Protein AF-A0A377VYA5-F1 (afdb_monomer_lite)

InterPro domains:
  IPR000917 Sulfatase, N-terminal [PF00884] (249-311)
  IPR012549 Phosphoethanolamine transferase, N-terminal [PF08019] (59-170)
  IPR017850 Alkaline-phosphatase-like, core domain superfamily [G3DSA:3.40.720.10] (243-329)
  IPR040423 Phosphoethanolamine transferase [PTHR30443] (4-315)

Radius of gyration: 26.6 Å; chains: 1; bounding box: 69×50×73 Å

Secondary structure (DSSP, 8-state):
-HHHHH-BHHHHHHHHHHIIIIITTHHHHHHHHHHHHTS--HHHHHHHHHHHHHHHHHHHHHHHHHGGG-HHHHHHHHHHHHHHHHHHHHHHHHS-----HHHHHHHHTT-HHHHHHT--HHHHHHHHHHHHHHHHHHHHS--BS-HHHHHHSTTTHHHHHHHHHHHHHHHHHHHHHHHHHHHHHHHHSSS----HHHHHHHHSTTHHHHHHHHHHHHHHHHHHHHTTT---HHHH----PPTT-TTEEEEEEE-SS--GGG-GGGT-SS-S-TTGGG-TT--------S-SSHHHHHHHHTBPTT-EEEETTTEEEE-SBTHHHHHHHS---B--SSS---TTTTTS-B--GGG-----------EEEEEEE----

pLDDT: mean 71.56, std 19.61, range [24.0, 95.25]

Sequence (377 aa):
MKYIRTMTQQKLSFWLALYIGWFMNVAVFFRRFDGYAQEFTFWKGLSGVVELVATVFVTFFLLRLLSLFGRRIWRILATLIVLFSAAASYYMTFLNVVIGYGIIASVMTTDIDLSKEVIGWHLILWLVAVSAPPLLFIWSNRCRHTLLRQLRTPGQRVKNVLIVVLAGLIVWGPIRLLELRQHDVERHSEVDMPSYGGVIANSYLPSNWLSALGLYAWAQVDESSDNKSLINPAKKFTYVAPEGLDDTYVVFIIGETTRWDHMGILGYSRNTTPELEKEKNLVAFRGYSCDTATKLSLRCMFVREGGAEDNPSGRSKSRMSLPCCISWASAAICTPCRARCGSTATRWPTISPTASRLAPSRATAVRALTICCWWMR

Organism: Klebsiella pneumoniae (NCBI:txid573)

Foldseek 3Di:
DVCLQADALLVLQLVLLCLQLDVLQVQLLVVLVVVCVVPPDPVSVVVSVLLSLLSSLVSSLVLQVQLQVDQVSSLVVSLVQQLVSQLVSVCCRPVVDFQALLNLVVVVVCQPQVVVVVDDPVSVVSSCVSSVVSNCSSVSYPNPDRLNVLCVDPPSNVVSVVVSVVSVCSNCVVLVVVQVVVVVVCVVDVDDDDGSVVCSQRRGPPSNNVVSVVVNVVVVVVCVVCVVVQDQVVVVDDDDDDPPCPLAAEAEAEADADALCCDVVNPHPDHPPVVLVVDPDDDDDHDAFPDQRPLVSLQVVFADVVQQDDDVVPDRPRRAGNVSNVVVVDQDEDEDDRGDNPPNPPVHHYDYPVPDPPDDDDDDPRNYHYDYDHDDD

Structure (mmCIF, N/CA/C/O backbone):
data_AF-A0A377VYA5-F1
#
_entry.id   AF-A0A377VYA5-F1
#
loop_
_atom_site.group_PDB
_atom_site.id
_atom_site.type_symbol
_atom_site.label_atom_id
_atom_site.label_alt_id
_atom_site.label_comp_id
_atom_site.label_asym_id
_atom_site.label_entity_id
_atom_site.label_seq_id
_atom_site.pdbx_PDB_ins_code
_atom_site.Cartn_x
_atom_site.Cartn_y
_atom_site.Cartn_z
_atom_site.occupancy
_atom_site.B_iso_or_equiv
_atom_site.auth_seq_id
_atom_site.auth_comp_id
_atom_site.auth_asym_id
_atom_site.auth_atom_id
_atom_site.pdbx_PDB_model_num
ATOM 1 N N . MET A 1 1 ? -3.437 13.429 33.556 1.00 56.97 1 MET A N 1
ATOM 2 C CA . MET A 1 1 ? -2.782 12.090 33.510 1.00 56.97 1 MET A CA 1
ATOM 3 C C . MET A 1 1 ? -3.592 10.924 34.106 1.00 56.97 1 MET A C 1
ATOM 5 O O . MET A 1 1 ? -3.499 9.828 33.562 1.00 56.97 1 MET A O 1
ATOM 9 N N . LYS A 1 2 ? -4.390 11.087 35.183 1.00 61.72 2 LYS A N 1
ATOM 10 C CA . LYS A 1 2 ? -5.163 9.964 35.781 1.00 61.72 2 LYS A CA 1
ATOM 11 C C . LYS A 1 2 ? -6.185 9.322 34.819 1.00 61.72 2 LYS A C 1
ATOM 13 O O . LYS A 1 2 ? -6.275 8.100 34.804 1.00 61.72 2 LYS A O 1
ATOM 18 N N . TYR A 1 3 ? -6.862 10.112 33.977 1.00 62.81 3 TYR A N 1
ATOM 19 C CA . TYR A 1 3 ? -7.861 9.626 33.006 1.00 62.81 3 TYR A CA 1
ATOM 20 C C . TYR A 1 3 ? -7.265 8.713 31.914 1.00 62.81 3 TYR A C 1
ATOM 22 O O . TYR A 1 3 ? -7.802 7.647 31.624 1.00 62.81 3 TYR A O 1
ATOM 30 N N . ILE A 1 4 ? -6.091 9.067 31.375 1.00 64.31 4 ILE A N 1
ATOM 31 C CA . ILE A 1 4 ? -5.380 8.260 30.362 1.00 64.31 4 ILE A CA 1
ATOM 32 C C . ILE A 1 4 ? -4.973 6.890 30.936 1.00 64.31 4 ILE A C 1
ATOM 34 O O . ILE A 1 4 ? -5.039 5.872 30.250 1.00 64.31 4 ILE A O 1
ATOM 38 N N . ARG A 1 5 ? -4.620 6.836 32.230 1.00 63.31 5 ARG A N 1
ATOM 39 C CA . ARG A 1 5 ? -4.201 5.599 32.914 1.00 63.31 5 ARG A CA 1
ATOM 40 C C . ARG A 1 5 ? -5.348 4.619 33.196 1.00 63.31 5 ARG A C 1
ATOM 42 O O . ARG A 1 5 ? -5.068 3.443 33.444 1.00 63.31 5 ARG A O 1
ATOM 49 N N . THR A 1 6 ? -6.599 5.086 33.225 1.00 68.88 6 THR A N 1
ATOM 50 C CA . THR A 1 6 ? -7.791 4.284 33.571 1.00 68.88 6 THR A CA 1
ATOM 51 C C . THR A 1 6 ? -8.701 3.989 32.380 1.00 68.88 6 THR A C 1
ATOM 53 O O . THR A 1 6 ? -9.683 3.262 32.536 1.00 68.88 6 THR A O 1
ATOM 56 N N . MET A 1 7 ? -8.378 4.506 31.193 1.00 75.88 7 MET A N 1
ATOM 57 C CA . MET A 1 7 ? -9.208 4.372 30.002 1.00 75.88 7 MET A CA 1
ATOM 58 C C . MET A 1 7 ? -9.369 2.903 29.575 1.00 75.88 7 MET A C 1
ATOM 60 O O . MET A 1 7 ? -8.403 2.135 29.539 1.00 75.88 7 MET A O 1
ATOM 64 N N . THR A 1 8 ? -10.599 2.500 29.240 1.00 80.19 8 THR A N 1
ATOM 65 C CA . THR A 1 8 ? -10.890 1.132 28.789 1.00 80.19 8 THR A CA 1
ATOM 66 C C . THR A 1 8 ? -10.180 0.832 27.473 1.00 80.19 8 THR A C 1
ATOM 68 O O . THR A 1 8 ? -9.977 1.717 26.638 1.00 80.19 8 THR A O 1
ATOM 71 N N . GLN A 1 9 ? -9.833 -0.437 27.253 1.00 80.31 9 GLN A N 1
ATOM 72 C CA . GLN A 1 9 ? -9.141 -0.838 26.028 1.00 80.31 9 GLN A CA 1
ATOM 73 C C . GLN A 1 9 ? -9.951 -0.544 24.754 1.00 80.31 9 GLN A C 1
ATOM 75 O O . GLN A 1 9 ? -9.362 -0.293 23.709 1.00 80.31 9 GLN A O 1
ATOM 80 N N . GLN A 1 10 ? -11.286 -0.521 24.831 1.00 82.62 10 GLN A N 1
ATOM 81 C CA . GLN A 1 10 ? -12.154 -0.115 23.716 1.00 82.62 10 GLN A CA 1
ATOM 82 C C . GLN A 1 10 ? -11.923 1.338 23.313 1.00 82.62 10 GLN A C 1
ATOM 84 O O . GLN A 1 10 ? -11.633 1.605 22.153 1.00 82.62 10 GLN A O 1
ATOM 89 N N . LYS A 1 11 ? -11.982 2.261 24.279 1.00 85.88 11 LYS A N 1
ATOM 90 C CA . LYS A 1 11 ? -11.738 3.685 24.028 1.00 85.88 11 LYS A CA 1
ATOM 91 C C . LYS A 1 11 ? -10.317 3.916 23.517 1.00 85.88 11 LYS A C 1
ATOM 93 O O . LYS A 1 11 ? -10.127 4.684 22.587 1.00 85.88 11 LYS A O 1
ATOM 98 N N . LEU A 1 12 ? -9.332 3.207 24.076 1.00 87.56 12 LEU A N 1
ATOM 99 C CA . LEU A 1 12 ? -7.949 3.267 23.594 1.00 87.56 12 LEU A CA 1
ATOM 100 C C . LEU A 1 12 ? -7.818 2.779 22.147 1.00 87.56 12 LEU A C 1
ATOM 102 O O . LEU A 1 12 ? -7.188 3.453 21.345 1.00 87.56 12 LEU A O 1
ATOM 106 N N . SER A 1 13 ? -8.440 1.648 21.805 1.00 89.25 13 SER A N 1
ATOM 107 C CA . SER A 1 13 ? -8.404 1.116 20.436 1.00 89.25 13 SER A CA 1
ATOM 108 C C . SER A 1 13 ? -9.077 2.071 19.450 1.00 89.25 13 SER A C 1
ATOM 110 O O . SER A 1 13 ? -8.598 2.210 18.337 1.00 89.25 13 SER A O 1
ATOM 112 N N . PHE A 1 14 ? -10.145 2.759 19.863 1.00 90.94 14 PHE A N 1
ATOM 113 C CA . PHE A 1 14 ? -10.827 3.753 19.033 1.00 90.94 14 PHE A CA 1
ATOM 114 C C . PHE A 1 14 ? -9.980 5.013 18.803 1.00 90.94 14 PHE A C 1
ATOM 116 O O . PHE A 1 14 ? -9.848 5.460 17.672 1.00 90.94 14 PHE A O 1
ATOM 123 N N . TRP A 1 15 ? -9.331 5.549 19.842 1.00 91.56 15 TRP A N 1
ATOM 124 C CA . TRP A 1 15 ? -8.413 6.684 19.677 1.00 91.56 15 TRP A CA 1
ATOM 125 C C . TRP A 1 15 ? -7.205 6.342 18.803 1.00 91.56 15 TRP A C 1
ATOM 127 O O . TRP A 1 15 ? -6.809 7.144 17.963 1.00 91.56 15 TRP A O 1
ATOM 137 N N . LEU A 1 16 ? -6.645 5.139 18.960 1.00 91.88 16 LEU A N 1
ATOM 138 C CA . LEU A 1 16 ? -5.575 4.652 18.087 1.00 91.88 16 LEU A CA 1
ATOM 139 C C . LEU A 1 16 ? -6.065 4.461 16.648 1.00 91.88 16 LEU A C 1
ATOM 141 O O . LEU A 1 16 ? -5.340 4.792 15.718 1.00 91.88 16 LEU A O 1
ATOM 145 N N . ALA A 1 17 ? -7.290 3.971 16.464 1.00 93.06 17 ALA A N 1
ATOM 146 C CA . ALA A 1 17 ? -7.913 3.823 15.156 1.00 93.06 17 ALA A CA 1
ATOM 147 C C . ALA A 1 17 ? -8.132 5.169 14.455 1.00 93.06 17 ALA A C 1
ATOM 149 O O . ALA A 1 17 ? -7.841 5.284 13.273 1.00 93.06 17 ALA A O 1
ATOM 150 N N . LEU A 1 18 ? -8.560 6.208 15.177 1.00 93.88 18 LEU A N 1
ATOM 151 C CA . LEU A 1 18 ? -8.642 7.566 14.631 1.00 93.88 18 LEU A CA 1
ATOM 152 C C . LEU A 1 18 ? -7.261 8.106 14.248 1.00 93.88 18 LEU A C 1
ATOM 154 O O . LEU A 1 18 ? -7.091 8.675 13.174 1.00 93.88 18 LEU A O 1
ATOM 158 N N . TYR A 1 19 ? -6.258 7.898 15.102 1.00 93.94 19 TYR A N 1
ATOM 159 C CA . TYR A 1 19 ? -4.903 8.371 14.832 1.00 93.94 19 TYR A CA 1
ATOM 160 C C . TYR A 1 19 ? -4.289 7.689 13.599 1.00 93.94 19 TYR A C 1
ATOM 162 O O . TYR A 1 19 ? -3.830 8.357 12.678 1.00 93.94 19 TYR A O 1
ATOM 170 N N . ILE A 1 20 ? -4.324 6.357 13.539 1.00 93.38 20 ILE A N 1
ATOM 171 C CA . ILE A 1 20 ? -3.774 5.603 12.405 1.00 93.38 20 ILE A CA 1
ATOM 172 C C . ILE A 1 20 ? -4.642 5.803 11.158 1.00 93.38 20 ILE A C 1
ATOM 174 O O . ILE A 1 20 ? -4.126 6.069 10.079 1.00 93.38 20 ILE A O 1
ATOM 178 N N . GLY A 1 21 ? -5.961 5.696 11.306 1.00 90.88 21 GLY A N 1
ATOM 179 C CA . GLY A 1 21 ? -6.918 5.733 10.207 1.00 90.88 21 GLY A CA 1
ATOM 180 C C . GLY A 1 21 ? -7.012 7.092 9.524 1.00 90.88 21 GLY A C 1
ATOM 181 O O . GLY A 1 21 ? -7.104 7.116 8.301 1.00 90.88 21 GLY A O 1
ATOM 182 N N . TRP A 1 22 ? -6.951 8.201 10.270 1.00 91.88 22 TRP A N 1
ATOM 183 C CA . TRP A 1 22 ? -7.072 9.555 9.713 1.00 91.88 22 TRP A CA 1
ATOM 184 C C . TRP A 1 22 ? -5.744 10.297 9.657 1.00 91.88 22 TRP A C 1
ATOM 186 O O . TRP A 1 22 ? -5.299 10.651 8.569 1.00 91.88 22 TRP A O 1
ATOM 196 N N . PHE A 1 23 ? -5.088 10.513 10.801 1.00 93.50 23 PHE A N 1
ATOM 197 C CA . PHE A 1 23 ? -3.894 11.363 10.857 1.00 93.50 23 PHE A CA 1
ATOM 198 C C . PHE A 1 23 ? -2.742 10.790 10.021 1.00 93.50 23 PHE A C 1
ATOM 200 O O . PHE A 1 23 ? -2.149 11.501 9.216 1.00 93.50 23 PHE A O 1
ATOM 207 N N . MET A 1 24 ? -2.459 9.490 10.141 1.00 92.69 24 MET A N 1
ATOM 208 C CA . MET A 1 24 ? -1.345 8.872 9.405 1.00 92.69 24 MET A CA 1
ATOM 209 C C . MET A 1 24 ? -1.642 8.650 7.914 1.00 92.69 24 MET A C 1
ATOM 211 O O . MET A 1 24 ? -0.707 8.514 7.131 1.00 92.69 24 MET A O 1
ATOM 215 N N . ASN A 1 25 ? -2.917 8.640 7.515 1.00 92.81 25 ASN A N 1
ATOM 216 C CA . ASN A 1 25 ? -3.350 8.512 6.118 1.00 92.81 25 ASN A CA 1
ATOM 217 C C . ASN A 1 25 ? -3.682 9.862 5.460 1.00 92.81 25 ASN A C 1
ATOM 219 O O . ASN A 1 25 ? -4.160 9.881 4.327 1.00 92.81 25 ASN A O 1
ATOM 223 N N . VAL A 1 26 ? -3.447 10.995 6.133 1.00 90.62 26 VAL A N 1
ATOM 224 C CA . VAL A 1 26 ? -3.918 12.305 5.657 1.00 90.62 26 VAL A CA 1
ATOM 225 C C . VAL A 1 26 ? -3.385 12.654 4.263 1.00 90.62 26 VAL A C 1
ATOM 227 O O . VAL A 1 26 ? -4.137 13.131 3.420 1.00 90.62 26 VAL A O 1
ATOM 230 N N . ALA A 1 27 ? -2.122 12.326 3.975 1.00 87.06 27 ALA A N 1
ATOM 231 C CA . ALA A 1 27 ? -1.511 12.562 2.667 1.00 87.06 27 ALA A CA 1
ATOM 232 C C . ALA A 1 27 ? -2.179 11.746 1.547 1.00 87.06 27 ALA A C 1
ATOM 234 O O . ALA A 1 27 ? -2.363 12.240 0.435 1.00 87.06 27 ALA A O 1
ATOM 235 N N . VAL A 1 28 ? -2.586 10.508 1.850 1.00 86.69 28 VAL A N 1
ATOM 236 C CA . VAL A 1 28 ? -3.313 9.642 0.910 1.00 86.69 28 VAL A CA 1
ATOM 237 C C . VAL A 1 28 ? -4.696 10.222 0.635 1.00 86.69 28 VAL A C 1
ATOM 239 O O . VAL A 1 28 ? -5.119 10.267 -0.518 1.00 86.69 28 VAL A O 1
ATOM 242 N N . PHE A 1 29 ? -5.375 10.720 1.673 1.00 87.06 29 PHE A N 1
ATOM 243 C CA . PHE A 1 29 ? -6.664 11.384 1.517 1.00 87.06 29 PHE A CA 1
ATOM 244 C C . PHE A 1 29 ? -6.562 12.621 0.633 1.00 87.06 29 PHE A C 1
ATOM 246 O O . PHE A 1 29 ? -7.314 12.696 -0.329 1.00 87.06 29 PHE A O 1
ATOM 253 N N . PHE A 1 30 ? -5.622 13.536 0.884 1.00 85.56 30 PHE A N 1
ATOM 254 C CA . PHE A 1 30 ? -5.468 14.736 0.052 1.00 85.56 30 PHE A CA 1
ATOM 255 C C . PHE A 1 30 ? -5.300 14.391 -1.428 1.00 85.56 30 PHE A C 1
ATOM 257 O O . PHE A 1 30 ? -6.080 14.846 -2.255 1.00 85.56 30 PHE A O 1
ATOM 264 N N . ARG A 1 31 ? -4.392 13.467 -1.754 1.00 81.00 31 ARG A N 1
ATOM 265 C CA . ARG A 1 31 ? -4.186 13.020 -3.139 1.00 81.00 31 ARG A CA 1
ATOM 266 C C . ARG A 1 31 ? -5.423 12.394 -3.776 1.00 81.00 31 ARG A C 1
ATOM 268 O O . ARG A 1 31 ? -5.658 12.552 -4.971 1.00 81.00 31 ARG A O 1
ATOM 275 N N . ARG A 1 32 ? -6.184 11.620 -3.000 1.00 77.50 32 ARG A N 1
ATOM 276 C CA . ARG A 1 32 ? -7.392 10.936 -3.474 1.00 77.50 32 ARG A CA 1
ATOM 277 C C . ARG A 1 32 ? -8.536 11.931 -3.684 1.00 77.50 32 ARG A C 1
ATOM 279 O O . ARG A 1 32 ? -9.222 11.859 -4.698 1.00 77.50 32 ARG A O 1
ATOM 286 N N . PHE A 1 33 ? -8.714 12.864 -2.750 1.00 76.19 33 PHE A N 1
ATOM 287 C CA . PHE A 1 33 ? -9.752 13.890 -2.795 1.00 76.19 33 PHE A CA 1
ATOM 288 C C . PHE A 1 33 ? -9.475 14.960 -3.849 1.00 76.19 33 PHE A C 1
ATOM 290 O O . PHE A 1 33 ? -10.428 15.380 -4.498 1.00 76.19 33 PHE A O 1
ATOM 297 N N . ASP A 1 34 ? -8.214 15.314 -4.110 1.00 71.31 34 ASP A N 1
ATOM 298 C CA . ASP A 1 34 ? -7.847 16.177 -5.242 1.00 71.31 34 ASP A CA 1
ATOM 299 C C . ASP A 1 34 ? -8.308 15.564 -6.577 1.00 71.31 34 ASP A C 1
ATOM 301 O O . ASP A 1 34 ? -8.841 16.264 -7.437 1.00 71.31 34 ASP A O 1
ATOM 305 N N . GLY A 1 35 ? -8.208 14.236 -6.722 1.00 65.00 35 GLY A N 1
ATOM 306 C CA . GLY A 1 35 ? -8.738 13.512 -7.883 1.00 65.00 35 GLY A CA 1
ATOM 307 C C . GLY A 1 35 ? -10.272 13.499 -7.978 1.00 65.00 35 GLY A C 1
ATOM 308 O O . GLY A 1 35 ? -10.818 13.456 -9.078 1.00 65.00 35 GLY A O 1
ATOM 309 N N . TYR A 1 36 ? -10.988 13.564 -6.850 1.00 65.75 36 TYR A N 1
ATOM 310 C CA . TYR A 1 36 ? -12.454 13.659 -6.831 1.00 65.75 36 TYR A CA 1
ATOM 311 C C . TYR A 1 36 ? -12.964 15.096 -7.025 1.00 65.75 36 TYR A C 1
ATOM 313 O O . TYR A 1 36 ? -14.062 15.285 -7.550 1.00 65.75 36 TYR A O 1
ATOM 321 N N . ALA A 1 37 ? -12.180 16.102 -6.630 1.00 60.44 37 ALA A N 1
ATOM 322 C CA . ALA A 1 37 ? -12.557 17.511 -6.690 1.00 60.44 37 ALA A CA 1
ATOM 323 C C . ALA A 1 37 ? -12.684 18.046 -8.125 1.00 60.44 37 ALA A C 1
ATOM 325 O O . ALA A 1 37 ? -13.494 18.939 -8.362 1.00 60.44 37 ALA A O 1
ATOM 326 N N . GLN A 1 38 ? -11.944 17.483 -9.088 1.00 62.00 38 GLN A N 1
ATOM 327 C CA . GLN A 1 38 ? -12.021 17.916 -10.490 1.00 62.00 38 GLN A CA 1
ATOM 328 C C . GLN A 1 38 ? -13.306 17.468 -11.209 1.00 62.00 38 GLN A C 1
ATOM 330 O O . GLN A 1 38 ? -13.688 18.073 -12.204 1.00 62.00 38 GLN A O 1
ATOM 335 N N . GLU A 1 39 ? -14.024 16.471 -10.680 1.00 63.16 39 GLU A N 1
ATOM 336 C CA . GLU A 1 39 ? -15.299 15.990 -11.227 1.00 63.16 39 GLU A CA 1
ATOM 337 C C . GLU A 1 39 ? -16.249 15.580 -10.094 1.00 63.16 39 GLU A C 1
ATOM 339 O O . GLU A 1 39 ? -16.413 14.394 -9.776 1.00 63.16 39 GLU A O 1
ATOM 344 N N . PHE A 1 40 ? -16.877 16.567 -9.457 1.00 63.41 40 PHE A N 1
ATOM 345 C CA . PHE A 1 40 ? -17.718 16.343 -8.285 1.00 63.41 40 PHE A CA 1
ATOM 346 C C . PHE A 1 40 ? -19.009 15.590 -8.653 1.00 63.41 40 PHE A C 1
ATOM 348 O O . PHE A 1 40 ? -20.004 16.168 -9.080 1.00 63.41 40 PHE A O 1
ATOM 355 N N . THR A 1 41 ? -19.004 14.268 -8.481 1.00 76.81 41 THR A N 1
ATOM 356 C CA . THR A 1 41 ? -20.193 13.412 -8.620 1.00 76.81 41 THR A CA 1
ATOM 357 C C . THR A 1 41 ? -20.641 12.950 -7.235 1.00 76.81 41 THR A C 1
ATOM 359 O O . THR A 1 41 ? -19.800 12.554 -6.428 1.00 76.81 41 THR A O 1
ATOM 362 N N . PHE A 1 42 ? -21.951 12.921 -6.958 1.00 78.44 42 PHE A N 1
ATOM 363 C CA . PHE A 1 42 ? -22.504 12.462 -5.668 1.00 78.44 42 PHE A CA 1
ATOM 364 C C . PHE A 1 42 ? -21.916 11.112 -5.211 1.00 78.44 42 PHE A C 1
ATOM 366 O O . PHE A 1 42 ? -21.549 10.940 -4.050 1.00 78.44 42 PHE A O 1
ATOM 373 N N . TRP A 1 43 ? -21.737 10.179 -6.149 1.00 72.19 43 TRP A N 1
ATOM 374 C CA . TRP A 1 43 ? -21.162 8.858 -5.890 1.00 72.19 43 TRP A CA 1
ATOM 375 C C . TRP A 1 43 ? -19.682 8.884 -5.492 1.00 72.19 43 TRP A C 1
ATOM 377 O O . TRP A 1 43 ? -19.292 8.120 -4.613 1.00 72.19 43 TRP A O 1
ATOM 387 N N . LYS A 1 44 ? -18.883 9.787 -6.077 1.00 75.69 44 LYS A N 1
ATOM 388 C CA . LYS A 1 44 ? -17.474 10.004 -5.701 1.00 75.69 44 LYS A CA 1
ATOM 389 C C . LYS A 1 44 ? -17.363 10.628 -4.299 1.00 75.69 44 LYS A C 1
ATOM 391 O O . LYS A 1 44 ? -16.472 10.294 -3.525 1.00 75.69 44 LYS A O 1
ATOM 396 N N . GLY A 1 45 ? -18.316 11.489 -3.931 1.00 79.69 45 GLY A N 1
ATOM 397 C CA . GLY A 1 45 ? -18.432 12.005 -2.563 1.00 79.69 45 GLY A CA 1
ATOM 398 C C . GLY A 1 45 ? -18.771 10.903 -1.554 1.00 79.69 45 GLY A C 1
ATOM 399 O O . GLY A 1 45 ? -18.121 10.783 -0.515 1.00 79.69 45 GLY A O 1
ATOM 400 N N . LEU A 1 46 ? -19.747 10.050 -1.883 1.00 81.50 46 LEU A N 1
ATOM 401 C CA . LEU A 1 46 ? -20.134 8.919 -1.038 1.00 81.50 46 LEU A CA 1
ATOM 402 C C . LEU A 1 46 ? -18.989 7.909 -0.872 1.00 81.50 46 LEU A C 1
ATOM 404 O O . LEU A 1 46 ? -18.746 7.452 0.245 1.00 81.50 46 LEU A O 1
ATOM 408 N N . SER A 1 47 ? -18.262 7.589 -1.947 1.00 79.81 47 SER A N 1
ATOM 409 C CA . SER A 1 47 ? -17.117 6.676 -1.891 1.00 79.81 47 SER A CA 1
ATOM 410 C C . SER A 1 47 ? -16.010 7.210 -0.980 1.00 79.81 47 SER A C 1
ATOM 412 O O . SER A 1 47 ? -15.504 6.459 -0.151 1.00 79.81 47 SER A O 1
ATOM 414 N N . GLY A 1 48 ? -15.710 8.511 -1.035 1.00 82.88 48 GLY A N 1
ATOM 415 C CA . GLY A 1 48 ? -14.735 9.147 -0.147 1.00 82.88 48 GLY A CA 1
ATOM 416 C C . GLY A 1 48 ? -15.124 9.113 1.338 1.00 82.88 48 GLY A C 1
ATOM 417 O O . GLY A 1 48 ? -14.282 8.847 2.197 1.00 82.88 48 GLY A O 1
ATOM 418 N N . VAL A 1 49 ? -16.407 9.314 1.666 1.00 85.50 49 VAL A N 1
ATOM 419 C CA . VAL A 1 49 ? -16.901 9.169 3.052 1.00 85.50 49 VAL A CA 1
ATOM 420 C C . VAL A 1 49 ? -16.796 7.717 3.518 1.00 85.50 49 VAL A C 1
ATOM 422 O O . VAL A 1 49 ? -16.354 7.458 4.639 1.00 85.50 49 VAL A O 1
ATOM 425 N N . VAL A 1 50 ? -17.160 6.762 2.658 1.00 85.75 50 VAL A N 1
ATOM 426 C CA . VAL A 1 50 ? -17.026 5.331 2.957 1.00 85.75 50 VAL A CA 1
ATOM 427 C C . VAL A 1 50 ? -15.562 4.957 3.187 1.00 85.75 50 VAL A C 1
ATOM 429 O O . VAL A 1 50 ? -15.280 4.264 4.161 1.00 85.75 50 VAL A O 1
ATOM 432 N N . GLU A 1 51 ? -14.630 5.449 2.366 1.00 86.31 51 GLU A N 1
ATOM 433 C CA . GLU A 1 51 ? -13.186 5.246 2.543 1.00 86.31 51 GLU A CA 1
ATOM 434 C C . GLU A 1 51 ? -12.714 5.788 3.912 1.00 86.31 51 GLU A C 1
ATOM 436 O O . GLU A 1 51 ? -12.098 5.049 4.681 1.00 86.31 51 GLU A O 1
ATOM 441 N N . LEU A 1 52 ? -13.072 7.028 4.276 1.00 88.44 52 LEU A N 1
ATOM 442 C CA . LEU A 1 52 ? -12.711 7.651 5.564 1.00 88.44 52 LEU A CA 1
ATOM 443 C C . LEU A 1 52 ? -13.236 6.887 6.786 1.00 88.44 52 LEU A C 1
ATOM 445 O O . LEU A 1 52 ? -12.554 6.787 7.810 1.00 88.44 52 LEU A O 1
ATOM 449 N N . VAL A 1 53 ? -14.465 6.379 6.705 1.00 89.44 53 VAL A N 1
ATOM 450 C CA . VAL A 1 53 ? -15.066 5.571 7.771 1.00 89.44 53 VAL A CA 1
ATOM 451 C C . VAL A 1 53 ? -14.392 4.200 7.817 1.00 89.44 53 VAL A C 1
ATOM 453 O O . VAL A 1 53 ? -14.009 3.730 8.891 1.00 89.44 53 VAL A O 1
ATOM 456 N N . ALA A 1 54 ? -14.176 3.571 6.661 1.00 87.56 54 ALA A N 1
ATOM 457 C CA . ALA A 1 54 ? -13.570 2.253 6.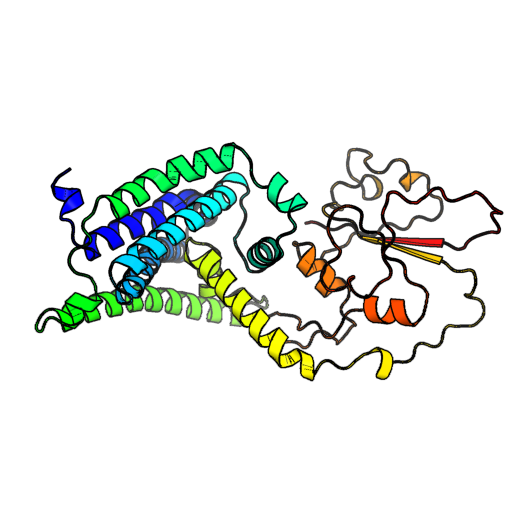568 1.00 87.56 54 ALA A CA 1
ATOM 458 C C . ALA A 1 54 ? -12.170 2.212 7.196 1.00 87.56 54 ALA A C 1
ATOM 460 O O . ALA A 1 54 ? -11.895 1.282 7.954 1.00 87.56 54 ALA A O 1
ATOM 461 N N . THR A 1 55 ? -11.309 3.216 6.983 1.00 89.38 55 THR A N 1
ATOM 462 C CA . THR A 1 55 ? -9.952 3.207 7.570 1.00 89.38 55 THR A CA 1
ATOM 463 C C . THR A 1 55 ? -9.968 3.166 9.102 1.00 89.38 55 THR A C 1
ATOM 465 O O . THR A 1 55 ? -9.176 2.444 9.718 1.00 89.38 55 THR A O 1
ATOM 468 N N . VAL A 1 56 ? -10.907 3.867 9.744 1.00 91.19 56 VAL A N 1
ATOM 469 C CA . VAL A 1 56 ? -11.063 3.873 11.210 1.00 91.19 56 VAL A CA 1
ATOM 470 C C . VAL A 1 56 ? -11.684 2.574 11.710 1.00 91.19 56 VAL A C 1
ATOM 472 O O . VAL A 1 56 ? -11.238 2.005 12.705 1.00 91.19 56 VAL A O 1
ATOM 475 N N . PHE A 1 57 ? -12.715 2.058 11.045 1.00 90.38 57 PHE A N 1
ATOM 476 C CA . PHE A 1 57 ? -13.362 0.837 11.521 1.00 90.38 57 PHE A CA 1
ATOM 477 C C . PHE A 1 57 ? -12.513 -0.415 11.271 1.00 90.38 57 PHE A C 1
ATOM 479 O O . PHE A 1 57 ? -12.490 -1.293 12.133 1.00 90.38 57 PHE A O 1
ATOM 486 N N . VAL A 1 58 ? -11.741 -0.477 10.180 1.00 89.50 58 VAL A N 1
ATOM 487 C CA . VAL A 1 58 ? -10.772 -1.557 9.918 1.00 89.50 58 VAL A CA 1
ATOM 488 C C . VAL A 1 58 ? -9.661 -1.554 10.967 1.00 89.50 58 VAL A C 1
ATOM 490 O O . VAL A 1 58 ? -9.380 -2.593 11.567 1.00 89.50 58 VAL A O 1
ATOM 493 N N . THR A 1 59 ? -9.058 -0.393 11.247 1.00 91.19 59 THR A N 1
ATOM 494 C CA . THR A 1 59 ? -8.039 -0.264 12.306 1.00 91.19 59 THR A CA 1
ATOM 495 C C . THR A 1 59 ? -8.592 -0.647 13.671 1.00 91.19 59 THR A C 1
ATOM 497 O O . THR A 1 59 ? -7.958 -1.405 14.411 1.00 91.19 59 THR A O 1
ATOM 500 N N . PHE A 1 60 ? -9.789 -0.162 14.004 1.00 91.75 60 PHE A N 1
ATOM 501 C CA . PHE A 1 60 ? -10.460 -0.494 15.252 1.00 91.75 60 PHE A CA 1
ATOM 502 C C . PHE A 1 60 ? -10.718 -1.996 15.362 1.00 91.75 60 PHE A C 1
ATOM 504 O O . PHE A 1 60 ? -10.346 -2.602 16.367 1.00 91.75 60 PHE A O 1
ATOM 511 N N . PHE A 1 61 ? -11.308 -2.604 14.330 1.00 90.00 61 PHE A N 1
ATOM 512 C CA . PHE A 1 61 ? -11.589 -4.035 14.264 1.00 90.00 61 PHE A CA 1
ATOM 513 C C . PHE A 1 61 ? -10.312 -4.858 14.453 1.00 90.00 61 PHE A C 1
ATOM 515 O O . PHE A 1 61 ? -10.281 -5.758 15.293 1.00 90.00 61 PHE A O 1
ATOM 522 N N . LEU A 1 62 ? -9.226 -4.488 13.775 1.00 90.19 62 LEU A N 1
ATOM 523 C CA . LEU A 1 62 ? -7.944 -5.175 13.874 1.00 90.19 62 LEU A CA 1
ATOM 524 C C . LEU A 1 62 ? -7.330 -5.083 15.276 1.00 90.19 62 LEU A C 1
ATOM 526 O O . LEU A 1 62 ? -7.008 -6.106 15.883 1.00 90.19 62 LEU A O 1
ATOM 530 N N . LEU A 1 63 ? -7.231 -3.879 15.851 1.00 90.00 63 LEU A N 1
ATOM 531 C CA . LEU A 1 63 ? -6.748 -3.695 17.227 1.00 90.00 63 LEU A CA 1
ATOM 532 C C . LEU A 1 63 ? -7.607 -4.461 18.234 1.00 90.00 63 LEU A C 1
ATOM 534 O O . LEU A 1 63 ? -7.122 -4.897 19.285 1.00 90.00 63 LEU A O 1
ATOM 538 N N . ARG A 1 64 ? -8.892 -4.631 17.920 1.00 87.88 64 ARG A N 1
ATOM 539 C CA . ARG A 1 64 ? -9.837 -5.342 18.759 1.00 87.88 64 ARG A CA 1
ATOM 540 C C . ARG A 1 64 ? -9.649 -6.853 18.663 1.00 87.88 64 ARG A C 1
ATOM 542 O O . ARG A 1 64 ? -9.544 -7.485 19.712 1.00 87.88 64 ARG A O 1
ATOM 549 N N . LEU A 1 65 ? -9.474 -7.411 17.468 1.00 87.00 65 LEU A N 1
ATOM 550 C CA . LEU A 1 65 ? -9.087 -8.812 17.282 1.00 87.00 65 LEU A CA 1
ATOM 551 C C . LEU A 1 65 ? -7.790 -9.144 18.026 1.00 87.00 65 LEU A C 1
ATOM 553 O O . LEU A 1 65 ? -7.735 -10.122 18.768 1.00 87.00 65 LEU A O 1
ATOM 557 N N . LEU A 1 66 ? -6.780 -8.273 17.953 1.00 86.81 66 LEU A N 1
ATOM 558 C CA . LEU A 1 66 ? -5.524 -8.476 18.678 1.00 86.81 66 LEU A CA 1
ATOM 559 C C . LEU A 1 66 ? -5.696 -8.517 20.201 1.00 86.81 66 LEU A C 1
ATOM 561 O O . LEU A 1 66 ? -4.891 -9.115 20.915 1.00 86.81 66 LEU A O 1
ATOM 565 N N . SER A 1 67 ? -6.754 -7.898 20.731 1.00 85.00 67 SER A N 1
ATOM 566 C CA . SER A 1 67 ? -7.046 -7.931 22.164 1.00 85.00 67 SER A CA 1
ATOM 567 C C . SER A 1 67 ? -7.473 -9.320 22.656 1.00 85.00 67 SER A C 1
ATOM 569 O O . SER A 1 67 ? -7.535 -9.518 23.879 1.00 85.00 67 SER A O 1
ATOM 571 N N . LEU A 1 68 ? -7.794 -10.257 21.758 1.00 83.69 68 LEU A N 1
ATOM 572 C CA . LEU A 1 68 ? -8.140 -11.637 22.101 1.00 83.69 68 LEU A CA 1
ATOM 573 C C . LEU A 1 68 ? -6.935 -12.399 22.667 1.00 83.69 68 LEU A C 1
ATOM 575 O O . LEU A 1 68 ? -7.095 -13.154 23.620 1.00 83.69 68 LEU A O 1
ATOM 579 N N . PHE A 1 69 ? -5.724 -12.107 22.183 1.00 82.19 69 PHE A N 1
ATOM 580 C CA . PHE A 1 69 ? -4.477 -12.755 22.616 1.00 82.19 69 PHE A CA 1
ATOM 581 C C . PHE A 1 69 ? -3.985 -12.305 24.006 1.00 82.19 69 PHE A C 1
ATOM 583 O O . PHE A 1 69 ? -2.947 -12.742 24.496 1.00 82.19 69 PHE A O 1
ATOM 590 N N . GLY A 1 70 ? -4.730 -11.431 24.687 1.00 82.19 70 GLY A N 1
ATOM 591 C CA . GLY A 1 70 ? -4.416 -10.972 26.038 1.00 82.19 70 GLY A CA 1
ATOM 592 C C . GLY A 1 70 ? -3.617 -9.667 26.087 1.00 82.19 70 GLY A C 1
ATOM 593 O O . GLY A 1 70 ? -3.290 -9.050 25.078 1.00 82.19 70 GLY A O 1
ATOM 594 N N . ARG A 1 71 ? -3.345 -9.190 27.309 1.00 82.19 71 ARG A N 1
ATOM 595 C CA . ARG A 1 71 ? -2.859 -7.816 27.543 1.00 82.19 71 ARG A CA 1
ATOM 596 C C . ARG A 1 71 ? -1.437 -7.572 27.031 1.00 82.19 71 ARG A C 1
ATOM 598 O O . ARG A 1 71 ? -1.193 -6.530 26.432 1.00 82.19 71 ARG A O 1
ATOM 605 N N . ARG A 1 72 ? -0.493 -8.471 27.341 1.00 84.12 72 ARG A N 1
ATOM 606 C CA . ARG A 1 72 ? 0.926 -8.284 26.979 1.00 84.12 72 ARG A CA 1
ATOM 607 C C . ARG A 1 72 ? 1.107 -8.350 25.465 1.00 84.12 72 ARG A C 1
ATOM 609 O O . ARG A 1 72 ? 1.674 -7.426 24.897 1.00 84.12 72 ARG A O 1
ATOM 616 N N . ILE A 1 73 ? 0.531 -9.376 24.837 1.00 88.00 73 ILE A N 1
ATOM 617 C CA . ILE A 1 73 ? 0.573 -9.564 23.384 1.00 88.00 73 ILE A CA 1
ATOM 618 C C . ILE A 1 73 ? -0.067 -8.369 22.671 1.00 88.00 73 ILE A C 1
ATOM 620 O O . ILE A 1 73 ? 0.553 -7.801 21.781 1.00 88.00 73 ILE A O 1
ATOM 624 N N . TRP A 1 74 ? -1.234 -7.898 23.127 1.00 89.50 74 TRP A N 1
ATOM 625 C CA . TRP A 1 74 ? -1.869 -6.716 22.538 1.00 89.50 74 TRP A CA 1
ATOM 626 C C . TRP A 1 74 ? -0.977 -5.470 22.571 1.00 89.50 74 TRP A C 1
ATOM 628 O O . TRP A 1 74 ? -0.892 -4.767 21.572 1.00 89.50 74 TRP A O 1
ATOM 638 N N . ARG A 1 75 ? -0.285 -5.193 23.687 1.00 89.62 75 ARG A N 1
ATOM 639 C CA . ARG A 1 75 ? 0.612 -4.026 23.778 1.00 89.62 75 ARG A CA 1
ATOM 640 C C . ARG A 1 75 ? 1.781 -4.115 22.799 1.00 89.62 75 ARG A C 1
ATOM 642 O O . ARG A 1 75 ? 2.112 -3.109 22.178 1.00 89.62 75 ARG A O 1
ATOM 649 N N . ILE A 1 76 ? 2.380 -5.299 22.665 1.00 91.94 76 ILE A N 1
ATOM 650 C CA . ILE A 1 76 ? 3.497 -5.536 21.742 1.00 91.94 76 ILE A CA 1
ATOM 651 C C . ILE A 1 76 ? 3.013 -5.388 20.297 1.00 91.94 76 ILE A C 1
ATOM 653 O O . ILE A 1 76 ? 3.568 -4.594 19.547 1.00 91.94 76 ILE A O 1
ATOM 657 N N . LEU A 1 77 ? 1.929 -6.071 19.924 1.00 92.06 77 LEU A N 1
ATOM 658 C CA . LEU A 1 77 ? 1.408 -6.028 18.556 1.00 92.06 77 LEU A CA 1
ATOM 659 C C . LEU A 1 77 ? 0.878 -4.640 18.170 1.00 92.06 77 LEU A C 1
ATOM 661 O O . LEU A 1 77 ? 1.134 -4.185 17.061 1.00 92.06 77 LEU A O 1
ATOM 665 N N . ALA A 1 78 ? 0.202 -3.928 19.077 1.00 92.06 78 ALA A N 1
ATOM 666 C CA . ALA A 1 78 ? -0.233 -2.552 18.827 1.00 92.06 78 ALA A CA 1
ATOM 667 C C . ALA A 1 78 ? 0.960 -1.600 18.643 1.00 92.06 78 ALA A C 1
ATOM 669 O O . ALA A 1 78 ? 0.915 -0.732 17.777 1.00 92.06 78 ALA A O 1
ATOM 670 N N . THR A 1 79 ? 2.038 -1.789 19.413 1.00 94.00 79 THR A N 1
ATOM 671 C CA . THR A 1 79 ? 3.295 -1.041 19.242 1.00 94.00 79 THR A CA 1
ATOM 672 C C . THR A 1 79 ? 3.901 -1.304 17.862 1.00 94.00 79 THR A C 1
ATOM 674 O O . THR A 1 79 ? 4.233 -0.356 17.159 1.00 94.00 79 THR A O 1
ATOM 677 N N . LEU A 1 80 ? 3.974 -2.570 17.434 1.00 94.00 80 LEU A N 1
ATOM 678 C CA . LEU A 1 80 ? 4.477 -2.932 16.105 1.00 94.00 80 LEU A CA 1
ATOM 679 C C . LEU A 1 80 ? 3.629 -2.330 14.980 1.00 94.00 80 LEU A C 1
ATOM 681 O O . LEU A 1 80 ? 4.181 -1.766 14.042 1.00 94.00 80 LEU A O 1
ATOM 685 N N . ILE A 1 81 ? 2.298 -2.381 15.094 1.00 94.44 81 ILE A N 1
ATOM 686 C CA . ILE A 1 81 ? 1.398 -1.778 14.101 1.00 94.44 81 ILE A CA 1
ATOM 687 C C . ILE A 1 81 ? 1.635 -0.279 13.985 1.00 94.44 81 ILE A C 1
ATOM 689 O O . ILE A 1 81 ? 1.704 0.233 12.873 1.00 94.44 81 ILE A O 1
ATOM 693 N N . VAL A 1 82 ? 1.762 0.423 15.111 1.00 95.25 82 VAL A N 1
ATOM 694 C CA . VAL A 1 82 ? 2.030 1.865 15.122 1.00 95.25 82 VAL A CA 1
ATOM 695 C C . VAL A 1 82 ? 3.370 2.174 14.456 1.00 95.25 82 VAL A C 1
ATOM 697 O O . VAL A 1 82 ? 3.425 3.057 13.606 1.00 95.25 82 VAL A O 1
ATOM 700 N N . LEU A 1 83 ? 4.430 1.436 14.797 1.00 94.88 83 LEU A N 1
ATOM 701 C CA . LEU A 1 83 ? 5.768 1.654 14.244 1.00 94.88 83 LEU A CA 1
ATOM 702 C C . LEU A 1 83 ? 5.819 1.392 12.736 1.00 94.88 83 LEU A C 1
ATOM 704 O O . LEU A 1 83 ? 6.263 2.258 11.985 1.00 94.88 83 LEU A O 1
ATOM 708 N N . PHE A 1 84 ? 5.311 0.245 12.275 1.00 93.44 84 PHE A N 1
ATOM 709 C CA . PHE A 1 84 ? 5.276 -0.062 10.843 1.00 93.44 84 PHE A CA 1
ATOM 710 C C . PHE A 1 84 ? 4.370 0.894 10.077 1.00 93.44 84 PHE A C 1
ATOM 712 O O . PHE A 1 84 ? 4.731 1.331 8.989 1.00 93.44 84 PHE A O 1
ATOM 719 N N . SER A 1 85 ? 3.238 1.295 10.663 1.00 94.69 85 SER A N 1
ATOM 720 C CA . SER A 1 85 ? 2.364 2.275 10.019 1.00 94.69 85 SER A CA 1
ATOM 721 C C . SER A 1 85 ? 3.010 3.658 9.941 1.00 94.69 85 SER A C 1
ATOM 723 O O . SER A 1 85 ? 2.758 4.377 8.983 1.00 94.69 85 SER A O 1
ATOM 725 N N . ALA A 1 86 ? 3.850 4.039 10.910 1.00 94.88 86 ALA A N 1
ATOM 726 C CA . ALA A 1 86 ? 4.550 5.326 10.914 1.00 94.88 86 ALA A CA 1
ATOM 727 C C . ALA A 1 86 ? 5.701 5.357 9.904 1.00 94.88 86 ALA A C 1
ATOM 729 O O . ALA A 1 86 ? 5.896 6.362 9.225 1.00 94.88 86 ALA A O 1
ATOM 730 N N . ALA A 1 87 ? 6.419 4.242 9.754 1.00 92.50 87 ALA A N 1
ATOM 731 C CA . ALA A 1 87 ? 7.392 4.086 8.679 1.00 92.50 87 ALA A CA 1
ATOM 732 C C . ALA A 1 87 ? 6.702 4.127 7.305 1.00 92.50 87 ALA A C 1
ATOM 734 O O . ALA A 1 87 ? 7.124 4.853 6.411 1.00 92.50 87 ALA A O 1
ATOM 735 N N . ALA A 1 88 ? 5.595 3.400 7.145 1.00 92.69 88 ALA A N 1
ATOM 736 C CA . ALA A 1 88 ? 4.845 3.376 5.896 1.00 92.69 88 ALA A CA 1
ATOM 737 C C . ALA A 1 88 ? 4.212 4.744 5.560 1.00 92.69 88 ALA A C 1
ATOM 739 O O . ALA A 1 88 ? 4.247 5.152 4.400 1.00 92.69 88 ALA A O 1
ATOM 740 N N . SER A 1 89 ? 3.714 5.497 6.552 1.00 94.06 89 SER A N 1
ATOM 741 C CA . SER A 1 89 ? 3.155 6.839 6.326 1.00 94.06 89 SER A CA 1
ATOM 742 C C . SER A 1 89 ? 4.193 7.845 5.831 1.00 94.06 89 SER A C 1
ATOM 744 O O . SER A 1 89 ? 3.858 8.703 5.015 1.00 94.06 89 SER A O 1
ATOM 746 N N . TYR A 1 90 ? 5.454 7.723 6.261 1.00 93.31 90 TYR A N 1
ATOM 747 C CA . TYR A 1 90 ? 6.557 8.539 5.748 1.00 93.31 90 TYR A CA 1
ATOM 748 C C . TYR A 1 90 ? 6.719 8.354 4.235 1.00 93.31 90 TYR A C 1
ATOM 750 O O . TYR A 1 90 ? 6.663 9.321 3.476 1.00 93.31 90 TYR A O 1
ATOM 758 N N . TYR A 1 91 ? 6.845 7.104 3.782 1.00 90.19 91 TYR A N 1
ATOM 759 C CA . TYR A 1 91 ? 7.034 6.801 2.362 1.00 90.19 91 TYR A CA 1
ATOM 760 C C . TYR A 1 91 ? 5.807 7.157 1.512 1.00 90.19 91 TYR A C 1
ATOM 762 O O . TYR A 1 91 ? 5.961 7.620 0.383 1.00 90.19 91 TYR A O 1
ATOM 770 N N . MET A 1 92 ? 4.596 7.027 2.061 1.00 90.31 92 MET A N 1
ATOM 771 C CA . MET A 1 92 ? 3.371 7.476 1.384 1.00 90.31 92 MET A CA 1
ATOM 772 C C . MET A 1 92 ? 3.313 8.994 1.229 1.00 90.31 92 MET A C 1
ATOM 774 O O . MET A 1 92 ? 2.863 9.480 0.196 1.00 90.31 92 MET A O 1
ATOM 778 N N . THR A 1 93 ? 3.765 9.737 2.242 1.00 90.81 93 THR A N 1
ATOM 779 C CA . THR A 1 93 ? 3.661 11.202 2.277 1.00 90.81 93 THR A CA 1
ATOM 780 C C . THR A 1 93 ? 4.741 11.869 1.431 1.00 90.81 93 THR A C 1
ATOM 782 O O . THR A 1 93 ? 4.437 12.760 0.647 1.00 90.81 93 THR A O 1
ATOM 785 N N . PHE A 1 94 ? 5.998 11.439 1.567 1.00 89.25 94 PHE A N 1
ATOM 786 C CA . PHE A 1 94 ? 7.134 12.112 0.929 1.00 89.25 94 PHE A CA 1
ATOM 787 C C . PHE A 1 94 ? 7.532 11.505 -0.416 1.00 89.25 94 PHE A C 1
ATOM 789 O O . PHE A 1 94 ? 7.927 12.241 -1.314 1.00 89.25 94 PHE A O 1
ATOM 796 N N . LEU A 1 95 ? 7.427 10.181 -0.573 1.00 85.62 95 LEU A N 1
ATOM 797 C CA . LEU A 1 95 ? 7.800 9.496 -1.819 1.00 85.62 95 LEU A CA 1
ATOM 798 C C . LEU A 1 95 ? 6.592 9.141 -2.691 1.00 85.62 95 LEU A C 1
ATOM 800 O O . LEU A 1 95 ? 6.757 8.610 -3.784 1.00 85.62 95 LEU A O 1
ATOM 804 N N . ASN A 1 96 ? 5.375 9.422 -2.220 1.00 86.38 96 ASN A N 1
ATOM 805 C CA . ASN A 1 96 ? 4.129 9.112 -2.917 1.00 86.38 96 ASN A CA 1
ATOM 806 C C . ASN A 1 96 ? 3.916 7.628 -3.250 1.00 86.38 96 ASN A C 1
ATOM 808 O O . ASN A 1 96 ? 3.100 7.289 -4.110 1.00 86.38 96 ASN A O 1
ATOM 812 N N . VAL A 1 97 ? 4.584 6.748 -2.512 1.00 84.12 97 VAL A N 1
ATOM 813 C CA . VAL A 1 97 ? 4.625 5.313 -2.775 1.00 84.12 97 VAL A CA 1
ATOM 814 C C . VAL A 1 97 ? 3.371 4.604 -2.256 1.00 84.12 97 VAL A C 1
ATOM 816 O O . VAL A 1 97 ? 2.930 4.841 -1.132 1.00 84.12 97 VAL A O 1
ATOM 819 N N . VAL A 1 98 ? 2.829 3.679 -3.055 1.00 84.19 98 VAL A N 1
ATOM 820 C CA . VAL A 1 98 ? 1.762 2.753 -2.640 1.00 84.19 98 VAL A CA 1
ATOM 821 C C . VAL A 1 98 ? 2.395 1.458 -2.134 1.00 84.19 98 VAL A C 1
ATOM 823 O O . VAL A 1 98 ? 3.147 0.804 -2.856 1.00 84.19 98 VAL A O 1
ATOM 826 N N . ILE A 1 99 ? 2.099 1.071 -0.890 1.00 85.94 99 ILE A N 1
ATOM 827 C CA . ILE A 1 99 ? 2.680 -0.129 -0.272 1.00 85.94 99 ILE A CA 1
ATOM 828 C C . ILE A 1 99 ? 1.945 -1.377 -0.758 1.00 85.94 99 ILE A C 1
ATOM 830 O O . ILE A 1 99 ? 0.952 -1.800 -0.172 1.00 85.94 99 ILE A O 1
ATOM 834 N N . GLY A 1 100 ? 2.458 -1.958 -1.841 1.00 82.69 100 GLY A N 1
ATOM 835 C CA . GLY A 1 100 ? 1.993 -3.225 -2.399 1.00 82.69 100 GLY A CA 1
ATOM 836 C C . GLY A 1 100 ? 2.938 -4.402 -2.136 1.00 82.69 100 GLY A C 1
ATOM 837 O O . GLY A 1 100 ? 3.946 -4.294 -1.433 1.00 82.69 100 GLY A O 1
ATOM 838 N N . TYR A 1 101 ? 2.623 -5.538 -2.767 1.00 81.44 101 TYR A N 1
ATOM 839 C CA . TYR A 1 101 ? 3.399 -6.781 -2.683 1.00 81.44 101 TYR A CA 1
ATOM 840 C C . TYR A 1 101 ? 4.885 -6.583 -3.013 1.00 81.44 101 TYR A C 1
ATOM 842 O O . TYR A 1 101 ? 5.734 -7.057 -2.263 1.00 81.44 101 TYR A O 1
ATOM 850 N N . GLY A 1 102 ? 5.209 -5.855 -4.091 1.00 76.81 102 GLY A N 1
ATOM 851 C CA . GLY A 1 102 ? 6.594 -5.661 -4.533 1.00 76.81 102 GLY A CA 1
ATOM 852 C C . GLY A 1 102 ? 7.483 -5.004 -3.480 1.00 76.81 102 GLY A C 1
ATOM 853 O O . GLY A 1 102 ? 8.606 -5.446 -3.262 1.00 76.81 102 GLY A O 1
ATOM 854 N N . ILE A 1 103 ? 6.958 -4.020 -2.746 1.00 82.88 103 ILE A N 1
ATOM 855 C CA . ILE A 1 103 ? 7.713 -3.309 -1.706 1.00 82.88 103 ILE A CA 1
ATOM 856 C C . ILE A 1 103 ? 7.988 -4.223 -0.519 1.00 82.88 103 ILE A C 1
ATOM 858 O O . ILE A 1 103 ? 9.128 -4.317 -0.069 1.00 82.88 103 ILE A O 1
ATOM 862 N N . ILE A 1 104 ? 6.972 -4.952 -0.047 1.00 85.50 104 ILE A N 1
ATOM 863 C CA . ILE A 1 104 ? 7.159 -5.934 1.027 1.00 85.50 104 ILE A CA 1
ATOM 864 C C . ILE A 1 104 ? 8.124 -7.040 0.586 1.00 85.50 104 ILE A C 1
ATOM 866 O O . ILE A 1 104 ? 9.014 -7.414 1.346 1.00 85.50 104 ILE A O 1
ATOM 870 N N . ALA A 1 105 ? 8.006 -7.526 -0.650 1.00 80.25 105 ALA A N 1
ATOM 871 C CA . ALA A 1 105 ? 8.880 -8.560 -1.188 1.00 80.25 105 ALA A CA 1
ATOM 872 C C . ALA A 1 105 ? 10.346 -8.112 -1.293 1.00 80.25 105 ALA A C 1
ATOM 874 O O . ALA A 1 105 ? 11.222 -8.964 -1.133 1.00 80.25 105 ALA A O 1
ATOM 875 N N . SER A 1 106 ? 10.600 -6.826 -1.557 1.00 78.44 106 SER A N 1
ATOM 876 C CA . SER A 1 106 ? 11.939 -6.220 -1.575 1.00 78.44 106 SER A CA 1
ATOM 877 C C . SER A 1 106 ? 12.504 -6.029 -0.166 1.00 78.44 106 SER A C 1
ATOM 879 O O . SER A 1 106 ? 13.651 -6.391 0.085 1.00 78.44 106 SER A O 1
ATOM 881 N N . VAL A 1 107 ? 11.693 -5.534 0.779 1.00 81.56 107 VAL A N 1
ATOM 882 C CA . VAL A 1 107 ? 12.102 -5.376 2.188 1.00 81.56 107 VAL A CA 1
ATOM 883 C C . VAL A 1 107 ? 12.437 -6.733 2.813 1.00 81.56 107 VAL A C 1
ATOM 885 O O . VAL A 1 107 ? 13.462 -6.872 3.475 1.00 81.56 107 VAL A O 1
ATOM 888 N N . MET A 1 108 ? 11.618 -7.759 2.561 1.00 81.94 108 MET A N 1
ATOM 889 C CA . MET A 1 108 ? 11.824 -9.102 3.113 1.00 81.94 108 MET A CA 1
ATOM 890 C C . MET A 1 108 ? 13.061 -9.813 2.547 1.00 81.94 108 MET A C 1
ATOM 892 O O . MET A 1 108 ? 13.593 -10.707 3.201 1.00 81.94 108 MET A O 1
ATOM 896 N N . THR A 1 109 ? 13.551 -9.440 1.358 1.00 71.44 109 THR A N 1
ATOM 897 C CA . THR A 1 109 ? 14.797 -10.006 0.806 1.00 71.44 109 THR A CA 1
ATOM 898 C C . THR A 1 109 ? 16.072 -9.401 1.368 1.00 71.44 109 THR A C 1
ATOM 900 O O . THR A 1 109 ? 17.131 -9.972 1.147 1.00 71.44 109 THR A O 1
ATOM 903 N N . THR A 1 110 ? 15.968 -8.336 2.166 1.00 62.84 110 THR A N 1
ATOM 904 C CA . THR A 1 110 ? 17.048 -7.823 3.023 1.00 62.84 110 THR A CA 1
ATOM 905 C C . THR A 1 110 ? 18.393 -7.644 2.301 1.00 62.84 110 THR A C 1
ATOM 907 O O . THR A 1 110 ? 19.435 -8.078 2.791 1.00 62.84 110 THR A O 1
ATOM 910 N N . ASP A 1 111 ? 18.398 -6.973 1.147 1.00 65.50 111 ASP A N 1
ATOM 911 C CA . ASP A 1 111 ? 19.648 -6.476 0.570 1.00 65.50 111 ASP A CA 1
ATOM 912 C C . ASP A 1 111 ? 20.140 -5.310 1.442 1.00 65.50 111 ASP A C 1
ATOM 914 O O . ASP A 1 111 ? 19.596 -4.201 1.419 1.00 65.50 111 ASP A O 1
ATOM 918 N N . ILE A 1 112 ? 21.122 -5.605 2.299 1.00 61.81 112 ILE A N 1
ATOM 919 C CA . ILE A 1 112 ? 21.595 -4.720 3.376 1.00 61.81 112 ILE A CA 1
ATOM 920 C C . ILE A 1 112 ? 22.127 -3.392 2.820 1.00 61.81 112 ILE A C 1
ATOM 922 O O . ILE A 1 112 ? 21.927 -2.352 3.447 1.00 61.81 112 ILE A O 1
ATOM 926 N N . ASP A 1 113 ? 22.762 -3.414 1.649 1.00 61.91 113 ASP A N 1
ATOM 927 C CA . ASP A 1 113 ? 23.351 -2.220 1.035 1.00 61.91 113 ASP A CA 1
ATOM 928 C C . ASP A 1 113 ? 22.273 -1.266 0.497 1.00 61.91 113 ASP A C 1
ATOM 930 O O . ASP A 1 113 ? 22.303 -0.073 0.786 1.00 61.91 113 ASP A O 1
ATOM 934 N N . LEU A 1 114 ? 21.238 -1.803 -0.156 1.00 65.19 114 LEU A N 1
ATOM 935 C CA . LEU A 1 114 ? 20.073 -1.038 -0.622 1.00 65.19 114 LEU A CA 1
ATOM 936 C C . LEU A 1 114 ? 19.232 -0.497 0.541 1.00 65.19 114 LEU A C 1
ATOM 938 O O . LEU A 1 114 ? 18.773 0.643 0.525 1.00 65.19 114 LEU A O 1
ATOM 942 N N . SER A 1 115 ? 19.035 -1.312 1.578 1.00 66.81 115 SER A N 1
ATOM 943 C CA . SER A 1 115 ? 18.153 -0.963 2.697 1.00 66.81 115 SER A CA 1
ATOM 944 C C . SER A 1 115 ? 18.709 0.181 3.551 1.00 66.81 115 SER A C 1
ATOM 946 O O . SER A 1 115 ? 17.938 0.928 4.149 1.00 66.81 115 SER A O 1
ATOM 948 N N . LYS A 1 116 ? 20.038 0.345 3.606 1.00 69.94 116 LYS A N 1
ATOM 949 C CA . LYS A 1 116 ? 20.689 1.438 4.344 1.00 69.94 116 LYS A CA 1
ATOM 950 C C . LYS A 1 116 ? 20.506 2.794 3.670 1.00 69.94 116 LYS A C 1
ATOM 952 O O . LYS A 1 116 ? 20.249 3.766 4.371 1.00 69.94 116 LYS A O 1
ATOM 957 N N . GLU A 1 117 ? 20.589 2.862 2.341 1.00 72.44 117 GLU A N 1
ATOM 958 C CA . GLU A 1 117 ? 20.391 4.114 1.587 1.00 72.44 117 GLU A CA 1
ATOM 959 C C . GLU A 1 117 ? 18.962 4.665 1.747 1.00 72.44 117 GLU A C 1
ATOM 961 O O . GLU A 1 117 ? 18.736 5.873 1.702 1.00 72.44 117 GLU A O 1
ATOM 966 N N . VAL A 1 118 ? 17.997 3.779 2.005 1.00 75.62 118 VAL A N 1
ATOM 967 C CA . VAL A 1 118 ? 16.579 4.113 2.199 1.00 75.62 118 VAL A CA 1
ATOM 968 C C . VAL A 1 118 ? 16.284 4.673 3.607 1.00 75.62 118 VAL A C 1
ATOM 970 O O . VAL A 1 118 ? 15.244 5.309 3.819 1.00 75.62 118 VAL A O 1
ATOM 973 N N . ILE A 1 119 ? 17.188 4.482 4.578 1.00 81.00 119 ILE A N 1
ATOM 974 C CA . ILE A 1 119 ? 17.041 4.963 5.961 1.00 81.00 119 ILE A CA 1
ATOM 975 C C . ILE A 1 119 ? 17.783 6.296 6.118 1.00 81.00 119 ILE A C 1
ATOM 977 O O . ILE A 1 119 ? 18.965 6.351 6.447 1.00 81.00 119 ILE A O 1
ATOM 981 N N . GLY A 1 120 ? 17.061 7.396 5.910 1.00 85.88 120 GLY A N 1
ATOM 982 C CA . GLY A 1 120 ? 17.559 8.748 6.178 1.00 85.88 120 GLY A CA 1
ATOM 983 C C . GLY A 1 120 ? 17.282 9.228 7.608 1.00 85.88 120 GLY A C 1
ATOM 984 O O . GLY A 1 120 ? 16.363 8.755 8.278 1.00 85.88 120 GLY A O 1
ATOM 985 N N . TRP A 1 121 ? 18.007 10.256 8.062 1.00 89.12 121 TRP A N 1
ATOM 986 C CA . TRP A 1 121 ? 17.751 10.908 9.359 1.00 89.12 121 TRP A CA 1
ATOM 987 C C . TRP A 1 121 ? 16.312 11.443 9.484 1.00 89.12 121 TRP A C 1
ATOM 989 O O . TRP A 1 121 ? 15.680 11.329 10.534 1.00 89.12 121 TRP A O 1
ATOM 999 N N . HIS A 1 122 ? 15.753 11.942 8.379 1.00 91.44 122 HIS A N 1
ATOM 1000 C CA . HIS A 1 122 ? 14.368 12.411 8.288 1.00 91.44 122 HIS A CA 1
ATOM 1001 C C . HIS A 1 122 ? 13.342 11.314 8.609 1.00 91.44 122 HIS A C 1
ATOM 1003 O O . HIS A 1 122 ? 12.355 11.592 9.289 1.00 91.44 122 HIS A O 1
ATOM 1009 N N . LEU A 1 123 ? 13.590 10.070 8.180 1.00 91.12 123 LEU A N 1
ATOM 1010 C CA . LEU A 1 123 ? 12.732 8.930 8.508 1.00 91.12 123 LEU A CA 1
ATOM 1011 C C . LEU A 1 123 ? 12.737 8.671 10.015 1.00 91.12 123 LEU A C 1
ATOM 1013 O O . LEU A 1 123 ? 11.681 8.448 10.595 1.00 91.12 123 LEU A O 1
ATOM 1017 N N . ILE A 1 124 ? 13.908 8.719 10.657 1.00 91.88 124 ILE A N 1
ATOM 1018 C CA . ILE A 1 124 ? 14.037 8.484 12.102 1.00 91.88 124 ILE A CA 1
ATOM 1019 C C . ILE A 1 124 ? 13.291 9.570 12.882 1.00 91.88 124 ILE A C 1
ATOM 1021 O O . ILE A 1 124 ? 12.502 9.252 13.771 1.00 91.88 124 ILE A O 1
ATOM 1025 N N . LEU A 1 125 ? 13.490 10.842 12.522 1.00 94.19 125 LEU A N 1
ATOM 1026 C CA . LEU A 1 125 ? 12.782 11.964 13.144 1.00 94.19 125 LEU A CA 1
ATOM 1027 C C . LEU A 1 125 ? 11.264 11.828 12.991 1.00 94.19 125 LEU A C 1
ATOM 1029 O O . LEU A 1 125 ? 10.537 11.969 13.974 1.00 94.19 125 LEU A O 1
ATOM 1033 N N . TRP A 1 126 ? 10.788 11.499 11.788 1.00 94.44 126 TRP A N 1
ATOM 1034 C CA . TRP A 1 126 ? 9.369 11.259 11.532 1.00 94.44 126 TRP A CA 1
ATOM 1035 C C . TRP A 1 126 ? 8.833 10.083 12.346 1.00 94.44 126 TRP A C 1
ATOM 1037 O O . TRP A 1 126 ? 7.804 10.202 13.010 1.00 94.44 126 TRP A O 1
ATOM 1047 N N . LEU A 1 127 ? 9.550 8.957 12.342 1.00 94.44 127 LEU A N 1
ATOM 1048 C CA . LEU A 1 127 ? 9.173 7.753 13.068 1.00 94.44 127 LEU A CA 1
ATOM 1049 C C . LEU A 1 127 ? 9.021 8.053 14.558 1.00 94.44 127 LEU A C 1
ATOM 1051 O O . LEU A 1 127 ? 8.004 7.691 15.145 1.00 94.44 127 LEU A O 1
ATOM 1055 N N . VAL A 1 128 ? 9.981 8.753 15.166 1.00 94.62 128 VAL A N 1
ATOM 1056 C CA . VAL A 1 128 ? 9.920 9.135 16.582 1.00 94.62 128 VAL A CA 1
ATOM 1057 C C . VAL A 1 128 ? 8.773 10.115 16.832 1.00 94.62 128 VAL A C 1
ATOM 1059 O O . VAL A 1 128 ? 7.965 9.873 17.726 1.00 94.62 128 VAL A O 1
ATOM 1062 N N . ALA A 1 129 ? 8.646 11.177 16.034 1.00 94.56 129 ALA A N 1
ATOM 1063 C CA . ALA A 1 129 ? 7.631 12.211 16.241 1.00 94.56 129 ALA A CA 1
ATOM 1064 C C . ALA A 1 129 ? 6.194 11.680 16.093 1.00 94.56 129 ALA A C 1
ATOM 1066 O O . ALA A 1 129 ? 5.330 11.994 16.912 1.00 94.56 129 ALA A O 1
ATOM 1067 N N . VAL A 1 130 ? 5.939 10.847 15.080 1.00 94.19 130 VAL A N 1
ATOM 1068 C CA . VAL A 1 130 ? 4.603 10.307 14.774 1.00 94.19 130 VAL A CA 1
ATOM 1069 C C . VAL A 1 130 ? 4.258 9.104 15.654 1.00 94.19 130 VAL A C 1
ATOM 1071 O O . VAL A 1 130 ? 3.103 8.925 16.034 1.00 94.19 130 VAL A O 1
ATOM 1074 N N . SER A 1 131 ? 5.232 8.274 16.040 1.00 94.81 131 SER A N 1
ATOM 1075 C CA . SER A 1 131 ? 4.951 7.124 16.912 1.00 94.81 131 SER A CA 1
ATOM 1076 C C . SER A 1 131 ? 4.949 7.468 18.405 1.00 94.81 131 SER A C 1
ATOM 1078 O O . SER A 1 131 ? 4.256 6.798 19.172 1.00 94.81 131 SER A O 1
ATOM 1080 N N . ALA A 1 132 ? 5.648 8.516 18.857 1.00 93.50 132 ALA A N 1
ATOM 1081 C CA . ALA A 1 132 ? 5.726 8.840 20.282 1.00 93.50 132 ALA A CA 1
ATOM 1082 C C . ALA A 1 132 ? 4.346 9.050 20.942 1.00 93.50 132 ALA A C 1
ATOM 1084 O O . ALA A 1 132 ? 4.098 8.410 21.970 1.00 93.50 132 ALA A O 1
ATOM 1085 N N . PRO A 1 133 ? 3.402 9.840 20.381 1.00 92.00 133 PRO A N 1
ATOM 1086 C CA . PRO A 1 133 ? 2.078 10.000 20.980 1.00 92.00 133 PRO A CA 1
ATOM 1087 C C . PRO A 1 133 ? 1.316 8.672 21.164 1.00 92.00 133 PRO A C 1
ATOM 1089 O O . PRO A 1 133 ? 0.973 8.351 22.309 1.00 92.00 133 PRO A O 1
ATOM 1092 N N . PRO A 1 134 ? 1.068 7.846 20.122 1.00 91.75 134 PRO A N 1
ATOM 1093 C CA . PRO A 1 134 ? 0.350 6.582 20.292 1.00 91.75 134 PRO A CA 1
ATOM 1094 C C . PRO A 1 134 ? 1.087 5.591 21.205 1.00 91.75 134 PRO A C 1
ATOM 1096 O O . PRO A 1 134 ? 0.434 4.895 21.988 1.00 91.75 134 PRO A O 1
ATOM 1099 N N . LEU A 1 135 ? 2.425 5.558 21.193 1.00 92.00 135 LEU A N 1
ATOM 1100 C CA . LEU A 1 135 ? 3.200 4.708 22.103 1.00 92.00 135 LEU A CA 1
ATOM 1101 C C . LEU A 1 135 ? 3.030 5.131 23.565 1.00 92.00 135 LEU A C 1
ATOM 1103 O O . LEU A 1 135 ? 2.791 4.279 24.425 1.00 92.00 135 LEU A O 1
ATOM 1107 N N . LEU A 1 136 ? 3.050 6.434 23.854 1.00 90.50 136 LEU A N 1
ATOM 1108 C CA . LEU A 1 136 ? 2.766 6.945 25.194 1.00 90.50 136 LEU A CA 1
ATOM 1109 C C . LEU A 1 136 ? 1.353 6.553 25.652 1.00 90.50 136 LEU A C 1
ATOM 1111 O O . LEU A 1 136 ? 1.182 6.120 26.795 1.00 90.50 136 LEU A O 1
ATOM 1115 N N . PHE A 1 137 ? 0.347 6.618 24.773 1.00 87.62 137 PHE A N 1
ATOM 1116 C CA . PHE A 1 137 ? -1.016 6.170 25.090 1.00 87.62 137 PHE A CA 1
ATOM 1117 C C . PHE A 1 137 ? -1.102 4.661 25.379 1.00 87.62 137 PHE A C 1
ATOM 1119 O O . PHE A 1 137 ? -1.793 4.259 26.321 1.00 87.62 137 PHE A O 1
ATOM 1126 N N . ILE A 1 138 ? -0.394 3.823 24.615 1.00 87.62 138 ILE A N 1
ATOM 1127 C CA . ILE A 1 138 ? -0.383 2.360 24.788 1.00 87.62 138 ILE A CA 1
ATOM 1128 C C . ILE A 1 138 ? 0.298 1.962 26.105 1.00 87.62 138 ILE A C 1
ATOM 1130 O O . ILE A 1 138 ? -0.247 1.155 26.868 1.00 87.62 138 ILE A O 1
ATOM 1134 N N . TRP A 1 139 ? 1.473 2.531 26.392 1.00 87.31 139 TRP A N 1
ATOM 1135 C CA . TRP A 1 139 ? 2.312 2.123 27.523 1.00 87.31 139 TRP A CA 1
ATOM 1136 C C . TRP A 1 139 ? 1.912 2.778 28.851 1.00 87.31 139 TRP A C 1
ATOM 1138 O O . TRP A 1 139 ? 1.989 2.131 29.898 1.00 87.31 139 TRP A O 1
ATOM 1148 N N . SER A 1 140 ? 1.393 4.009 28.827 1.00 83.75 140 SER A N 1
ATOM 1149 C CA . SER A 1 140 ? 0.894 4.697 30.029 1.00 83.75 140 SER A CA 1
ATOM 1150 C C . SER A 1 140 ? -0.443 4.124 30.527 1.00 83.75 140 SER A C 1
ATOM 1152 O O . SER A 1 140 ? -0.767 4.205 31.716 1.00 83.75 140 SER A O 1
ATOM 1154 N N . ASN A 1 141 ? -1.237 3.495 29.653 1.00 80.06 141 ASN A N 1
ATOM 1155 C CA . ASN A 1 141 ? -2.532 2.939 30.034 1.00 80.06 141 ASN A CA 1
ATOM 1156 C C . ASN A 1 141 ? -2.401 1.543 30.671 1.00 80.06 141 ASN A C 1
ATOM 1158 O O . ASN A 1 141 ? -1.819 0.622 30.098 1.00 80.06 141 ASN A O 1
ATOM 1162 N N . ARG A 1 142 ? -3.050 1.313 31.825 1.00 69.06 142 ARG A N 1
ATOM 1163 C CA . ARG A 1 142 ? -3.104 -0.002 32.498 1.00 69.06 142 ARG A CA 1
ATOM 1164 C C . ARG A 1 142 ? -3.894 -1.078 31.734 1.00 69.06 142 ARG A C 1
ATOM 1166 O O . ARG A 1 142 ? -3.955 -2.212 32.213 1.00 69.06 142 ARG A O 1
ATOM 1173 N N . CYS A 1 143 ? -4.474 -0.757 30.571 1.00 65.12 143 CYS A N 1
ATOM 1174 C CA . CYS A 1 143 ? -5.155 -1.692 29.664 1.00 65.12 143 CYS A CA 1
ATOM 1175 C C . CYS A 1 143 ? -6.131 -2.609 30.427 1.00 65.12 143 CYS A C 1
ATOM 1177 O O . CYS A 1 143 ? -5.998 -3.841 30.457 1.00 65.12 143 CYS A O 1
ATOM 1179 N N . ARG A 1 144 ? -7.066 -1.998 31.165 1.00 59.75 144 ARG A N 1
ATOM 1180 C CA . ARG A 1 144 ? -8.122 -2.722 31.888 1.00 59.75 144 ARG A CA 1
ATOM 1181 C C . ARG A 1 144 ? -9.226 -3.141 30.903 1.00 59.75 144 ARG A C 1
ATOM 1183 O O . ARG A 1 144 ? -9.549 -2.392 29.985 1.00 59.75 144 ARG A O 1
ATOM 1190 N N . HIS A 1 145 ? -9.796 -4.329 31.131 1.00 61.09 145 HIS A N 1
ATOM 1191 C CA . HIS A 1 145 ? -10.839 -4.968 30.309 1.00 61.09 145 HIS A CA 1
ATOM 1192 C C . HIS A 1 145 ? -10.395 -5.366 28.889 1.00 61.09 145 HIS A C 1
ATOM 1194 O O . HIS A 1 145 ? -10.825 -4.779 27.896 1.00 61.09 145 HIS A O 1
ATOM 1200 N N . THR A 1 146 ? -9.559 -6.406 28.799 1.00 68.31 146 THR A N 1
ATOM 1201 C CA . THR A 1 146 ? -9.286 -7.077 27.520 1.00 68.31 146 THR A CA 1
ATOM 1202 C C . THR A 1 146 ? -10.543 -7.733 26.979 1.00 68.31 146 THR A C 1
ATOM 1204 O O . THR A 1 146 ? -11.399 -8.176 27.746 1.00 68.31 146 THR A O 1
ATOM 1207 N N . LEU A 1 147 ? -10.635 -7.828 25.655 1.00 62.22 147 LEU A N 1
ATOM 1208 C CA . LEU A 1 147 ? -11.728 -8.507 24.962 1.00 62.22 147 LEU A CA 1
ATOM 1209 C C . LEU A 1 147 ? -11.877 -9.956 25.464 1.00 62.22 147 LEU A C 1
ATOM 1211 O O . LEU A 1 147 ? -12.981 -10.381 25.780 1.00 62.22 147 LEU A O 1
ATOM 1215 N N . LEU A 1 148 ? -10.759 -10.653 25.707 1.00 65.06 148 LEU A N 1
ATOM 1216 C CA . LEU A 1 148 ? -10.744 -11.980 26.335 1.00 65.06 148 LEU A CA 1
ATOM 1217 C C . LEU A 1 148 ? -11.412 -12.002 27.723 1.00 65.06 148 LEU A C 1
ATOM 1219 O O . LEU A 1 148 ? -12.202 -12.891 28.028 1.00 65.06 148 LEU A O 1
ATOM 1223 N N . ARG A 1 149 ? -11.118 -11.011 28.576 1.00 65.75 149 ARG A N 1
ATOM 1224 C CA . ARG A 1 149 ? -11.719 -10.914 29.916 1.00 65.75 149 ARG A CA 1
ATOM 1225 C C . ARG A 1 149 ? -13.196 -10.529 29.842 1.00 65.75 149 ARG A C 1
ATOM 1227 O O . ARG A 1 149 ? -13.978 -11.017 30.644 1.00 65.75 149 ARG A O 1
ATOM 1234 N N . GLN A 1 150 ? -13.564 -9.701 28.870 1.00 65.75 150 GLN A N 1
ATOM 1235 C CA . GLN A 1 150 ? -14.944 -9.299 28.608 1.00 65.75 150 GLN A CA 1
ATOM 1236 C C . GLN A 1 150 ? -15.802 -10.424 28.010 1.00 65.75 150 GLN A C 1
ATOM 1238 O O . GLN A 1 150 ? -16.996 -10.478 28.293 1.00 65.75 150 GLN A O 1
ATOM 1243 N N . LEU A 1 151 ? -15.209 -11.343 27.235 1.00 63.91 151 LEU A N 1
ATOM 1244 C CA . LEU A 1 151 ? -15.880 -12.571 26.791 1.00 63.91 151 LEU A CA 1
ATOM 1245 C C . LEU A 1 151 ? -16.125 -13.541 27.948 1.00 63.91 151 LEU A C 1
ATOM 1247 O O . LEU A 1 151 ? -17.127 -14.248 27.934 1.00 63.91 151 LEU A O 1
ATOM 1251 N N . ARG A 1 152 ? -15.218 -13.582 28.933 1.00 66.50 152 ARG A N 1
ATOM 1252 C CA . ARG A 1 152 ? -15.329 -14.458 30.111 1.00 66.50 152 ARG A CA 1
ATOM 1253 C C . ARG A 1 152 ? -16.286 -13.934 31.184 1.00 66.50 152 ARG A C 1
ATOM 1255 O O . ARG A 1 152 ? -16.737 -14.722 32.003 1.00 66.50 152 ARG A O 1
ATOM 1262 N N . THR A 1 153 ? -16.601 -12.639 31.204 1.00 69.88 153 THR A N 1
ATOM 1263 C CA . THR A 1 153 ? -17.588 -12.075 32.138 1.00 69.88 153 THR A CA 1
ATOM 1264 C C . THR A 1 153 ? -19.015 -12.249 31.599 1.00 69.88 153 THR A C 1
ATOM 1266 O O . THR A 1 153 ? -19.339 -11.628 30.575 1.00 69.88 153 THR A O 1
ATOM 1269 N N . PRO A 1 154 ? -19.883 -13.043 32.259 1.00 53.97 154 PRO A N 1
ATOM 1270 C CA . PRO A 1 154 ? -21.286 -13.154 31.869 1.00 53.97 154 PRO A CA 1
ATOM 1271 C C . PRO A 1 154 ? -21.972 -11.778 31.967 1.00 53.97 154 PRO A C 1
ATOM 1273 O O . PRO A 1 154 ? -21.675 -10.988 32.859 1.00 53.97 154 PRO A O 1
ATOM 1276 N N . GLY A 1 155 ? -22.810 -11.443 30.981 1.00 67.31 155 GLY A N 1
ATOM 1277 C CA . GLY A 1 155 ? -23.493 -10.142 30.858 1.00 67.31 155 GLY A CA 1
ATOM 1278 C C . GLY A 1 155 ? -22.810 -9.114 29.938 1.00 67.31 155 GLY A C 1
ATOM 1279 O O . GLY A 1 155 ? -23.494 -8.361 29.253 1.00 67.31 155 GLY A O 1
ATOM 1280 N N . GLN A 1 156 ? -21.475 -9.111 29.816 1.00 68.69 156 GLN A N 1
ATOM 1281 C CA . GLN A 1 156 ? -20.762 -8.202 28.890 1.00 68.69 156 GLN A CA 1
ATOM 1282 C C . GLN A 1 156 ? -20.349 -8.863 27.564 1.00 68.69 156 GLN A C 1
ATOM 1284 O O . GLN A 1 156 ? -19.936 -8.168 26.631 1.00 68.69 156 GLN A O 1
ATOM 1289 N N . ARG A 1 157 ? -20.474 -10.192 27.452 1.00 74.94 157 ARG A N 1
ATOM 1290 C CA . ARG A 1 157 ? -20.061 -10.971 26.274 1.00 74.94 157 ARG A CA 1
ATOM 1291 C C . ARG A 1 157 ? -20.815 -10.561 25.009 1.00 74.94 157 ARG A C 1
ATOM 1293 O O . ARG A 1 157 ? -20.180 -10.193 24.026 1.00 74.94 157 ARG A O 1
ATOM 1300 N N . VAL A 1 158 ? -22.149 -10.567 25.059 1.00 75.69 158 VAL A N 1
ATOM 1301 C CA . VAL A 1 158 ? -23.009 -10.288 23.894 1.00 75.69 158 VAL A CA 1
ATOM 1302 C C . VAL A 1 158 ? -22.769 -8.875 23.371 1.00 75.69 158 VAL A C 1
ATOM 1304 O O . VAL A 1 158 ? -22.496 -8.706 22.191 1.00 75.69 158 VAL A O 1
ATOM 1307 N N . LYS A 1 159 ? -22.738 -7.870 24.257 1.00 77.56 159 LYS A N 1
ATOM 1308 C CA . LYS A 1 159 ? -22.472 -6.473 23.882 1.00 77.56 159 LYS A CA 1
ATOM 1309 C C . LYS A 1 159 ? -21.131 -6.301 23.162 1.00 77.56 159 LYS A C 1
ATOM 1311 O O . LYS A 1 159 ? -21.053 -5.599 22.162 1.00 77.56 159 LYS A O 1
ATOM 1316 N N . ASN A 1 160 ? -20.063 -6.918 23.665 1.00 76.00 160 ASN A N 1
ATOM 1317 C CA . ASN A 1 160 ? -18.731 -6.742 23.086 1.00 76.00 160 ASN A CA 1
ATOM 1318 C C . ASN A 1 160 ? -18.539 -7.523 21.783 1.00 76.00 160 ASN A C 1
ATOM 1320 O O . ASN A 1 160 ? -17.853 -7.024 20.895 1.00 76.00 160 ASN A O 1
ATOM 1324 N N . VAL A 1 161 ? -19.151 -8.704 21.662 1.00 80.25 161 VAL A N 1
ATOM 1325 C CA . VAL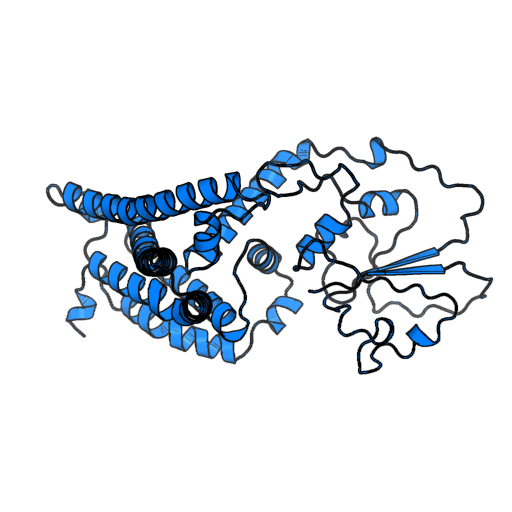 A 1 161 ? -19.205 -9.449 20.397 1.00 80.25 161 VAL A CA 1
ATOM 1326 C C . VAL A 1 161 ? -20.014 -8.664 19.368 1.00 80.25 161 VAL A C 1
ATOM 1328 O O . VAL A 1 161 ? -19.529 -8.457 18.262 1.00 80.25 161 VAL A O 1
ATOM 1331 N N . LEU A 1 162 ? -21.173 -8.127 19.757 1.00 85.00 162 LEU A N 1
ATOM 1332 C CA . LEU A 1 162 ? -22.014 -7.306 18.890 1.00 85.00 162 LEU A CA 1
ATOM 1333 C C . LEU A 1 162 ? -21.261 -6.076 18.368 1.00 85.00 162 LEU A C 1
ATOM 1335 O O . LEU A 1 162 ? -21.307 -5.810 17.179 1.00 85.00 162 LEU A O 1
ATOM 1339 N N . ILE A 1 163 ? -20.501 -5.370 19.214 1.00 82.06 163 ILE A N 1
ATOM 1340 C CA . ILE A 1 163 ? -19.680 -4.223 18.779 1.00 82.06 163 ILE A CA 1
ATOM 1341 C C . ILE A 1 163 ? -18.643 -4.630 17.720 1.00 82.06 163 ILE A C 1
ATOM 1343 O O . ILE A 1 163 ? -18.419 -3.886 16.770 1.00 82.06 163 ILE A O 1
ATOM 1347 N N . VAL A 1 164 ? -17.998 -5.792 17.871 1.00 82.25 164 VAL A N 1
ATOM 1348 C CA . VAL A 1 164 ? -17.000 -6.278 16.901 1.00 82.25 164 VAL A CA 1
ATOM 1349 C C . VAL A 1 164 ? -17.663 -6.692 15.589 1.00 82.25 164 VAL A C 1
ATOM 1351 O O . VAL A 1 164 ? -17.165 -6.337 14.525 1.00 82.25 164 VAL A O 1
ATOM 1354 N N . VAL A 1 165 ? -18.794 -7.396 15.663 1.00 85.25 165 VAL A N 1
ATOM 1355 C CA . VAL A 1 165 ? -19.565 -7.820 14.486 1.00 85.25 165 VAL A CA 1
ATOM 1356 C C . VAL A 1 165 ? -20.112 -6.608 13.736 1.00 85.25 165 VAL A C 1
ATOM 1358 O O . VAL A 1 165 ? -19.932 -6.520 12.528 1.00 85.25 165 VAL A O 1
ATOM 1361 N N . LEU A 1 166 ? -20.700 -5.638 14.440 1.00 87.62 166 LEU A N 1
ATOM 1362 C CA . LEU A 1 166 ? -21.190 -4.398 13.838 1.00 87.62 166 LEU A CA 1
ATOM 1363 C C . LEU A 1 166 ? -20.059 -3.601 13.187 1.00 87.62 166 LEU A C 1
ATOM 1365 O O . LEU A 1 166 ? -20.231 -3.131 12.070 1.00 87.62 166 LEU A O 1
ATOM 1369 N N . ALA A 1 167 ? -18.891 -3.494 13.831 1.00 83.12 167 ALA A N 1
ATOM 1370 C CA . ALA A 1 167 ? -17.730 -2.849 13.219 1.00 83.12 167 ALA A CA 1
ATOM 1371 C C . ALA A 1 167 ? -17.298 -3.557 11.922 1.00 83.12 167 ALA A C 1
ATOM 1373 O O . ALA A 1 167 ? -16.995 -2.887 10.941 1.00 83.12 167 ALA A O 1
ATOM 1374 N N . GLY A 1 168 ? -17.322 -4.895 11.893 1.00 82.31 168 GLY A N 1
ATOM 1375 C CA . GLY A 1 168 ? -17.046 -5.672 10.683 1.00 82.31 168 GLY A CA 1
ATOM 1376 C C . GLY A 1 168 ? -18.094 -5.468 9.584 1.00 82.31 168 GLY A C 1
ATOM 1377 O O . GLY A 1 168 ? -17.730 -5.253 8.433 1.00 82.31 168 GLY A O 1
ATOM 1378 N N . LEU A 1 169 ? -19.385 -5.469 9.928 1.00 85.75 169 LEU A N 1
ATOM 1379 C CA . LEU A 1 169 ? -20.484 -5.265 8.976 1.00 85.75 169 LEU A CA 1
ATOM 1380 C C . LEU A 1 169 ? -20.503 -3.848 8.389 1.00 85.75 169 LEU A C 1
ATOM 1382 O O . LEU A 1 169 ? -20.743 -3.695 7.195 1.00 85.75 169 LEU A O 1
ATOM 1386 N N . ILE A 1 170 ? -20.205 -2.828 9.202 1.00 84.50 170 ILE A N 1
ATOM 1387 C CA . ILE A 1 170 ? -20.091 -1.426 8.762 1.00 84.50 170 ILE A CA 1
ATOM 1388 C C . ILE A 1 170 ? -18.956 -1.249 7.750 1.00 84.50 170 ILE A C 1
ATOM 1390 O O . ILE A 1 170 ? -19.052 -0.397 6.876 1.00 84.50 170 ILE A O 1
ATOM 1394 N N . VAL A 1 171 ? -17.893 -2.049 7.842 1.00 77.56 171 VAL A N 1
ATOM 1395 C CA . VAL A 1 171 ? -16.810 -2.051 6.849 1.00 77.56 171 VAL A CA 1
ATOM 1396 C C . VAL A 1 171 ? -17.213 -2.858 5.620 1.00 77.56 171 VAL A C 1
ATOM 1398 O O . VAL A 1 171 ? -17.111 -2.379 4.495 1.00 77.56 171 VAL A O 1
ATOM 1401 N N . TRP A 1 172 ? -17.675 -4.090 5.828 1.00 82.12 172 TRP A N 1
ATOM 1402 C CA . TRP A 1 172 ? -17.931 -5.039 4.751 1.00 82.12 172 TRP A CA 1
ATOM 1403 C C . TRP A 1 172 ? -19.080 -4.600 3.837 1.00 82.12 172 TRP A C 1
ATOM 1405 O O . TRP A 1 172 ? -18.931 -4.650 2.621 1.00 82.12 172 TRP A O 1
ATOM 1415 N N . GLY A 1 173 ? -20.198 -4.128 4.397 1.00 81.50 173 GLY A N 1
ATOM 1416 C CA . GLY A 1 173 ? -21.404 -3.788 3.635 1.00 81.50 173 GLY A CA 1
ATOM 1417 C C . GLY A 1 173 ? -21.186 -2.686 2.588 1.00 81.50 173 GLY A C 1
ATOM 1418 O O . GLY A 1 173 ? -21.411 -2.936 1.404 1.00 81.50 173 GLY A O 1
ATOM 1419 N N . PRO A 1 174 ? -20.719 -1.484 2.977 1.00 78.69 174 PRO A N 1
ATOM 1420 C CA . PRO A 1 174 ? -20.479 -0.384 2.044 1.00 78.69 174 PRO A CA 1
ATOM 1421 C C . PRO A 1 174 ? -19.391 -0.687 1.010 1.00 78.69 174 PRO A C 1
ATOM 1423 O O . PRO A 1 174 ? -19.564 -0.359 -0.161 1.00 78.69 174 PRO A O 1
ATOM 1426 N N . ILE A 1 175 ? -18.297 -1.350 1.412 1.00 79.06 175 ILE A N 1
ATOM 1427 C CA . ILE A 1 175 ? -17.232 -1.743 0.476 1.00 79.06 175 ILE A CA 1
ATOM 1428 C C . ILE A 1 175 ? -17.778 -2.736 -0.550 1.00 79.06 175 ILE A C 1
ATOM 1430 O O . ILE A 1 175 ? -17.549 -2.560 -1.743 1.00 79.06 175 ILE A O 1
ATOM 1434 N N . ARG A 1 176 ? -18.550 -3.738 -0.108 1.00 79.56 176 ARG A N 1
ATOM 1435 C CA . ARG A 1 176 ? -19.154 -4.733 -0.998 1.00 79.56 176 ARG A CA 1
ATOM 1436 C C . ARG A 1 176 ? -20.167 -4.112 -1.955 1.00 79.56 176 ARG A C 1
ATOM 1438 O O . ARG A 1 176 ? -20.225 -4.505 -3.114 1.00 79.56 176 ARG A O 1
ATOM 1445 N N . LEU A 1 177 ? -20.951 -3.142 -1.488 1.00 78.44 177 LEU A N 1
ATOM 1446 C CA . LEU A 1 177 ? -21.903 -2.422 -2.331 1.00 78.44 177 LEU A CA 1
ATOM 1447 C C . LEU A 1 177 ? -21.192 -1.644 -3.447 1.00 78.44 177 LEU A C 1
ATOM 1449 O O . LEU A 1 177 ? -21.607 -1.718 -4.601 1.00 78.44 177 LEU A O 1
ATOM 1453 N N . LEU A 1 178 ? -20.123 -0.918 -3.110 1.00 76.88 178 LEU A N 1
ATOM 1454 C CA . LEU A 1 178 ? -19.328 -0.171 -4.088 1.00 76.88 178 LEU A CA 1
ATOM 1455 C C . LEU A 1 178 ? -18.590 -1.106 -5.055 1.00 76.88 178 LEU A C 1
ATOM 1457 O O . LEU A 1 178 ? -18.535 -0.820 -6.247 1.00 76.88 178 LEU A O 1
ATOM 1461 N N . GLU A 1 179 ? -18.097 -2.246 -4.567 1.00 76.75 179 GLU A N 1
ATOM 1462 C CA . GLU A 1 179 ? -17.462 -3.279 -5.390 1.00 76.75 179 GLU A CA 1
ATOM 1463 C C . GLU A 1 179 ? -18.432 -3.870 -6.423 1.00 76.75 179 GLU A C 1
ATOM 1465 O O . GLU A 1 179 ? -18.094 -3.945 -7.600 1.00 76.75 179 GLU A O 1
ATOM 1470 N N . LEU A 1 180 ? -19.656 -4.228 -6.017 1.00 75.69 180 LEU A N 1
ATOM 1471 C CA . LEU A 1 180 ? -20.672 -4.744 -6.943 1.00 75.69 180 LEU A CA 1
ATOM 1472 C C . LEU A 1 180 ? -21.015 -3.724 -8.034 1.00 75.69 180 LEU A C 1
ATOM 1474 O O . LEU A 1 180 ? -21.140 -4.087 -9.198 1.00 75.69 180 LEU A O 1
ATOM 1478 N N . ARG A 1 181 ? -21.104 -2.438 -7.678 1.00 72.00 181 ARG A N 1
ATOM 1479 C CA . ARG A 1 181 ? -21.361 -1.372 -8.655 1.00 72.00 181 ARG A CA 1
ATOM 1480 C C . ARG A 1 181 ? -20.205 -1.162 -9.621 1.00 72.00 181 ARG A C 1
ATOM 1482 O O . ARG A 1 181 ? -20.457 -0.932 -10.797 1.00 72.00 181 ARG A O 1
ATOM 1489 N N . GLN A 1 182 ? -18.961 -1.224 -9.151 1.00 68.00 182 GLN A N 1
ATOM 1490 C CA . GLN A 1 182 ? -17.809 -1.155 -10.049 1.00 68.00 182 GLN A CA 1
ATOM 1491 C C . GLN A 1 182 ? -17.781 -2.341 -11.007 1.00 68.00 182 GLN A C 1
ATOM 1493 O O . GLN A 1 182 ? -17.560 -2.133 -12.191 1.00 68.00 182 GLN A O 1
ATOM 1498 N N . HIS A 1 183 ? -18.109 -3.541 -10.527 1.00 70.62 183 HIS A N 1
ATOM 1499 C CA . HIS A 1 183 ? -18.204 -4.727 -11.372 1.00 70.62 183 HIS A CA 1
ATOM 1500 C C . HIS A 1 183 ? -19.322 -4.610 -12.429 1.00 70.62 183 HIS A C 1
ATOM 1502 O O . HIS A 1 183 ? -19.190 -5.137 -13.534 1.00 70.62 183 HIS A O 1
ATOM 1508 N N . ASP A 1 184 ? -20.430 -3.926 -12.127 1.00 66.88 184 ASP A N 1
ATOM 1509 C CA . ASP A 1 184 ? -21.467 -3.635 -13.127 1.00 66.88 184 ASP A CA 1
ATOM 1510 C C . ASP A 1 184 ? -20.966 -2.640 -14.188 1.00 66.88 184 ASP A C 1
ATOM 1512 O O . ASP A 1 184 ? -21.231 -2.822 -15.373 1.00 66.88 184 ASP A O 1
ATOM 1516 N N . VAL A 1 185 ? -20.200 -1.618 -13.791 1.00 65.25 185 VAL A N 1
ATOM 1517 C CA . VAL A 1 185 ? -19.577 -0.666 -14.731 1.00 65.25 185 VAL A CA 1
ATOM 1518 C C . VAL A 1 185 ? -18.519 -1.354 -15.595 1.00 65.25 185 VAL A C 1
ATOM 1520 O O . VAL A 1 185 ? -18.479 -1.129 -16.801 1.00 65.25 185 VAL A O 1
ATOM 1523 N N . GLU A 1 186 ? -17.708 -2.227 -15.005 1.00 61.09 186 GLU A N 1
ATOM 1524 C CA . GLU A 1 186 ? -16.689 -3.036 -15.682 1.00 61.09 186 GLU A CA 1
ATOM 1525 C C . GLU A 1 186 ? -17.312 -4.007 -16.693 1.00 61.09 186 GLU A C 1
ATOM 1527 O O . GLU A 1 186 ? -16.819 -4.143 -17.798 1.00 61.09 186 GLU A O 1
ATOM 1532 N N . ARG A 1 187 ? -18.484 -4.595 -16.422 1.00 61.25 187 ARG A N 1
ATOM 1533 C CA . ARG A 1 187 ? -19.197 -5.382 -17.452 1.00 61.25 187 ARG A CA 1
ATOM 1534 C C . ARG A 1 187 ? -19.629 -4.565 -18.669 1.00 61.25 187 ARG A C 1
ATOM 1536 O O . ARG A 1 187 ? -19.859 -5.139 -19.730 1.00 61.25 187 ARG A O 1
ATOM 1543 N N . HIS A 1 188 ? -19.791 -3.257 -18.509 1.00 61.00 188 HIS A N 1
ATOM 1544 C CA . HIS A 1 188 ? -20.196 -2.347 -19.578 1.00 61.00 188 HIS A CA 1
ATOM 1545 C C . HIS A 1 188 ? -19.025 -1.573 -20.193 1.00 61.00 188 HIS A C 1
ATOM 1547 O O . HIS A 1 188 ? -19.226 -0.869 -21.181 1.00 61.00 188 HIS A O 1
ATOM 1553 N N . SER A 1 189 ? -17.817 -1.701 -19.643 1.00 54.22 189 SER A N 1
ATOM 1554 C CA . SER A 1 189 ? -16.607 -1.062 -20.152 1.00 54.22 189 SER A CA 1
ATOM 1555 C C . SER A 1 189 ? -15.567 -2.136 -20.446 1.00 54.22 189 SER A C 1
ATOM 1557 O O . SER A 1 189 ? -15.238 -2.937 -19.594 1.00 54.22 189 SER A O 1
ATOM 1559 N N . GLU A 1 190 ? -15.037 -2.170 -21.664 1.00 51.22 190 GLU A N 1
ATOM 1560 C CA . GLU A 1 190 ? -14.101 -3.200 -22.159 1.00 51.22 190 GLU A CA 1
ATOM 1561 C C . GLU A 1 190 ? -12.694 -3.131 -21.512 1.00 51.22 190 GLU A C 1
ATOM 1563 O O . GLU A 1 190 ? -11.690 -3.501 -22.114 1.00 51.22 190 GLU A O 1
ATOM 1568 N N . VAL A 1 191 ? -12.603 -2.589 -20.295 1.00 54.12 191 VAL A N 1
ATOM 1569 C CA . VAL A 1 191 ? -11.370 -2.279 -19.575 1.00 54.12 191 VAL A CA 1
ATOM 1570 C C . VAL A 1 191 ? -11.410 -2.972 -18.219 1.00 54.12 191 VAL A C 1
ATOM 1572 O O . VAL A 1 191 ? -12.216 -2.602 -17.367 1.00 54.12 191 VAL A O 1
ATOM 1575 N N . ASP A 1 192 ? -10.495 -3.916 -18.005 1.00 52.78 192 ASP A N 1
ATOM 1576 C CA . ASP A 1 192 ? -10.292 -4.555 -16.703 1.00 52.78 192 ASP A CA 1
ATOM 1577 C C . ASP A 1 192 ? -9.859 -3.510 -15.661 1.00 52.78 192 ASP A C 1
ATOM 1579 O O . ASP A 1 192 ? -8.850 -2.809 -15.818 1.00 52.78 192 ASP A O 1
ATOM 1583 N N . MET A 1 193 ? -10.614 -3.405 -14.570 1.00 56.06 193 MET A N 1
ATOM 1584 C CA . MET A 1 193 ? -10.352 -2.496 -13.461 1.00 56.06 193 MET A CA 1
ATOM 1585 C C . MET A 1 193 ? -9.974 -3.289 -12.205 1.00 56.06 193 MET A C 1
ATOM 1587 O O . MET A 1 193 ? -10.554 -4.326 -11.890 1.00 56.06 193 MET A O 1
ATOM 1591 N N . PRO A 1 194 ? -9.002 -2.817 -11.408 1.00 59.38 194 PRO A N 1
ATOM 1592 C CA . PRO A 1 194 ? -8.677 -3.485 -10.155 1.00 59.38 194 PRO A CA 1
ATOM 1593 C C . PRO A 1 194 ? -9.867 -3.406 -9.182 1.00 59.38 194 PRO A C 1
ATOM 1595 O O . PRO A 1 194 ? -10.418 -2.325 -8.971 1.00 59.38 194 PRO A O 1
ATOM 1598 N N . SER A 1 195 ? -10.218 -4.532 -8.537 1.00 66.81 195 SER A N 1
ATOM 1599 C CA . SER A 1 195 ? -11.311 -4.588 -7.544 1.00 66.81 195 SER A CA 1
ATOM 1600 C C . SER A 1 195 ? -11.198 -3.456 -6.518 1.00 66.81 195 SER A C 1
ATOM 1602 O O . SER A 1 195 ? -10.150 -3.272 -5.884 1.00 66.81 195 SER A O 1
ATOM 1604 N N . TYR A 1 196 ? -12.312 -2.746 -6.307 1.00 69.88 196 TYR A N 1
ATOM 1605 C CA . TYR A 1 196 ? -12.436 -1.642 -5.353 1.00 69.88 196 TYR A CA 1
ATOM 1606 C C . TYR A 1 196 ? -11.842 -1.971 -3.980 1.00 69.88 196 TYR A C 1
ATOM 1608 O O . TYR A 1 196 ? -11.069 -1.200 -3.405 1.00 69.88 196 TYR A O 1
ATOM 1616 N N . GLY A 1 197 ? -12.192 -3.151 -3.457 1.00 67.81 197 GLY A N 1
ATOM 1617 C CA . GLY A 1 197 ? -11.746 -3.612 -2.150 1.00 67.81 197 GLY A CA 1
ATOM 1618 C C . GLY A 1 197 ? -10.237 -3.837 -2.113 1.00 67.81 197 GLY A C 1
ATOM 1619 O O . GLY A 1 197 ? -9.588 -3.477 -1.132 1.00 67.81 197 GLY A O 1
ATOM 1620 N N . GLY A 1 198 ? -9.666 -4.363 -3.201 1.00 68.56 198 GLY A N 1
ATOM 1621 C CA . GLY A 1 198 ? -8.223 -4.542 -3.358 1.00 68.56 198 GLY A CA 1
ATOM 1622 C C . GLY A 1 198 ? -7.462 -3.216 -3.421 1.00 68.56 198 GLY A C 1
ATOM 1623 O O . GLY A 1 198 ? -6.406 -3.083 -2.798 1.00 68.56 198 GLY A O 1
ATOM 1624 N N . VAL A 1 199 ? -8.011 -2.212 -4.110 1.00 72.75 199 VAL A N 1
ATOM 1625 C CA . VAL A 1 199 ? -7.422 -0.865 -4.175 1.00 72.75 199 VAL A CA 1
ATOM 1626 C C . VAL A 1 199 ? -7.409 -0.218 -2.791 1.00 72.75 199 VAL A C 1
ATOM 1628 O O . VAL A 1 199 ? -6.357 0.238 -2.343 1.00 72.75 199 VAL A O 1
ATOM 1631 N N . ILE A 1 200 ? -8.535 -0.229 -2.071 1.00 76.81 200 ILE A N 1
ATOM 1632 C CA . ILE A 1 200 ? -8.622 0.323 -0.708 1.00 76.81 200 ILE A CA 1
ATOM 1633 C C . ILE A 1 200 ? -7.673 -0.414 0.235 1.00 76.81 200 ILE A C 1
ATOM 1635 O O . ILE A 1 200 ? -6.924 0.227 0.978 1.00 76.81 200 ILE A O 1
ATOM 1639 N N . ALA A 1 201 ? -7.670 -1.750 0.187 1.00 76.12 201 ALA A N 1
ATOM 1640 C CA . ALA A 1 201 ? -6.831 -2.563 1.054 1.00 76.12 201 ALA A CA 1
ATOM 1641 C C . ALA A 1 201 ? -5.351 -2.196 0.907 1.00 76.12 201 ALA A C 1
ATOM 1643 O O . ALA A 1 201 ? -4.692 -2.055 1.928 1.00 76.12 201 ALA A O 1
ATOM 1644 N N . ASN A 1 202 ? -4.867 -1.954 -0.317 1.00 81.12 202 ASN A N 1
ATOM 1645 C CA . ASN A 1 202 ? -3.475 -1.584 -0.602 1.00 81.12 202 ASN A CA 1
ATOM 1646 C C . ASN A 1 202 ? -3.169 -0.081 -0.465 1.00 81.12 202 ASN A C 1
ATOM 1648 O O . ASN A 1 202 ? -2.001 0.308 -0.447 1.00 81.12 202 ASN A O 1
ATOM 1652 N N . SER A 1 203 ? -4.186 0.773 -0.338 1.00 84.06 203 SER A N 1
ATOM 1653 C CA . SER A 1 203 ? -3.995 2.229 -0.295 1.00 84.06 203 SER A CA 1
ATOM 1654 C C . SER A 1 203 ? -3.835 2.772 1.124 1.00 84.06 203 SER A C 1
ATOM 1656 O O . SER A 1 203 ? -3.011 3.656 1.346 1.00 84.06 203 SER A O 1
ATOM 1658 N N . TYR A 1 204 ? -4.567 2.232 2.104 1.00 89.88 204 TYR A N 1
ATOM 1659 C CA . TYR A 1 204 ? -4.642 2.824 3.446 1.00 89.88 204 TYR A CA 1
ATOM 1660 C C . TYR A 1 204 ? -3.928 2.013 4.527 1.00 89.88 204 TYR A C 1
ATOM 1662 O O . TYR A 1 204 ? -3.895 0.783 4.509 1.00 89.88 204 TYR A O 1
ATOM 1670 N N . LEU A 1 205 ? -3.383 2.716 5.517 1.00 90.56 205 LEU A N 1
ATOM 1671 C CA . LEU A 1 205 ? -2.756 2.138 6.702 1.00 90.56 205 LEU A CA 1
ATOM 1672 C C . LEU A 1 205 ? -3.807 1.638 7.698 1.00 90.56 205 LEU A C 1
ATOM 1674 O O . LEU A 1 205 ? -4.803 2.331 7.926 1.00 90.56 205 LEU A O 1
ATOM 1678 N N . PRO A 1 206 ? -3.559 0.511 8.391 1.00 89.88 206 PRO A N 1
ATOM 1679 C CA . PRO A 1 206 ? -2.463 -0.446 8.250 1.00 89.88 206 PRO A CA 1
ATOM 1680 C C . PRO A 1 206 ? -2.804 -1.578 7.267 1.00 89.88 206 PRO A C 1
ATOM 1682 O O . PRO A 1 206 ? -2.022 -2.516 7.134 1.00 89.88 206 PRO A O 1
ATOM 1685 N N . SER A 1 207 ? -3.985 -1.549 6.634 1.00 88.81 207 SER A N 1
ATOM 1686 C CA . SER A 1 207 ? -4.449 -2.626 5.752 1.00 88.81 207 SER A CA 1
ATOM 1687 C C . SER A 1 207 ? -3.500 -2.874 4.587 1.00 88.81 207 SER A C 1
ATOM 1689 O O . SER A 1 207 ? -3.358 -4.020 4.176 1.00 88.81 207 SER A O 1
ATOM 1691 N N . ASN A 1 208 ? -2.804 -1.845 4.110 1.00 90.69 208 ASN A N 1
ATOM 1692 C CA . ASN A 1 208 ? -1.896 -1.929 2.972 1.00 90.69 208 ASN A CA 1
ATOM 1693 C C . ASN A 1 208 ? -0.719 -2.865 3.215 1.00 90.69 208 ASN A C 1
ATOM 1695 O O . ASN A 1 208 ? -0.626 -3.924 2.601 1.00 90.69 208 ASN A O 1
ATOM 1699 N N . TRP A 1 209 ? 0.137 -2.543 4.178 1.00 90.94 209 TRP A N 1
ATOM 1700 C CA . TRP A 1 209 ? 1.293 -3.366 4.486 1.00 90.94 209 TRP A CA 1
ATOM 1701 C C . TRP A 1 209 ? 0.879 -4.717 5.079 1.00 90.94 209 TRP A C 1
ATOM 1703 O O . TRP A 1 209 ? 1.565 -5.706 4.840 1.00 90.94 209 TRP A O 1
ATOM 1713 N N . LEU A 1 210 ? -0.252 -4.802 5.793 1.00 91.88 210 LEU A N 1
ATOM 1714 C CA . LEU A 1 210 ? -0.765 -6.072 6.320 1.00 91.88 210 LEU A CA 1
ATOM 1715 C C . LEU A 1 210 ? -1.253 -7.017 5.221 1.00 91.88 210 LEU A C 1
ATOM 1717 O O . LEU A 1 210 ? -0.921 -8.201 5.250 1.00 91.88 210 LEU A O 1
ATOM 1721 N N . SER A 1 211 ? -2.038 -6.519 4.265 1.00 88.56 211 SER A N 1
ATOM 1722 C CA . SER A 1 211 ? -2.534 -7.328 3.148 1.00 88.56 211 SER A CA 1
ATOM 1723 C C . SER A 1 211 ? -1.394 -7.723 2.214 1.00 88.56 211 SER A C 1
ATOM 1725 O O . SER A 1 211 ? -1.286 -8.895 1.862 1.00 88.56 211 SER A O 1
ATOM 1727 N N . ALA A 1 212 ? -0.473 -6.804 1.913 1.00 86.50 212 ALA A N 1
ATOM 1728 C CA . ALA A 1 212 ? 0.734 -7.097 1.147 1.00 86.50 212 ALA A CA 1
ATOM 1729 C C . ALA A 1 212 ? 1.628 -8.144 1.839 1.00 86.50 212 ALA A C 1
ATOM 1731 O O . ALA A 1 212 ? 2.123 -9.059 1.181 1.00 86.50 212 ALA A O 1
ATOM 1732 N N . LEU A 1 213 ? 1.790 -8.069 3.166 1.00 89.44 213 LEU A N 1
ATOM 1733 C CA . LEU A 1 213 ? 2.527 -9.066 3.949 1.00 89.44 213 LEU A CA 1
ATOM 1734 C C . LEU A 1 213 ? 1.816 -10.421 3.984 1.00 89.44 213 LEU A C 1
ATOM 1736 O O . LEU A 1 213 ? 2.472 -11.450 3.838 1.00 89.44 213 LEU A O 1
ATOM 1740 N N . GLY A 1 214 ? 0.489 -10.438 4.123 1.00 87.38 214 GLY A N 1
ATOM 1741 C CA . GLY A 1 214 ? -0.307 -11.664 4.038 1.00 87.38 214 GLY A CA 1
ATOM 1742 C C . GLY A 1 214 ? -0.191 -12.333 2.668 1.00 87.38 214 GLY A C 1
ATOM 1743 O O . GLY A 1 214 ? 0.045 -13.536 2.587 1.00 87.38 214 GLY A O 1
ATOM 1744 N N . LEU A 1 215 ? -0.269 -11.546 1.591 1.00 84.50 215 LEU A N 1
ATOM 1745 C CA . LEU A 1 215 ? -0.055 -12.012 0.221 1.00 84.50 215 LEU A CA 1
ATOM 1746 C C . LEU A 1 215 ? 1.363 -12.550 0.011 1.00 84.50 215 LEU A C 1
ATOM 1748 O O . LEU A 1 215 ? 1.529 -13.581 -0.634 1.00 84.50 215 LEU A O 1
ATOM 1752 N N . TYR A 1 216 ? 2.375 -11.884 0.569 1.00 85.25 216 TYR A N 1
ATOM 1753 C CA . TYR A 1 216 ? 3.759 -12.353 0.534 1.00 85.25 216 TYR A CA 1
ATOM 1754 C C . TYR A 1 216 ? 3.941 -13.687 1.255 1.00 85.25 216 TYR A C 1
ATOM 1756 O O . TYR A 1 216 ? 4.524 -14.611 0.693 1.00 85.25 216 TYR A O 1
ATOM 1764 N N . ALA A 1 217 ? 3.401 -13.812 2.468 1.00 86.94 217 ALA A N 1
ATOM 1765 C CA . ALA A 1 217 ? 3.461 -15.049 3.234 1.00 86.94 217 ALA A CA 1
ATOM 1766 C C . ALA A 1 217 ? 2.751 -16.198 2.504 1.00 86.94 217 ALA A C 1
ATOM 1768 O O . ALA A 1 217 ? 3.308 -17.289 2.402 1.00 86.94 217 ALA A O 1
ATOM 1769 N N . TRP A 1 218 ? 1.564 -15.944 1.942 1.00 83.19 218 TRP A N 1
ATOM 1770 C CA . TRP A 1 218 ? 0.843 -16.939 1.151 1.00 83.19 218 TRP A CA 1
ATOM 1771 C C . TRP A 1 218 ? 1.635 -17.364 -0.085 1.00 83.19 218 TRP A C 1
ATOM 1773 O O . TRP A 1 218 ? 1.780 -18.556 -0.335 1.00 83.19 218 TRP A O 1
ATOM 1783 N N . ALA A 1 219 ? 2.185 -16.405 -0.835 1.00 80.00 219 ALA A N 1
ATOM 1784 C CA . ALA A 1 219 ? 2.987 -16.693 -2.020 1.00 80.00 219 ALA A CA 1
ATOM 1785 C C . ALA A 1 219 ? 4.216 -17.548 -1.684 1.00 80.00 219 ALA A C 1
ATOM 1787 O O . ALA A 1 219 ? 4.527 -18.469 -2.425 1.00 80.00 219 ALA A O 1
ATOM 1788 N N . GLN A 1 220 ? 4.874 -17.291 -0.552 1.00 80.75 220 GLN A N 1
ATOM 1789 C CA . GLN A 1 220 ? 6.011 -18.097 -0.104 1.00 80.75 220 GLN A CA 1
ATOM 1790 C C . GLN A 1 220 ? 5.615 -19.532 0.266 1.00 80.75 220 GLN A C 1
ATOM 1792 O O . GLN A 1 220 ? 6.346 -20.473 -0.036 1.00 80.75 220 GLN A O 1
ATOM 1797 N N . VAL A 1 221 ? 4.452 -19.722 0.896 1.00 79.94 221 VAL A N 1
ATOM 1798 C CA . VAL A 1 221 ? 3.936 -21.063 1.216 1.00 79.94 221 VAL A CA 1
ATOM 1799 C C . VAL A 1 221 ? 3.563 -21.824 -0.059 1.00 79.94 221 VAL A C 1
ATOM 1801 O O . VAL A 1 221 ? 3.942 -22.990 -0.199 1.00 79.94 221 VAL A O 1
ATOM 1804 N N . ASP A 1 222 ? 2.885 -21.163 -0.998 1.00 74.19 222 ASP A N 1
ATOM 1805 C CA . ASP A 1 222 ? 2.517 -21.731 -2.300 1.00 74.19 222 ASP A CA 1
ATOM 1806 C C . ASP A 1 222 ? 3.774 -22.120 -3.100 1.00 74.19 222 ASP A C 1
ATOM 1808 O O . ASP A 1 222 ? 3.919 -23.271 -3.503 1.00 74.19 222 ASP A O 1
ATOM 1812 N N . GLU A 1 223 ? 4.759 -21.217 -3.203 1.00 67.25 223 GLU A N 1
ATOM 1813 C CA . GLU A 1 223 ? 6.041 -21.445 -3.892 1.00 67.25 223 GLU A CA 1
ATOM 1814 C C . GLU A 1 223 ? 6.843 -22.595 -3.248 1.00 67.25 223 GLU A C 1
ATOM 1816 O O . GLU A 1 223 ? 7.434 -23.422 -3.946 1.00 67.25 223 GLU A O 1
ATOM 1821 N N . SER A 1 224 ? 6.815 -22.720 -1.914 1.00 62.69 224 SER A N 1
ATOM 1822 C CA . SER A 1 224 ? 7.463 -23.839 -1.211 1.00 62.69 224 SER A CA 1
ATOM 1823 C C . SER A 1 224 ? 6.803 -25.197 -1.482 1.00 62.69 224 SER A C 1
ATOM 1825 O O . SER A 1 224 ? 7.488 -26.222 -1.482 1.00 62.69 224 SER A O 1
ATOM 1827 N N . SER A 1 225 ? 5.495 -25.204 -1.751 1.00 58.41 225 SER A N 1
ATOM 1828 C CA . SER A 1 225 ? 4.707 -26.416 -1.995 1.00 58.41 225 SER A CA 1
ATOM 1829 C C . SER A 1 225 ? 4.780 -26.854 -3.463 1.00 58.41 225 SER A C 1
ATOM 1831 O O . SER A 1 225 ? 4.948 -28.043 -3.744 1.00 58.41 225 SER A O 1
ATOM 1833 N N . ASP A 1 226 ? 4.751 -25.894 -4.394 1.00 53.72 226 ASP A N 1
ATOM 1834 C CA . ASP A 1 226 ? 4.787 -26.113 -5.849 1.00 53.72 226 ASP A CA 1
ATOM 1835 C C . ASP A 1 226 ? 6.204 -26.356 -6.410 1.00 53.72 226 ASP A C 1
ATOM 1837 O O . ASP A 1 226 ? 6.354 -26.785 -7.554 1.00 53.72 226 ASP A O 1
ATOM 1841 N N . ASN A 1 227 ? 7.271 -26.202 -5.616 1.00 54.56 227 ASN A N 1
ATOM 1842 C CA . ASN A 1 227 ? 8.638 -26.546 -6.048 1.00 54.56 227 ASN A CA 1
ATOM 1843 C C . ASN A 1 227 ? 8.801 -28.017 -6.494 1.00 54.56 227 ASN A C 1
ATOM 1845 O O . ASN A 1 227 ? 9.768 -28.350 -7.179 1.00 54.56 227 ASN A O 1
ATOM 1849 N N . LYS A 1 228 ? 7.859 -28.902 -6.137 1.00 50.56 228 LYS A N 1
ATOM 1850 C CA . LYS A 1 228 ? 7.832 -30.305 -6.585 1.00 50.56 228 LYS A CA 1
ATOM 1851 C C . LYS A 1 228 ? 7.286 -30.501 -8.005 1.00 50.56 228 LYS A C 1
ATOM 1853 O O . LYS A 1 228 ? 7.551 -31.548 -8.589 1.00 50.56 228 LYS A O 1
ATOM 1858 N N . SER A 1 229 ? 6.557 -29.534 -8.566 1.00 54.84 229 SER A N 1
ATOM 1859 C CA . SER A 1 229 ? 5.954 -29.617 -9.909 1.00 54.84 229 SER A CA 1
ATOM 1860 C C . SER A 1 229 ? 6.724 -28.824 -10.975 1.00 54.84 229 SER A C 1
ATOM 1862 O O . SER A 1 229 ? 6.373 -28.860 -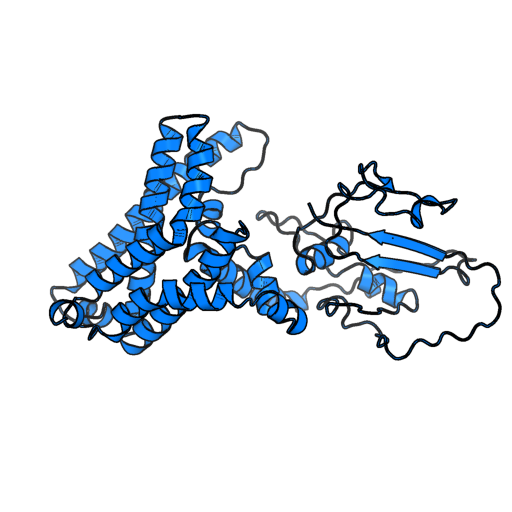12.158 1.00 54.84 229 SER A O 1
ATOM 1864 N N . LEU A 1 230 ? 7.806 -28.134 -10.592 1.00 58.38 230 LEU A N 1
ATOM 1865 C CA . LEU A 1 230 ? 8.644 -27.385 -11.524 1.00 58.38 230 LEU A CA 1
ATOM 1866 C C . LEU A 1 230 ? 9.380 -28.331 -12.481 1.00 58.38 230 LEU A C 1
ATOM 1868 O O . LEU A 1 230 ? 10.367 -28.984 -12.140 1.00 58.38 230 LEU A O 1
ATOM 1872 N N . ILE A 1 231 ? 8.907 -28.366 -13.725 1.00 59.47 231 ILE A N 1
ATOM 1873 C CA . ILE A 1 231 ? 9.574 -29.053 -14.829 1.00 59.47 231 ILE A CA 1
ATOM 1874 C C . ILE A 1 231 ? 10.921 -28.370 -15.072 1.00 59.47 231 ILE A C 1
ATOM 1876 O O . ILE A 1 231 ? 10.972 -27.161 -15.295 1.00 59.47 231 ILE A O 1
ATOM 1880 N N . ASN A 1 232 ? 12.012 -29.138 -15.079 1.00 61.06 232 ASN A N 1
ATOM 1881 C CA . ASN A 1 232 ? 13.307 -28.622 -15.507 1.00 61.06 232 ASN A CA 1
ATOM 1882 C C . ASN A 1 232 ? 13.277 -28.418 -17.037 1.00 61.06 232 ASN A C 1
ATOM 1884 O O . ASN A 1 232 ? 13.253 -29.412 -17.770 1.00 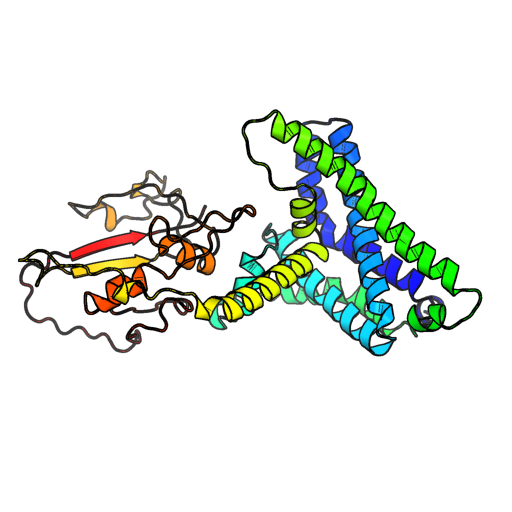61.06 232 ASN A O 1
ATOM 1888 N N . PRO A 1 233 ? 13.276 -27.169 -17.544 1.00 60.31 233 PRO A N 1
ATOM 1889 C CA . PRO A 1 233 ? 13.169 -26.914 -18.974 1.00 60.31 233 PRO A CA 1
ATOM 1890 C C . PRO A 1 233 ? 14.373 -27.461 -19.745 1.00 60.31 233 PRO A C 1
ATOM 1892 O O . PRO A 1 233 ? 14.196 -27.847 -20.889 1.00 60.31 233 PRO A O 1
ATOM 1895 N N . ALA A 1 234 ? 15.549 -27.605 -19.121 1.00 60.28 234 ALA A N 1
ATOM 1896 C CA . ALA A 1 234 ? 16.718 -28.218 -19.756 1.00 60.28 234 ALA A CA 1
ATOM 1897 C C . ALA A 1 234 ? 16.528 -29.720 -20.042 1.00 60.28 234 ALA A C 1
ATOM 1899 O O . ALA A 1 234 ? 17.172 -30.264 -20.929 1.00 60.28 234 ALA A O 1
ATOM 1900 N N . LYS A 1 235 ? 15.631 -30.402 -19.312 1.00 65.88 235 LYS A N 1
ATOM 1901 C CA . LYS A 1 235 ? 15.268 -31.803 -19.593 1.00 65.88 235 LYS A CA 1
ATOM 1902 C C . LYS A 1 235 ? 14.157 -31.934 -20.636 1.00 65.88 235 LYS A C 1
ATOM 1904 O O . LYS A 1 235 ? 14.014 -32.995 -21.229 1.00 65.88 235 LYS A O 1
ATOM 1909 N N . LYS A 1 236 ? 13.341 -30.891 -20.816 1.00 66.25 236 LYS A N 1
ATOM 1910 C CA . LYS A 1 236 ? 12.179 -30.896 -21.720 1.00 66.25 236 LYS A CA 1
ATOM 1911 C C . LYS A 1 236 ? 12.477 -30.252 -23.076 1.00 66.25 236 LYS A C 1
ATOM 1913 O O . LYS A 1 236 ? 11.827 -30.591 -24.058 1.00 66.25 236 LYS A O 1
ATOM 1918 N N . PHE A 1 237 ? 13.429 -29.328 -23.127 1.00 66.31 237 PHE A N 1
ATOM 1919 C CA . PHE A 1 237 ? 13.771 -28.561 -24.314 1.00 66.31 237 PHE A CA 1
ATOM 1920 C C . PHE A 1 237 ? 15.271 -28.668 -24.576 1.00 66.31 237 PHE A C 1
ATOM 1922 O O . PHE A 1 237 ? 16.086 -28.305 -23.732 1.00 66.31 237 PHE A O 1
ATOM 1929 N N . THR A 1 238 ? 15.620 -29.140 -25.766 1.00 64.56 238 THR A N 1
ATOM 1930 C CA . THR A 1 238 ? 16.988 -29.178 -26.283 1.00 64.56 238 THR A CA 1
ATOM 1931 C C . THR A 1 238 ? 17.181 -28.030 -27.262 1.00 64.56 238 THR A C 1
ATOM 1933 O O . THR A 1 238 ? 16.404 -27.886 -28.206 1.00 64.56 238 THR A O 1
ATOM 1936 N N . TYR A 1 239 ? 18.207 -27.213 -27.040 1.00 67.62 239 TYR A N 1
ATOM 1937 C CA . TYR A 1 239 ? 18.656 -26.219 -28.009 1.00 67.62 239 TYR A CA 1
ATOM 1938 C C . TYR A 1 239 ? 19.835 -26.803 -28.784 1.00 67.62 239 TYR A C 1
ATOM 1940 O O . TYR A 1 239 ? 20.820 -27.216 -28.177 1.00 67.62 239 TYR A O 1
ATOM 1948 N N . VAL A 1 240 ? 19.721 -26.853 -30.108 1.00 72.94 240 VAL A N 1
ATOM 1949 C CA . VAL A 1 240 ? 20.827 -27.217 -30.997 1.00 72.94 240 VAL A CA 1
ATOM 1950 C C . VAL A 1 240 ? 21.344 -25.916 -31.588 1.00 72.94 240 VAL A C 1
ATOM 1952 O O . VAL A 1 240 ? 20.609 -25.227 -32.296 1.00 72.94 240 VAL A O 1
ATOM 1955 N N . ALA A 1 241 ? 22.574 -25.547 -31.238 1.00 69.62 241 ALA A N 1
ATOM 1956 C CA . ALA A 1 241 ? 23.200 -24.359 -31.792 1.00 69.62 241 ALA A CA 1
ATOM 1957 C C . ALA A 1 241 ? 23.495 -24.584 -33.289 1.00 69.62 241 ALA A C 1
ATOM 1959 O O . ALA A 1 241 ? 24.008 -25.646 -33.645 1.00 69.62 241 ALA A O 1
ATOM 1960 N N . PRO A 1 242 ? 23.177 -23.618 -34.164 1.00 74.25 242 PRO A N 1
ATOM 1961 C CA . PRO A 1 242 ? 23.651 -23.623 -35.545 1.00 74.25 242 PRO A CA 1
ATOM 1962 C C . PRO A 1 242 ? 25.185 -23.684 -35.618 1.00 74.25 242 PRO A C 1
ATOM 1964 O O . PRO A 1 242 ? 25.866 -23.113 -34.765 1.00 74.25 242 PRO A O 1
ATOM 1967 N N . GLU A 1 243 ? 25.730 -24.330 -36.651 1.00 77.69 243 GLU A N 1
ATOM 1968 C CA . GLU A 1 243 ? 27.178 -24.352 -36.900 1.00 77.69 243 GLU A CA 1
ATOM 1969 C C . GLU A 1 243 ? 27.724 -22.935 -37.178 1.00 77.69 243 GLU A C 1
ATOM 1971 O O . GLU A 1 243 ? 27.063 -22.118 -37.823 1.00 77.69 243 GLU A O 1
ATOM 1976 N N . GLY A 1 244 ? 28.941 -22.638 -36.698 1.00 77.25 244 GLY A N 1
ATOM 1977 C CA . GLY A 1 244 ? 29.637 -21.365 -36.953 1.00 77.25 244 GLY A CA 1
ATOM 1978 C C . GLY A 1 244 ? 29.421 -20.253 -35.915 1.00 77.25 244 GLY A C 1
ATOM 1979 O O . GLY A 1 244 ? 29.679 -19.085 -36.209 1.00 77.25 244 GLY A O 1
ATOM 1980 N N . LEU A 1 245 ? 28.952 -20.588 -34.708 1.00 72.25 245 LEU A N 1
ATOM 1981 C CA . LEU A 1 245 ? 28.727 -19.634 -33.610 1.00 72.25 245 LEU A CA 1
ATOM 1982 C C . LEU A 1 245 ? 29.830 -19.630 -32.536 1.00 72.25 245 LEU A C 1
ATOM 1984 O O . LEU A 1 245 ? 29.704 -18.891 -31.562 1.00 72.25 245 LEU A O 1
ATOM 1988 N N . ASP A 1 246 ? 30.909 -20.395 -32.723 1.00 72.00 246 ASP A N 1
ATOM 1989 C CA . ASP A 1 246 ? 31.947 -20.627 -31.703 1.00 72.00 246 ASP A CA 1
ATOM 1990 C C . ASP A 1 246 ? 32.668 -19.342 -31.240 1.00 72.00 246 ASP A C 1
ATOM 1992 O O . ASP A 1 246 ? 33.090 -19.252 -30.089 1.00 72.00 246 ASP A O 1
ATOM 1996 N N . ASP A 1 247 ? 32.716 -18.310 -32.092 1.00 77.94 247 ASP A N 1
ATOM 1997 C CA . ASP A 1 247 ? 33.320 -16.999 -31.794 1.00 77.94 247 ASP A CA 1
ATOM 1998 C C . ASP A 1 247 ? 32.289 -15.890 -31.476 1.00 77.94 247 ASP A C 1
ATOM 2000 O O . ASP A 1 247 ? 32.600 -14.693 -31.524 1.00 77.94 247 ASP A O 1
ATOM 2004 N N . THR A 1 248 ? 31.035 -16.249 -31.178 1.00 75.94 248 THR A N 1
ATOM 2005 C CA . THR A 1 248 ? 29.969 -15.275 -30.883 1.00 75.94 248 THR A CA 1
ATOM 2006 C C . THR A 1 248 ? 29.793 -15.074 -29.384 1.00 75.94 248 THR A C 1
ATOM 2008 O O . THR A 1 248 ? 29.495 -16.008 -28.644 1.00 75.94 248 THR A O 1
ATOM 2011 N N . TYR A 1 249 ? 29.884 -13.819 -28.943 1.00 80.25 249 TYR A N 1
ATOM 2012 C CA . TYR A 1 249 ? 29.681 -13.447 -27.545 1.00 80.25 249 TYR A CA 1
ATOM 2013 C C . TYR A 1 249 ? 28.441 -12.572 -27.417 1.00 80.25 249 TYR A C 1
ATOM 2015 O O . TYR A 1 249 ? 28.283 -11.576 -28.123 1.00 80.25 249 TYR A O 1
ATOM 2023 N N . VAL A 1 250 ? 27.560 -12.924 -26.485 1.00 80.50 250 VAL A N 1
ATOM 2024 C CA . VAL A 1 250 ? 26.381 -12.117 -26.163 1.00 80.50 250 VAL A CA 1
ATOM 2025 C C . VAL A 1 250 ? 26.568 -11.536 -24.773 1.00 80.50 250 VAL A C 1
ATOM 2027 O O . VAL A 1 250 ? 26.712 -12.270 -23.796 1.00 80.50 250 VAL A O 1
ATOM 2030 N N . VAL A 1 251 ? 26.559 -10.209 -24.685 1.00 82.19 251 VAL A N 1
ATOM 2031 C CA . VAL A 1 251 ? 26.630 -9.485 -23.418 1.00 82.19 251 VAL A CA 1
ATOM 2032 C C . VAL A 1 251 ? 25.245 -8.938 -23.112 1.00 82.19 251 VAL A C 1
ATOM 2034 O O . VAL A 1 251 ? 24.728 -8.070 -23.814 1.00 82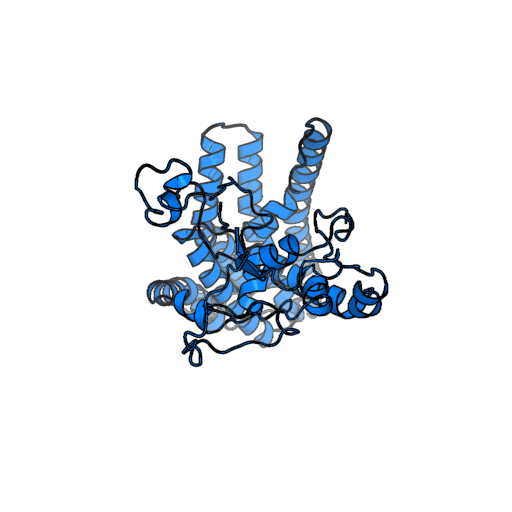.19 251 VAL A O 1
ATOM 2037 N N . PHE A 1 252 ? 24.633 -9.454 -22.051 1.00 81.50 252 PHE A N 1
ATOM 2038 C CA . PHE A 1 252 ? 23.332 -8.987 -21.588 1.00 81.50 252 PHE A CA 1
ATOM 2039 C C . PHE A 1 252 ? 23.515 -8.018 -20.419 1.00 81.50 252 PHE A C 1
ATOM 2041 O O . PHE A 1 252 ? 23.909 -8.420 -19.324 1.00 81.50 252 PHE A O 1
ATOM 2048 N N . ILE A 1 253 ? 23.245 -6.736 -20.661 1.00 81.94 253 ILE A N 1
ATOM 2049 C CA . ILE A 1 253 ? 23.357 -5.669 -19.668 1.00 81.94 253 ILE A CA 1
ATOM 2050 C C . ILE A 1 253 ? 21.960 -5.355 -19.138 1.00 81.94 253 ILE A C 1
ATOM 2052 O O . ILE A 1 253 ? 21.080 -4.886 -19.862 1.00 81.94 253 ILE A O 1
ATOM 2056 N N . ILE A 1 254 ? 21.772 -5.600 -17.846 1.00 81.00 254 ILE A N 1
ATOM 2057 C CA . ILE A 1 254 ? 20.532 -5.308 -17.133 1.00 81.00 254 ILE A CA 1
ATOM 2058 C C . ILE A 1 254 ? 20.721 -3.984 -16.398 1.00 81.00 254 ILE A C 1
ATOM 2060 O O . ILE A 1 254 ? 21.472 -3.901 -15.428 1.00 81.00 254 ILE A O 1
ATOM 2064 N N . GLY A 1 255 ? 20.061 -2.943 -16.891 1.00 78.75 255 GLY A N 1
ATOM 2065 C CA . GLY A 1 255 ? 19.946 -1.658 -16.216 1.00 78.75 255 GLY A CA 1
ATOM 2066 C C . GLY A 1 255 ? 18.985 -1.729 -15.027 1.00 78.75 255 GLY A C 1
ATOM 2067 O O . GLY A 1 255 ? 18.140 -2.615 -14.947 1.00 78.75 255 GLY A O 1
ATOM 2068 N N . GLU A 1 256 ? 19.116 -0.771 -14.109 1.00 78.19 256 GLU A N 1
ATOM 2069 C CA . GLU A 1 256 ? 18.359 -0.757 -12.849 1.00 78.19 256 GLU A CA 1
ATOM 2070 C C . GLU A 1 256 ? 17.144 0.186 -12.906 1.00 78.19 256 GLU A C 1
ATOM 2072 O O . GLU A 1 256 ? 16.009 -0.261 -12.940 1.00 78.19 256 GLU A O 1
ATOM 2077 N N . THR A 1 257 ? 17.379 1.501 -12.912 1.00 81.38 257 THR A N 1
ATOM 2078 C CA . THR A 1 257 ? 16.345 2.547 -12.709 1.00 81.38 257 THR A CA 1
ATOM 2079 C C . THR A 1 257 ? 16.248 3.492 -13.911 1.00 81.38 257 THR A C 1
ATOM 2081 O O . THR A 1 257 ? 15.588 4.527 -13.868 1.00 81.38 257 THR A O 1
ATOM 2084 N N . THR A 1 258 ? 16.978 3.212 -14.988 1.00 83.06 258 THR A N 1
ATOM 2085 C CA . THR A 1 258 ? 17.080 4.165 -16.094 1.00 83.06 258 THR A CA 1
ATOM 2086 C C . THR A 1 258 ? 15.803 4.171 -16.916 1.00 83.06 258 THR A C 1
ATOM 2088 O O . THR A 1 258 ? 15.288 3.125 -17.305 1.00 83.06 258 THR A O 1
ATOM 2091 N N . ARG A 1 259 ? 15.320 5.376 -17.209 1.00 83.38 259 ARG A N 1
ATOM 2092 C CA . ARG A 1 259 ? 14.067 5.614 -17.918 1.00 83.38 259 ARG A CA 1
ATOM 2093 C C . ARG A 1 259 ? 14.334 6.102 -19.333 1.00 83.38 259 ARG A C 1
ATOM 2095 O O . ARG A 1 259 ? 15.246 6.896 -19.555 1.00 83.38 259 ARG A O 1
ATOM 2102 N N . TRP A 1 260 ? 13.539 5.620 -20.285 1.00 86.38 260 TRP A N 1
ATOM 2103 C CA . TRP A 1 260 ? 13.735 5.914 -21.707 1.00 86.38 260 TRP A CA 1
ATOM 2104 C C . TRP A 1 260 ? 13.465 7.388 -22.051 1.00 86.38 260 TRP A C 1
ATOM 2106 O O . TRP A 1 260 ? 14.072 7.922 -22.974 1.00 86.38 260 TRP A O 1
ATOM 2116 N N . ASP A 1 261 ? 12.594 8.059 -21.291 1.00 86.56 261 ASP A N 1
ATOM 2117 C CA . ASP A 1 261 ? 12.219 9.468 -21.476 1.00 86.56 261 ASP A CA 1
ATOM 2118 C C . ASP A 1 261 ? 13.358 10.453 -21.152 1.00 86.56 261 ASP A C 1
ATOM 2120 O O . ASP A 1 261 ? 13.316 11.599 -21.590 1.00 86.56 261 ASP A O 1
ATOM 2124 N N . HIS A 1 262 ? 14.398 9.994 -20.451 1.00 89.50 262 HIS A N 1
ATOM 2125 C CA . HIS A 1 262 ? 15.597 10.765 -20.110 1.00 89.50 262 HIS A CA 1
ATOM 2126 C C . HIS A 1 262 ? 16.849 10.313 -20.882 1.00 89.50 262 HIS A C 1
ATOM 2128 O O . HIS A 1 262 ? 17.977 10.622 -20.483 1.00 89.50 262 HIS A O 1
ATOM 2134 N N . MET A 1 263 ? 16.685 9.576 -21.985 1.00 89.94 263 MET A N 1
ATOM 2135 C CA . MET A 1 263 ? 17.791 9.153 -22.848 1.00 89.94 263 MET A CA 1
ATOM 2136 C C . MET A 1 263 ? 17.947 10.068 -24.065 1.00 89.94 263 MET A C 1
ATOM 2138 O O . MET A 1 263 ? 17.020 10.203 -24.863 1.00 89.94 263 MET A O 1
ATOM 2142 N N . GLY A 1 264 ? 19.143 10.643 -24.242 1.00 89.94 264 GLY A N 1
ATOM 2143 C CA . GLY A 1 264 ? 19.479 11.510 -25.381 1.00 89.94 264 GLY A CA 1
ATOM 2144 C C . GLY A 1 264 ? 19.192 10.843 -26.727 1.00 89.94 264 GLY A C 1
ATOM 2145 O O . GLY A 1 264 ? 18.454 11.390 -27.541 1.00 89.94 264 GLY A O 1
ATOM 2146 N N . ILE A 1 265 ? 19.624 9.588 -26.884 1.00 90.44 265 ILE A N 1
ATOM 2147 C CA . ILE A 1 265 ? 19.412 8.787 -28.099 1.00 90.44 265 ILE A CA 1
ATOM 2148 C C . ILE A 1 265 ? 17.931 8.535 -28.444 1.00 90.44 265 ILE A C 1
ATOM 2150 O O . ILE A 1 265 ? 17.608 8.172 -29.571 1.00 90.44 265 ILE A O 1
ATOM 2154 N N . LEU A 1 266 ? 17.012 8.736 -27.493 1.00 89.94 266 LEU A N 1
ATOM 2155 C CA . LEU A 1 266 ? 15.564 8.597 -27.695 1.00 89.94 266 LEU A CA 1
ATOM 2156 C C . LEU A 1 266 ? 14.830 9.944 -27.822 1.00 89.94 266 LEU A C 1
ATOM 2158 O O . LEU A 1 266 ? 13.594 9.953 -27.909 1.00 89.94 266 LEU A O 1
ATOM 2162 N N . GLY A 1 267 ? 15.580 11.052 -27.879 1.00 87.88 267 GLY A N 1
ATOM 2163 C CA . GLY A 1 267 ? 15.078 12.409 -28.105 1.00 87.88 267 GLY A CA 1
ATOM 2164 C C . GLY A 1 267 ? 14.977 13.287 -26.854 1.00 87.88 267 GLY A C 1
ATOM 2165 O O . GLY A 1 267 ? 14.241 14.272 -26.878 1.00 87.88 267 GLY A O 1
ATOM 2166 N N . TYR A 1 268 ? 15.665 12.953 -25.755 1.00 92.69 268 TYR A N 1
ATOM 2167 C CA . TYR A 1 268 ? 15.697 13.815 -24.568 1.00 92.69 268 TYR A CA 1
ATOM 2168 C C . TYR A 1 268 ? 16.466 15.119 -24.837 1.00 92.69 268 TYR A C 1
ATOM 2170 O O . TYR A 1 268 ? 17.472 15.130 -25.541 1.00 92.69 268 TYR A O 1
ATOM 2178 N N . SER A 1 269 ? 16.013 16.230 -24.245 1.00 92.44 269 SER A N 1
ATOM 2179 C CA . SER A 1 269 ? 16.551 17.576 -24.512 1.00 92.44 269 SER A CA 1
ATOM 2180 C C . SER A 1 269 ? 18.024 17.748 -24.131 1.00 92.44 269 SER A C 1
ATOM 2182 O O . SER A 1 269 ? 18.725 18.577 -24.709 1.00 92.44 269 SER A O 1
ATOM 2184 N N . ARG A 1 270 ? 18.508 16.964 -23.163 1.00 93.56 270 ARG A N 1
ATOM 2185 C CA . ARG A 1 270 ? 19.919 16.901 -22.780 1.00 93.56 270 ARG A CA 1
ATOM 2186 C C . ARG A 1 270 ? 20.538 15.626 -23.341 1.00 93.56 270 ARG A C 1
ATOM 2188 O O . ARG A 1 270 ? 20.000 14.542 -23.131 1.00 93.56 270 ARG A O 1
ATOM 2195 N N . ASN A 1 271 ? 21.718 15.734 -23.949 1.00 90.56 271 ASN A N 1
ATOM 2196 C CA . ASN A 1 271 ? 22.466 14.554 -24.372 1.00 90.56 271 ASN A CA 1
ATOM 2197 C C . ASN A 1 271 ? 23.016 13.795 -23.147 1.00 90.56 271 ASN A C 1
ATOM 2199 O O . ASN A 1 271 ? 24.052 14.149 -22.583 1.00 90.56 271 ASN A O 1
ATOM 2203 N N . THR A 1 272 ? 22.276 12.780 -22.701 1.00 93.44 272 THR A N 1
ATOM 2204 C CA . THR A 1 272 ? 22.639 11.884 -21.591 1.00 93.44 272 THR A CA 1
ATOM 2205 C C . THR A 1 272 ? 23.359 10.618 -22.057 1.00 93.44 272 THR A C 1
ATOM 2207 O O . THR A 1 272 ? 23.831 9.849 -21.223 1.00 93.44 272 THR A O 1
ATOM 2210 N N . THR A 1 273 ? 23.476 10.401 -23.369 1.00 92.69 273 THR A N 1
ATOM 2211 C CA . THR A 1 273 ? 24.048 9.189 -23.975 1.00 92.69 273 THR A CA 1
ATOM 2212 C C . THR A 1 273 ? 25.090 9.514 -25.062 1.00 92.69 273 THR A C 1
ATOM 2214 O O . THR A 1 273 ? 25.003 8.964 -26.160 1.00 92.69 273 THR A O 1
ATOM 2217 N N . PRO A 1 274 ? 26.099 10.369 -24.788 1.00 92.69 274 PRO A N 1
ATOM 2218 C CA . PRO A 1 274 ? 26.989 10.907 -25.822 1.00 92.69 274 PRO A CA 1
ATOM 2219 C C . PRO A 1 274 ? 27.922 9.862 -26.444 1.00 92.69 274 PRO A C 1
ATOM 2221 O O . PRO A 1 274 ? 28.317 10.001 -27.596 1.00 92.69 274 PRO A O 1
ATOM 2224 N N . GLU A 1 275 ? 28.296 8.819 -25.698 1.00 92.81 275 GLU A N 1
ATOM 2225 C CA . GLU A 1 275 ? 29.140 7.742 -26.233 1.00 92.81 275 GLU A CA 1
ATOM 2226 C C . GLU A 1 275 ? 28.332 6.762 -27.085 1.00 92.81 275 GLU A C 1
ATOM 2228 O O . GLU A 1 275 ? 28.807 6.313 -28.120 1.00 92.81 275 GLU A O 1
ATOM 2233 N N . LEU A 1 276 ? 27.079 6.498 -26.704 1.00 89.31 276 LEU A N 1
ATOM 2234 C CA . LEU A 1 276 ? 26.196 5.612 -27.461 1.00 89.31 276 LEU A CA 1
ATOM 2235 C C . LEU A 1 276 ? 25.824 6.206 -28.826 1.00 89.31 276 LEU A C 1
ATOM 2237 O O . LEU A 1 276 ? 25.703 5.469 -29.795 1.00 89.31 276 LEU A O 1
ATOM 2241 N N . GLU A 1 277 ? 25.705 7.530 -28.939 1.00 86.88 277 GLU A N 1
ATOM 2242 C CA . GLU A 1 277 ? 25.442 8.202 -30.221 1.00 86.88 277 GLU A CA 1
ATOM 2243 C C . GLU A 1 277 ? 26.570 8.035 -31.253 1.00 86.88 277 GLU A C 1
ATOM 2245 O O . GLU A 1 277 ? 26.332 8.178 -32.451 1.00 86.88 277 GLU A O 1
ATOM 2250 N N . LYS A 1 278 ? 27.796 7.720 -30.815 1.00 90.81 278 LYS A N 1
ATOM 2251 C CA . LYS A 1 278 ? 28.948 7.525 -31.711 1.00 90.81 278 LYS A CA 1
ATOM 2252 C C . LYS A 1 278 ? 29.004 6.111 -32.301 1.00 90.81 278 LYS A C 1
ATOM 2254 O O . LYS A 1 278 ? 29.786 5.867 -33.222 1.00 90.81 278 LYS A O 1
ATOM 2259 N N . GLU A 1 279 ? 28.198 5.183 -31.786 1.00 90.69 279 GLU A N 1
ATOM 2260 C CA . GLU A 1 279 ? 28.229 3.773 -32.171 1.00 90.69 279 GLU A CA 1
ATOM 2261 C C . GLU A 1 279 ? 27.505 3.526 -33.501 1.00 90.69 279 GLU A C 1
ATOM 2263 O O . GLU A 1 279 ? 26.305 3.748 -33.646 1.00 90.69 279 GLU A O 1
ATOM 2268 N N . LYS A 1 280 ? 28.239 3.010 -34.496 1.00 84.44 280 LYS A N 1
ATOM 2269 C CA . LYS A 1 280 ? 27.791 2.947 -35.902 1.00 84.44 280 LYS A CA 1
ATOM 2270 C C . LYS A 1 280 ? 26.676 1.931 -36.194 1.00 84.44 280 LYS A C 1
ATOM 2272 O O . LYS A 1 280 ? 26.081 2.004 -37.261 1.00 84.44 280 LYS A O 1
ATOM 2277 N N . ASN A 1 281 ? 26.393 1.006 -35.274 1.00 87.88 281 ASN A N 1
ATOM 2278 C CA . ASN A 1 281 ? 25.401 -0.069 -35.442 1.00 87.88 281 ASN A CA 1
ATOM 2279 C C . ASN A 1 281 ? 24.460 -0.190 -34.231 1.00 87.88 281 ASN A C 1
ATOM 2281 O O . ASN A 1 281 ? 23.985 -1.280 -33.907 1.00 87.88 281 ASN A O 1
ATOM 2285 N N . LEU A 1 282 ? 24.234 0.912 -33.517 1.00 88.50 282 LEU A N 1
ATOM 2286 C CA . LEU A 1 282 ? 23.369 0.907 -32.349 1.00 88.50 282 LEU A CA 1
ATOM 2287 C C . LEU A 1 282 ? 21.897 0.964 -32.760 1.00 88.50 282 LEU A C 1
ATOM 2289 O O . LEU A 1 282 ? 21.472 1.855 -33.492 1.00 88.50 282 LEU A O 1
ATOM 2293 N N . VAL A 1 283 ? 21.107 0.034 -32.227 1.00 89.56 283 VAL A N 1
ATOM 2294 C CA . VAL A 1 283 ? 19.649 0.052 -32.351 1.00 89.56 283 VAL A CA 1
ATOM 2295 C C . VAL A 1 283 ? 19.054 0.389 -30.990 1.00 89.56 283 VAL A C 1
ATOM 2297 O O . VAL A 1 283 ? 19.285 -0.319 -30.010 1.00 89.56 283 VAL A O 1
ATOM 2300 N N . ALA A 1 284 ? 18.296 1.482 -30.928 1.00 87.06 284 ALA A N 1
ATOM 2301 C CA . ALA A 1 284 ? 17.637 1.940 -29.712 1.00 87.06 284 ALA A CA 1
ATOM 2302 C C . ALA A 1 284 ? 16.129 1.676 -29.791 1.00 87.06 284 ALA A C 1
ATOM 2304 O O . ALA A 1 284 ? 15.469 2.056 -30.758 1.00 87.06 284 ALA A O 1
ATOM 2305 N N . PHE A 1 285 ? 15.577 1.057 -28.748 1.00 86.44 285 PHE A N 1
ATOM 2306 C CA . PHE A 1 285 ? 14.149 0.769 -28.638 1.00 86.44 285 PHE A CA 1
ATOM 2307 C C . PHE A 1 285 ? 13.548 1.480 -27.430 1.00 86.44 285 PHE A C 1
ATOM 2309 O O . PHE A 1 285 ? 14.141 1.516 -26.351 1.00 86.44 285 PHE A O 1
ATOM 2316 N N . ARG A 1 286 ? 12.329 2.000 -27.598 1.00 84.88 286 ARG A N 1
ATOM 2317 C CA . ARG A 1 286 ? 11.480 2.389 -26.468 1.00 84.88 286 ARG A CA 1
ATOM 2318 C C . ARG A 1 286 ? 10.813 1.125 -25.932 1.00 84.88 286 ARG A C 1
ATOM 2320 O O . ARG A 1 286 ? 10.118 0.445 -26.680 1.00 84.88 286 ARG A O 1
ATOM 2327 N N . GLY A 1 287 ? 11.036 0.808 -24.662 1.00 74.56 287 GLY A N 1
ATOM 2328 C CA . GLY A 1 287 ? 10.443 -0.359 -24.009 1.00 74.56 287 GLY A CA 1
ATOM 2329 C C . GLY A 1 287 ? 9.426 0.020 -22.933 1.00 74.56 287 GLY A C 1
ATOM 2330 O O . GLY A 1 287 ? 9.551 1.078 -22.310 1.00 74.56 287 GLY A O 1
ATOM 2331 N N . TYR A 1 288 ? 8.504 -0.908 -22.619 1.00 77.62 288 TYR A N 1
ATOM 2332 C CA . TYR A 1 288 ? 7.718 -0.906 -21.363 1.00 77.62 288 TYR A CA 1
ATOM 2333 C C . TYR A 1 288 ? 8.048 -2.086 -20.435 1.00 77.62 288 TYR A C 1
ATOM 2335 O O . TYR A 1 288 ? 8.130 -3.225 -20.894 1.00 77.62 288 TYR A O 1
ATOM 2343 N N . SER A 1 289 ? 8.320 -1.797 -19.154 1.00 76.69 289 SER A N 1
ATOM 2344 C CA . SER A 1 289 ? 8.724 -2.831 -18.202 1.00 76.69 289 SER A CA 1
ATOM 2345 C C . SER A 1 289 ? 7.504 -3.620 -17.765 1.00 76.69 289 SER A C 1
ATOM 2347 O O . SER A 1 289 ? 6.405 -3.081 -17.646 1.00 76.69 289 SER A O 1
ATOM 2349 N N . CYS A 1 290 ? 7.711 -4.902 -17.495 1.00 73.25 290 CYS A N 1
ATOM 2350 C CA . CYS A 1 290 ? 6.683 -5.771 -16.939 1.00 73.25 290 CYS A CA 1
ATOM 2351 C C . CYS A 1 290 ? 6.311 -5.417 -15.493 1.00 73.25 290 CYS A C 1
ATOM 2353 O O . CYS A 1 290 ? 5.175 -5.629 -15.086 1.00 73.25 290 CYS A O 1
ATOM 2355 N N . ASP A 1 291 ? 7.253 -4.864 -14.727 1.00 72.94 291 ASP A N 1
ATOM 2356 C CA . ASP A 1 291 ? 7.025 -4.364 -13.373 1.00 72.94 291 ASP A CA 1
ATOM 2357 C C . ASP A 1 291 ? 7.901 -3.122 -13.115 1.00 72.94 291 ASP A C 1
ATOM 2359 O O . ASP A 1 291 ? 8.796 -2.782 -13.897 1.00 72.94 291 ASP A O 1
ATOM 2363 N N . THR A 1 292 ? 7.629 -2.416 -12.022 1.00 71.62 292 THR A N 1
ATOM 2364 C CA . THR A 1 292 ? 8.386 -1.247 -11.554 1.00 71.62 292 THR A CA 1
ATOM 2365 C C . THR A 1 292 ? 9.381 -1.590 -10.443 1.00 71.62 292 THR A C 1
ATOM 2367 O O . THR A 1 292 ? 10.163 -0.734 -10.040 1.00 71.62 292 THR A O 1
ATOM 2370 N N . ALA A 1 293 ? 9.362 -2.823 -9.925 1.00 67.56 293 ALA A N 1
ATOM 2371 C CA . ALA A 1 293 ? 10.320 -3.306 -8.934 1.00 67.56 293 ALA A CA 1
ATOM 2372 C C . ALA A 1 293 ? 11.321 -4.292 -9.556 1.00 67.56 293 ALA A C 1
ATOM 2374 O O . ALA A 1 293 ? 10.918 -5.339 -10.058 1.00 67.56 293 ALA A O 1
ATOM 2375 N N . THR A 1 294 ? 12.627 -4.031 -9.417 1.00 69.38 294 THR A N 1
ATOM 2376 C CA . THR A 1 294 ? 13.733 -4.819 -10.005 1.00 69.38 294 THR A CA 1
ATOM 2377 C C . THR A 1 294 ? 13.562 -6.325 -9.829 1.00 69.38 294 THR A C 1
ATOM 2379 O O . THR A 1 294 ? 13.705 -7.099 -10.773 1.00 69.38 294 THR A O 1
ATOM 2382 N N . LYS A 1 295 ? 13.188 -6.767 -8.624 1.00 67.19 295 LYS A N 1
ATOM 2383 C CA . LYS A 1 295 ? 12.997 -8.189 -8.316 1.00 67.19 295 LYS A CA 1
ATOM 2384 C C . LYS A 1 295 ? 11.854 -8.826 -9.114 1.00 67.19 295 LYS A C 1
ATOM 2386 O O . LYS A 1 295 ? 11.976 -9.976 -9.531 1.00 67.19 295 LYS A O 1
ATOM 2391 N N . LEU A 1 296 ? 10.746 -8.109 -9.292 1.00 67.38 296 LEU A N 1
ATOM 2392 C CA . LEU A 1 296 ? 9.590 -8.588 -10.050 1.00 67.38 296 LEU A CA 1
ATOM 2393 C C . LEU A 1 296 ? 9.864 -8.512 -11.552 1.00 67.38 296 LEU A C 1
ATOM 2395 O O . LEU A 1 296 ? 9.614 -9.488 -12.260 1.00 67.38 296 LEU A O 1
ATOM 2399 N N . SER A 1 297 ? 10.500 -7.430 -12.005 1.00 69.81 297 SER A N 1
ATOM 2400 C CA . SER A 1 297 ? 10.914 -7.259 -13.396 1.00 69.81 297 SER A CA 1
ATOM 2401 C C . SER A 1 297 ? 11.873 -8.364 -13.831 1.00 69.81 297 SER A C 1
ATOM 2403 O O . SER A 1 297 ? 11.642 -9.005 -14.851 1.00 69.81 297 SER A O 1
ATOM 2405 N N . LEU A 1 298 ? 12.883 -8.693 -13.016 1.00 75.06 298 LEU A N 1
ATOM 2406 C CA . LEU A 1 298 ? 13.804 -9.797 -13.306 1.00 75.06 298 LEU A CA 1
ATOM 2407 C C . LEU A 1 298 ? 13.105 -11.153 -13.359 1.00 75.06 298 LEU A C 1
ATOM 2409 O O . LEU A 1 298 ? 13.492 -12.007 -14.151 1.00 75.06 298 LEU A O 1
ATOM 2413 N N . ARG A 1 299 ? 12.083 -11.380 -12.525 1.00 70.75 299 ARG A N 1
ATOM 2414 C CA . ARG A 1 299 ? 11.302 -12.619 -12.600 1.00 70.75 299 ARG A CA 1
ATOM 2415 C C . ARG A 1 299 ? 10.542 -12.689 -13.921 1.00 70.75 299 ARG A C 1
ATOM 2417 O O . ARG A 1 299 ? 10.631 -13.716 -14.575 1.00 70.75 299 ARG A O 1
ATOM 2424 N N . CYS A 1 300 ? 9.857 -11.625 -14.333 1.00 72.25 300 CYS A N 1
ATOM 2425 C CA . CYS A 1 300 ? 9.019 -11.643 -15.533 1.00 72.25 300 CYS A CA 1
ATOM 2426 C C . CYS A 1 300 ? 9.814 -11.580 -16.852 1.00 72.25 300 CYS A C 1
ATOM 2428 O O . CYS A 1 300 ? 9.516 -12.356 -17.755 1.00 72.25 300 CYS A O 1
ATOM 2430 N N . MET A 1 301 ? 10.865 -10.752 -16.948 1.00 71.88 301 MET A N 1
ATOM 2431 C CA . MET A 1 301 ? 11.733 -10.644 -18.144 1.00 71.88 301 MET A CA 1
ATOM 2432 C C . MET A 1 301 ? 12.288 -11.985 -18.597 1.00 71.88 301 MET A C 1
ATOM 2434 O O . MET A 1 301 ? 12.606 -12.209 -19.761 1.00 71.88 301 MET A O 1
ATOM 2438 N N . PHE A 1 302 ? 12.461 -12.856 -17.623 1.00 72.50 302 PHE A N 1
ATOM 2439 C CA . PHE A 1 302 ? 13.090 -14.113 -17.825 1.00 72.50 302 PHE A CA 1
ATOM 2440 C C . PHE A 1 302 ? 12.095 -15.260 -17.812 1.00 72.50 302 PHE A C 1
ATOM 2442 O O . PHE A 1 302 ? 12.542 -16.379 -17.763 1.00 72.50 302 PHE A O 1
ATOM 2449 N N . VAL A 1 303 ? 10.781 -15.093 -17.881 1.00 66.81 303 VAL A N 1
ATOM 2450 C CA . VAL A 1 303 ? 9.885 -16.253 -18.060 1.00 66.81 303 VAL A CA 1
ATOM 2451 C C . VAL A 1 303 ? 9.808 -16.614 -19.545 1.00 66.81 303 VAL A C 1
ATOM 2453 O O . VAL A 1 303 ? 9.748 -15.736 -20.398 1.00 66.81 303 VAL A O 1
ATOM 2456 N N . ARG A 1 304 ? 9.855 -17.912 -19.880 1.00 63.00 304 ARG A N 1
ATOM 2457 C CA . ARG A 1 304 ? 9.659 -18.369 -21.269 1.00 63.00 304 ARG A CA 1
ATOM 2458 C C . ARG A 1 304 ? 8.235 -18.021 -21.722 1.00 63.00 304 ARG A C 1
ATOM 2460 O O . ARG A 1 304 ? 7.316 -18.130 -20.916 1.00 63.00 304 ARG A O 1
ATOM 2467 N N . GLU A 1 305 ? 8.030 -17.684 -22.995 1.00 52.44 305 GLU A N 1
ATOM 2468 C CA . GLU A 1 305 ? 6.676 -17.531 -23.553 1.00 52.44 305 GLU A CA 1
ATOM 2469 C C . GLU A 1 305 ? 5.815 -18.782 -23.280 1.00 52.44 305 GLU A C 1
ATOM 2471 O O . GLU A 1 305 ? 6.275 -19.916 -23.451 1.00 52.44 305 GLU A O 1
ATOM 2476 N N . GLY A 1 306 ? 4.596 -18.579 -22.762 1.00 52.19 306 GLY A N 1
ATOM 2477 C CA . GLY A 1 306 ? 3.704 -19.648 -22.276 1.00 52.19 306 GLY A CA 1
ATOM 2478 C C . GLY A 1 306 ? 4.098 -20.279 -20.927 1.00 52.19 306 GLY A C 1
ATOM 2479 O O . GLY A 1 306 ? 3.471 -21.234 -20.472 1.00 52.19 306 GLY A O 1
ATOM 2480 N N . GLY A 1 307 ? 5.156 -19.783 -20.278 1.00 46.97 307 GLY A N 1
ATOM 2481 C CA . GLY A 1 307 ? 5.583 -20.171 -18.931 1.00 46.97 307 GLY A CA 1
ATOM 2482 C C . GLY A 1 307 ? 4.872 -19.407 -17.812 1.00 46.97 307 GLY A C 1
ATOM 2483 O O . GLY A 1 307 ? 4.999 -19.794 -16.655 1.00 46.97 307 GLY A O 1
ATOM 2484 N N . ALA A 1 308 ? 4.135 -18.351 -18.154 1.00 44.31 308 ALA A N 1
ATOM 2485 C CA . ALA A 1 308 ? 3.132 -17.733 -17.305 1.00 44.31 308 ALA A CA 1
ATOM 2486 C C . ALA A 1 308 ? 1.799 -18.435 -17.584 1.00 44.31 308 ALA A C 1
ATOM 2488 O O . ALA A 1 308 ? 1.230 -18.248 -18.652 1.00 44.31 308 ALA A O 1
ATOM 2489 N N . GLU A 1 309 ? 1.328 -19.289 -16.677 1.00 39.72 309 GLU A N 1
ATOM 2490 C CA . GLU A 1 309 ? -0.075 -19.715 -16.744 1.00 39.72 309 GLU A CA 1
ATOM 2491 C C . GLU A 1 309 ? -0.954 -18.557 -16.267 1.00 39.72 309 GLU A C 1
ATOM 2493 O O . GLU A 1 309 ? -0.673 -17.961 -15.219 1.00 39.72 309 GLU A O 1
ATOM 2498 N N . ASP A 1 310 ? -1.995 -18.250 -17.043 1.00 33.50 310 ASP A N 1
ATOM 2499 C CA . ASP A 1 310 ? -3.004 -17.249 -16.714 1.00 33.50 310 ASP A CA 1
ATOM 2500 C C . ASP A 1 310 ? -3.776 -17.704 -15.478 1.00 33.50 310 ASP A C 1
ATOM 2502 O O . ASP A 1 310 ? -4.688 -18.528 -15.526 1.00 33.50 310 ASP A O 1
ATOM 2506 N N . ASN A 1 311 ? -3.378 -17.182 -14.324 1.00 34.12 311 ASN A N 1
ATOM 2507 C CA . ASN A 1 311 ? -4.172 -17.299 -13.118 1.00 34.12 311 ASN A CA 1
ATOM 2508 C C . ASN A 1 311 ? -5.237 -16.182 -13.160 1.00 34.12 311 ASN A C 1
ATOM 2510 O O . ASN A 1 311 ? -4.858 -15.040 -13.436 1.00 34.12 311 ASN A O 1
ATOM 2514 N N . PRO A 1 312 ? -6.516 -16.416 -12.793 1.00 32.41 312 PRO A N 1
ATOM 2515 C CA . PRO A 1 312 ? -7.589 -15.399 -12.812 1.00 32.41 312 PRO A CA 1
ATOM 2516 C C . PRO A 1 312 ? -7.366 -14.181 -11.890 1.00 32.41 312 PRO A C 1
ATOM 2518 O O . PRO A 1 312 ? -8.260 -13.371 -11.682 1.00 32.41 312 PRO A O 1
ATOM 2521 N N . SER A 1 313 ? -6.186 -14.071 -11.277 1.00 30.84 313 SER A N 1
ATOM 2522 C CA . SER A 1 313 ? -5.756 -13.001 -10.375 1.00 30.84 313 SER A CA 1
ATOM 2523 C C . SER A 1 313 ? -4.695 -12.075 -10.991 1.00 30.84 313 SER A C 1
ATOM 2525 O O . SER A 1 313 ? -4.052 -11.327 -10.253 1.00 30.84 313 SER A O 1
ATOM 2527 N N . GLY A 1 314 ? -4.472 -12.132 -12.313 1.00 31.44 314 GLY A N 1
ATOM 2528 C CA . GLY A 1 314 ? -3.519 -11.260 -13.014 1.00 31.44 314 GLY A CA 1
ATOM 2529 C C . GLY A 1 314 ? -2.054 -11.492 -12.621 1.00 31.44 314 GLY A C 1
ATOM 2530 O O . GLY A 1 314 ? -1.217 -10.605 -12.766 1.00 31.44 314 GLY A O 1
ATOM 2531 N N . ARG A 1 315 ? -1.728 -12.670 -12.070 1.00 38.03 315 ARG A N 1
ATOM 2532 C CA . ARG A 1 315 ? -0.361 -13.045 -11.681 1.00 38.03 315 ARG A CA 1
ATOM 2533 C C . ARG A 1 315 ? 0.169 -14.114 -12.617 1.00 38.03 315 ARG A C 1
ATOM 2535 O O . ARG A 1 315 ? -0.306 -15.247 -12.581 1.00 38.03 315 ARG A O 1
ATOM 2542 N N . SER A 1 316 ? 1.223 -13.782 -13.355 1.00 28.89 316 SER A N 1
ATOM 2543 C CA . SER A 1 316 ? 2.047 -14.774 -14.037 1.00 28.89 316 SER A CA 1
ATOM 2544 C C . SER A 1 316 ? 2.708 -15.683 -12.994 1.00 28.89 316 SER A C 1
ATOM 2546 O O . SER A 1 316 ? 3.634 -15.255 -12.294 1.00 28.89 316 SER A O 1
ATOM 2548 N N . LYS A 1 317 ? 2.263 -16.941 -12.867 1.00 32.38 317 LYS A N 1
ATOM 2549 C CA . LYS A 1 317 ? 3.083 -17.973 -12.212 1.00 32.38 317 LYS A CA 1
ATOM 2550 C C . LYS A 1 317 ? 4.346 -18.138 -13.053 1.00 32.38 317 LYS A C 1
ATOM 2552 O O . LYS A 1 317 ? 4.264 -18.605 -14.177 1.00 32.38 317 LYS A O 1
ATOM 2557 N N . SER A 1 318 ? 5.511 -17.738 -12.549 1.00 35.78 318 SER A N 1
ATOM 2558 C CA . SER A 1 318 ? 6.767 -17.913 -13.281 1.00 35.78 318 SER A CA 1
ATOM 2559 C C . SER A 1 318 ? 7.183 -19.386 -13.266 1.00 35.78 318 SER A C 1
ATOM 2561 O O . SER A 1 318 ? 7.825 -19.845 -12.319 1.00 35.78 318 SER A O 1
ATOM 2563 N N . ARG A 1 319 ? 6.840 -20.139 -14.315 1.00 37.75 319 ARG A N 1
ATOM 2564 C CA . ARG A 1 319 ? 7.517 -21.402 -14.639 1.00 37.75 319 ARG A CA 1
ATOM 2565 C C . ARG A 1 319 ? 8.943 -21.019 -15.074 1.00 37.75 319 ARG A C 1
ATOM 2567 O O . ARG A 1 319 ? 9.122 -20.037 -15.785 1.00 37.75 319 ARG A O 1
ATOM 2574 N N . MET A 1 320 ? 9.941 -21.720 -14.532 1.00 38.41 320 MET A N 1
ATOM 2575 C CA . MET A 1 320 ? 11.360 -21.326 -14.435 1.00 38.41 320 MET A CA 1
ATOM 2576 C C . MET A 1 320 ? 11.956 -20.516 -15.608 1.00 38.41 320 MET A C 1
ATOM 2578 O O . MET A 1 320 ? 11.627 -20.695 -16.777 1.00 38.41 320 MET A O 1
ATOM 2582 N N . SER A 1 321 ? 12.904 -19.650 -15.264 1.00 37.91 321 SER A N 1
ATOM 2583 C CA . SER A 1 321 ? 13.317 -18.504 -16.060 1.00 37.91 321 SER A CA 1
ATOM 2584 C C . SER A 1 321 ? 14.377 -18.782 -17.170 1.00 37.91 321 SER A C 1
ATOM 2586 O O . SER A 1 321 ? 15.347 -19.478 -16.880 1.00 37.91 321 SER A O 1
ATOM 2588 N N . LEU A 1 322 ? 14.282 -18.172 -18.369 1.00 37.00 322 LEU A N 1
ATOM 2589 C CA . LEU A 1 322 ? 15.217 -18.043 -19.514 1.00 37.00 322 LEU A CA 1
ATOM 2590 C C . LEU A 1 322 ? 16.725 -18.093 -19.180 1.00 37.00 322 LEU A C 1
ATOM 2592 O O . LEU A 1 322 ? 17.441 -18.824 -19.861 1.00 37.00 322 LEU A O 1
ATOM 2596 N N . PRO A 1 323 ? 17.240 -17.403 -18.143 1.00 38.62 323 PRO A N 1
ATOM 2597 C CA . PRO A 1 323 ? 18.632 -17.464 -17.724 1.00 38.62 323 PRO A CA 1
ATOM 2598 C C . PRO A 1 323 ? 19.054 -18.899 -17.419 1.00 38.62 323 PRO A C 1
ATOM 2600 O O . PRO A 1 323 ? 20.133 -19.342 -17.798 1.00 38.62 323 PRO A O 1
ATOM 2603 N N . CYS A 1 324 ? 18.172 -19.675 -16.792 1.00 27.55 324 CYS A N 1
ATOM 2604 C CA . CYS A 1 324 ? 18.448 -21.064 -16.466 1.00 27.55 324 CYS A CA 1
ATOM 2605 C C . CYS A 1 324 ? 18.527 -21.957 -17.718 1.00 27.55 324 CYS A C 1
ATOM 2607 O O . CYS A 1 324 ? 19.082 -23.042 -17.622 1.00 27.55 324 CYS A O 1
ATOM 2609 N N . CYS A 1 325 ? 18.009 -21.532 -18.877 1.00 30.16 325 CYS A N 1
ATOM 2610 C CA . CYS A 1 325 ? 18.205 -22.232 -20.151 1.00 30.16 325 CYS A CA 1
ATOM 2611 C C . CYS A 1 325 ? 19.516 -21.820 -20.841 1.00 30.16 325 CYS A C 1
ATOM 2613 O O . CYS A 1 325 ? 20.208 -22.683 -21.369 1.00 30.16 325 CYS A O 1
ATOM 2615 N N . ILE A 1 326 ? 19.885 -20.533 -20.798 1.00 36.53 326 ILE A N 1
ATOM 2616 C CA . ILE A 1 326 ? 21.101 -20.009 -21.453 1.00 36.53 326 ILE A CA 1
ATOM 2617 C C . ILE A 1 326 ? 22.372 -20.534 -20.767 1.00 36.53 326 ILE A C 1
ATOM 2619 O O . ILE A 1 326 ? 23.279 -21.006 -21.441 1.00 36.53 326 ILE A O 1
ATOM 2623 N N . SER A 1 327 ? 22.401 -20.560 -19.429 1.00 32.62 327 SER A N 1
ATOM 2624 C CA . SER A 1 327 ? 23.540 -21.073 -18.645 1.00 32.62 327 SER A CA 1
ATOM 2625 C C . SER A 1 327 ? 23.877 -22.549 -18.894 1.00 32.62 327 SER A C 1
ATOM 2627 O O . SER A 1 327 ? 24.962 -22.982 -18.513 1.00 32.62 327 SER A O 1
ATOM 2629 N N . TRP A 1 328 ? 22.961 -23.329 -19.470 1.00 29.56 328 TRP A N 1
ATOM 2630 C CA . TRP A 1 328 ? 23.176 -24.753 -19.744 1.00 29.56 328 TRP A CA 1
ATOM 2631 C C . TRP A 1 328 ? 23.562 -25.032 -21.201 1.00 29.56 328 TRP A C 1
ATOM 2633 O O . TRP A 1 328 ? 24.096 -26.101 -21.477 1.00 29.56 328 TRP A O 1
ATOM 2643 N N . ALA A 1 329 ? 23.322 -24.086 -22.115 1.00 32.16 329 ALA A N 1
ATOM 2644 C CA . ALA A 1 329 ? 23.716 -24.187 -23.521 1.00 32.16 329 ALA A CA 1
ATOM 2645 C C . ALA A 1 329 ? 25.097 -23.560 -23.800 1.00 32.16 329 ALA A C 1
ATOM 2647 O O . ALA A 1 329 ? 25.738 -23.913 -24.786 1.00 32.16 329 ALA A O 1
ATOM 2648 N N . SER A 1 330 ? 25.570 -22.654 -22.937 1.00 38.19 330 SER A N 1
ATOM 2649 C CA . SER A 1 330 ? 26.867 -21.980 -23.073 1.00 38.19 330 SER A CA 1
ATOM 2650 C C . SER A 1 330 ? 27.381 -21.466 -21.720 1.00 38.19 330 SER A C 1
ATOM 2652 O O . SER A 1 330 ? 26.614 -21.299 -20.769 1.00 38.19 330 SER A O 1
ATOM 2654 N N . ALA A 1 331 ? 28.697 -21.238 -21.612 1.00 42.66 331 ALA A N 1
ATOM 2655 C CA . ALA A 1 331 ? 29.358 -20.751 -20.398 1.00 42.66 331 ALA A CA 1
ATOM 2656 C C . ALA A 1 331 ? 28.900 -19.323 -20.052 1.00 42.66 331 ALA A C 1
ATOM 2658 O O . ALA A 1 331 ? 29.481 -18.335 -20.495 1.00 42.66 331 ALA A O 1
ATOM 2659 N N . ALA A 1 332 ? 27.827 -19.214 -19.274 1.00 45.09 332 ALA A N 1
ATOM 2660 C CA . ALA A 1 332 ? 27.241 -17.938 -18.904 1.00 45.09 332 ALA A CA 1
ATOM 2661 C C . ALA A 1 332 ? 27.791 -17.477 -17.542 1.00 45.09 332 ALA A C 1
ATOM 2663 O O . ALA A 1 332 ? 27.668 -18.174 -16.533 1.00 45.09 332 ALA A O 1
ATOM 2664 N N . ILE A 1 333 ? 28.422 -16.302 -17.518 1.00 46.72 333 ILE A N 1
ATOM 2665 C CA . ILE A 1 333 ? 29.033 -15.708 -16.322 1.00 46.72 333 ILE A CA 1
ATOM 2666 C C . ILE A 1 333 ? 28.207 -14.488 -15.920 1.00 46.72 333 ILE A C 1
ATOM 2668 O O . ILE A 1 333 ? 27.939 -13.617 -16.746 1.00 46.72 333 ILE A O 1
ATOM 2672 N N . CYS A 1 334 ? 27.798 -14.422 -14.652 1.00 43.25 334 CYS A N 1
ATOM 2673 C CA . CYS A 1 334 ? 27.048 -13.288 -14.117 1.00 43.25 334 CYS A CA 1
ATOM 2674 C C . CYS A 1 334 ? 27.955 -12.441 -13.216 1.00 43.25 334 CYS A C 1
ATOM 2676 O O . CYS A 1 334 ? 28.491 -12.940 -12.227 1.00 43.25 334 CYS A O 1
ATOM 2678 N N . THR A 1 335 ? 28.105 -11.155 -13.530 1.00 48.59 335 THR A N 1
ATOM 2679 C CA . THR A 1 335 ? 28.907 -10.215 -12.730 1.00 48.59 335 THR A CA 1
ATOM 2680 C C . THR A 1 335 ? 27.974 -9.203 -12.059 1.00 48.59 335 THR A C 1
ATOM 2682 O O . THR A 1 335 ? 27.489 -8.291 -12.729 1.00 48.59 335 THR A O 1
ATOM 2685 N N . PRO A 1 336 ? 27.663 -9.346 -10.756 1.00 45.72 336 PRO A N 1
ATOM 2686 C CA . PRO A 1 336 ? 26.791 -8.405 -10.059 1.00 45.72 336 PRO A CA 1
ATOM 2687 C C . PRO A 1 336 ? 27.535 -7.098 -9.738 1.00 45.72 336 PRO A C 1
ATOM 2689 O O . PRO A 1 336 ? 28.602 -7.125 -9.129 1.00 45.72 336 PRO A O 1
ATOM 2692 N N . CYS A 1 337 ? 26.956 -5.949 -10.105 1.00 41.44 337 CYS A N 1
ATOM 2693 C CA . CYS A 1 337 ? 27.551 -4.627 -9.849 1.00 41.44 337 CYS A CA 1
ATOM 2694 C C . CYS A 1 337 ? 26.964 -3.867 -8.648 1.00 41.44 337 CYS A C 1
ATOM 2696 O O . CYS A 1 337 ? 27.629 -2.961 -8.152 1.00 41.44 337 CYS A O 1
ATOM 2698 N N . ARG A 1 338 ? 25.739 -4.169 -8.185 1.00 48.69 338 ARG A N 1
ATOM 2699 C CA . ARG A 1 338 ? 25.081 -3.352 -7.139 1.00 48.69 338 ARG A CA 1
ATOM 2700 C C . ARG A 1 338 ? 24.181 -4.137 -6.185 1.00 48.69 338 ARG A C 1
ATOM 2702 O O . ARG A 1 338 ? 24.388 -4.080 -4.981 1.00 48.69 338 ARG A O 1
ATOM 2709 N N . ALA A 1 339 ? 23.223 -4.894 -6.717 1.00 44.47 339 ALA A N 1
ATOM 2710 C CA . ALA A 1 339 ? 22.379 -5.810 -5.951 1.00 44.47 339 ALA A CA 1
ATOM 2711 C C . ALA A 1 339 ? 22.758 -7.258 -6.274 1.00 44.47 339 ALA A C 1
ATOM 2713 O O . ALA A 1 339 ? 23.212 -7.554 -7.386 1.00 44.47 339 ALA A O 1
ATOM 2714 N N . ARG A 1 340 ? 22.552 -8.183 -5.329 1.00 46.22 340 ARG A N 1
ATOM 2715 C CA . ARG A 1 340 ? 22.645 -9.610 -5.643 1.00 46.22 340 ARG A CA 1
ATOM 2716 C C . ARG A 1 340 ? 21.551 -9.875 -6.680 1.00 46.22 340 ARG A C 1
ATOM 2718 O O . ARG A 1 340 ? 20.375 -9.670 -6.387 1.00 46.22 340 ARG A O 1
ATOM 2725 N N . CYS A 1 341 ? 21.921 -10.274 -7.902 1.00 43.41 341 CYS A N 1
ATOM 2726 C CA . CYS A 1 341 ? 20.933 -10.785 -8.851 1.00 43.41 341 CYS A CA 1
ATOM 2727 C C . CYS A 1 341 ? 20.133 -11.840 -8.078 1.00 43.41 341 CYS A C 1
ATOM 2729 O O . CYS A 1 341 ? 20.761 -12.672 -7.425 1.00 43.41 341 CYS A O 1
ATOM 2731 N N . GLY A 1 342 ? 18.801 -11.711 -8.021 1.00 47.09 342 GLY A N 1
ATOM 2732 C CA . GLY A 1 342 ? 17.960 -12.447 -7.068 1.00 47.09 342 GLY A CA 1
ATOM 2733 C C . GLY A 1 342 ? 18.115 -13.975 -7.140 1.00 47.09 342 GLY A C 1
ATOM 2734 O O . GLY A 1 342 ? 19.018 -14.515 -7.770 1.00 47.09 342 GLY A O 1
ATOM 2735 N N . SER A 1 343 ? 17.191 -14.737 -6.555 1.00 43.00 343 SER A N 1
ATOM 2736 C CA . SER A 1 343 ? 17.262 -16.216 -6.556 1.00 43.00 343 SER A CA 1
ATOM 2737 C C . SER A 1 343 ? 17.433 -16.870 -7.946 1.00 43.00 343 SER A C 1
ATOM 2739 O O . SER A 1 343 ? 17.751 -18.050 -8.033 1.00 43.00 343 SER A O 1
ATOM 2741 N N . THR A 1 344 ? 17.222 -16.119 -9.028 1.00 42.28 344 THR A N 1
ATOM 2742 C CA . THR A 1 344 ? 17.461 -16.489 -10.426 1.00 42.28 344 THR A CA 1
ATOM 2743 C C . THR A 1 344 ? 18.944 -16.678 -10.791 1.00 42.28 344 THR A C 1
ATOM 2745 O O . THR A 1 344 ? 19.261 -17.562 -11.583 1.00 42.28 344 THR A O 1
ATOM 2748 N N . ALA A 1 345 ? 19.861 -15.882 -10.230 1.00 44.53 345 ALA A N 1
ATOM 2749 C CA . ALA A 1 345 ? 21.282 -15.893 -10.607 1.00 44.53 345 ALA A CA 1
ATOM 2750 C C . ALA A 1 345 ? 22.179 -16.712 -9.669 1.00 44.53 345 ALA A C 1
ATOM 2752 O O . ALA A 1 345 ? 23.349 -16.927 -9.966 1.00 44.53 345 ALA A O 1
ATOM 2753 N N . THR A 1 346 ? 21.646 -17.232 -8.561 1.00 42.22 346 THR A N 1
ATOM 2754 C CA . THR A 1 346 ? 22.404 -18.049 -7.593 1.00 42.22 346 THR A CA 1
ATOM 2755 C C . THR A 1 346 ? 22.906 -19.383 -8.157 1.00 42.22 346 THR A C 1
ATOM 2757 O O . THR A 1 346 ? 23.683 -20.063 -7.495 1.00 42.22 346 THR A O 1
ATOM 2760 N N . ARG A 1 347 ? 22.482 -19.770 -9.368 1.00 43.59 347 ARG A N 1
ATOM 2761 C CA . ARG A 1 347 ? 22.940 -20.985 -10.067 1.00 43.59 347 ARG A CA 1
ATOM 2762 C C . ARG A 1 347 ? 24.115 -20.753 -11.025 1.00 43.59 347 ARG A C 1
ATOM 2764 O O . ARG A 1 347 ? 24.502 -21.690 -11.711 1.00 43.59 347 ARG A O 1
ATOM 2771 N N . TRP A 1 348 ? 24.641 -19.531 -11.103 1.00 46.28 348 TRP A N 1
ATOM 2772 C CA . TRP A 1 348 ? 25.659 -19.139 -12.077 1.00 46.28 348 TRP A CA 1
ATOM 2773 C C . TRP A 1 348 ? 27.025 -18.959 -11.404 1.00 46.28 348 TRP A C 1
ATOM 2775 O O . TRP A 1 348 ? 27.075 -18.483 -10.267 1.00 46.28 348 TRP A O 1
ATOM 2785 N N . PRO A 1 349 ? 28.142 -19.265 -12.088 1.00 41.94 349 PRO A N 1
ATOM 2786 C CA . PRO A 1 349 ? 29.458 -18.839 -11.634 1.00 41.94 349 PRO A CA 1
ATOM 2787 C C . PRO A 1 349 ? 29.536 -17.303 -11.649 1.00 41.94 349 PRO A C 1
ATOM 2789 O O . PRO A 1 349 ? 29.355 -16.660 -12.685 1.00 41.94 349 PRO A O 1
ATOM 2792 N N . THR A 1 350 ? 29.776 -16.711 -10.477 1.00 41.72 350 THR A N 1
ATOM 2793 C CA . THR A 1 350 ? 29.902 -15.258 -10.288 1.00 41.72 350 THR A CA 1
ATOM 2794 C C . THR A 1 350 ? 31.358 -14.855 -10.114 1.00 41.72 350 THR A C 1
ATOM 2796 O O . THR A 1 350 ? 32.050 -15.420 -9.267 1.00 41.72 350 THR A O 1
ATOM 2799 N N . ILE A 1 351 ? 31.805 -13.839 -10.855 1.00 42.41 351 ILE A N 1
ATOM 2800 C CA . ILE A 1 351 ? 33.132 -13.231 -10.682 1.00 42.41 351 ILE A CA 1
ATOM 2801 C C . ILE A 1 351 ? 32.980 -11.951 -9.852 1.00 42.41 351 ILE A C 1
ATOM 2803 O O . ILE A 1 351 ? 32.120 -11.117 -10.131 1.00 42.41 351 ILE A O 1
ATOM 2807 N N . SER A 1 352 ? 33.803 -11.792 -8.813 1.00 28.94 352 SER A N 1
ATOM 2808 C CA . SER A 1 352 ? 33.842 -10.580 -7.988 1.00 28.94 352 SER A CA 1
ATOM 2809 C C . SER A 1 352 ? 34.513 -9.413 -8.739 1.00 28.94 352 SER A C 1
ATOM 2811 O O . SER A 1 352 ? 35.568 -9.631 -9.343 1.00 28.94 352 SER A O 1
ATOM 2813 N N . PRO A 1 353 ? 33.996 -8.167 -8.650 1.00 36.84 353 PRO A N 1
ATOM 2814 C CA . PRO A 1 353 ? 34.504 -7.018 -9.417 1.00 36.84 353 PRO A CA 1
ATOM 2815 C C . PRO A 1 353 ? 35.978 -6.661 -9.157 1.00 36.84 353 PRO A C 1
ATOM 2817 O O . PRO A 1 353 ? 36.596 -5.951 -9.940 1.00 36.84 353 PRO A O 1
ATOM 2820 N N . THR A 1 354 ? 36.566 -7.146 -8.062 1.00 29.56 354 THR A N 1
ATOM 2821 C CA . THR A 1 354 ? 37.962 -6.890 -7.682 1.00 29.56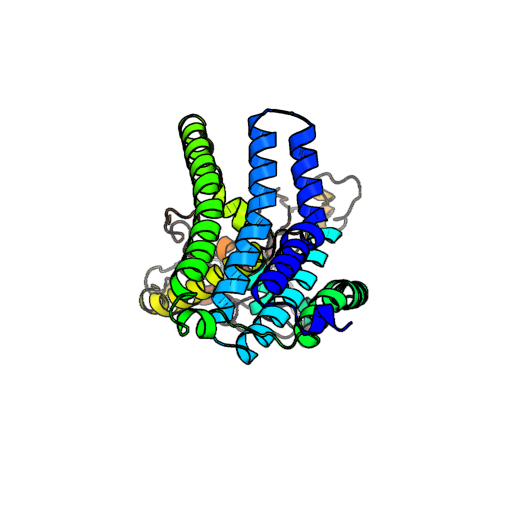 354 THR A CA 1
ATOM 2822 C C . THR A 1 354 ? 38.998 -7.684 -8.488 1.00 29.56 354 THR A C 1
ATOM 2824 O O . THR A 1 354 ? 40.188 -7.413 -8.351 1.00 29.56 354 THR A O 1
ATOM 2827 N N . ALA A 1 355 ? 38.588 -8.633 -9.339 1.00 30.27 355 ALA A N 1
ATOM 2828 C CA . ALA A 1 355 ? 39.501 -9.562 -10.017 1.00 30.27 355 ALA A CA 1
ATOM 2829 C C . ALA A 1 355 ? 39.704 -9.319 -11.530 1.00 30.27 355 ALA A C 1
ATOM 2831 O O . ALA A 1 355 ? 40.301 -10.159 -12.198 1.00 30.27 355 ALA A O 1
ATOM 2832 N N . SER A 1 356 ? 39.251 -8.200 -12.108 1.00 28.91 356 SER A N 1
ATOM 2833 C CA . SER A 1 356 ? 39.371 -7.966 -13.557 1.00 28.91 356 SER A CA 1
ATOM 2834 C C . SER A 1 356 ? 40.527 -7.028 -13.927 1.00 28.91 356 SER A C 1
ATOM 2836 O O . SER A 1 356 ? 40.322 -5.852 -14.224 1.00 28.91 356 SER A O 1
ATOM 2838 N N . ARG A 1 357 ? 41.753 -7.560 -13.994 1.00 26.34 357 ARG A N 1
ATOM 2839 C CA . ARG A 1 357 ? 42.707 -7.121 -15.029 1.00 26.34 357 ARG A CA 1
ATOM 2840 C C . ARG A 1 357 ? 42.591 -8.108 -16.184 1.00 26.34 357 ARG A C 1
ATOM 2842 O O . ARG A 1 357 ? 43.213 -9.163 -16.160 1.00 26.34 357 ARG A O 1
ATOM 2849 N N . LEU A 1 358 ? 41.757 -7.780 -17.167 1.00 31.86 358 LEU A N 1
ATOM 2850 C CA . LEU A 1 358 ? 41.766 -8.472 -18.454 1.00 31.86 358 LEU A CA 1
ATOM 2851 C C . LEU A 1 358 ? 43.102 -8.148 -19.137 1.00 31.86 358 LEU A C 1
ATOM 2853 O O . LEU A 1 358 ? 43.374 -6.993 -19.463 1.00 31.86 358 LEU A O 1
ATOM 2857 N N . ALA A 1 359 ? 43.966 -9.153 -19.280 1.00 24.00 359 ALA A N 1
ATOM 2858 C CA . ALA A 1 359 ? 45.193 -9.038 -20.056 1.00 24.00 359 ALA A CA 1
ATOM 2859 C C . ALA A 1 359 ? 44.840 -8.857 -21.547 1.00 24.00 359 ALA A C 1
ATOM 2861 O O . ALA A 1 359 ? 43.946 -9.549 -22.043 1.00 24.00 359 ALA A O 1
ATOM 2862 N N . PRO A 1 360 ? 45.512 -7.956 -22.283 1.00 31.31 360 PRO A N 1
ATOM 2863 C CA . PRO A 1 360 ? 45.224 -7.743 -23.690 1.00 31.31 360 PRO A CA 1
ATOM 2864 C C . PRO A 1 360 ? 45.941 -8.828 -24.500 1.00 31.31 360 PRO A C 1
ATOM 2866 O O . PRO A 1 360 ? 47.140 -8.729 -24.752 1.00 31.31 360 PRO A O 1
ATOM 2869 N N . SER A 1 361 ? 45.237 -9.876 -24.925 1.00 27.89 361 SER A N 1
ATOM 2870 C CA . SER A 1 361 ? 45.777 -10.814 -25.913 1.00 27.89 361 SER A CA 1
ATOM 2871 C C . SER A 1 361 ? 44.828 -10.952 -27.099 1.00 27.89 361 SER A C 1
ATOM 2873 O O . SER A 1 361 ? 43.782 -11.577 -26.989 1.00 27.89 361 SER A O 1
ATOM 2875 N N . ARG A 1 362 ? 45.264 -10.367 -28.225 1.00 26.33 362 ARG A N 1
ATOM 2876 C CA . ARG A 1 362 ? 44.839 -10.602 -29.618 1.00 26.33 362 ARG A CA 1
ATOM 2877 C C . ARG A 1 362 ? 43.342 -10.433 -29.905 1.00 26.33 362 ARG A C 1
ATOM 2879 O O . ARG A 1 362 ? 42.564 -11.375 -29.893 1.00 26.33 362 ARG A O 1
ATOM 2886 N N . ALA A 1 363 ? 42.988 -9.203 -30.274 1.00 30.31 363 ALA A N 1
ATOM 2887 C CA . ALA A 1 363 ? 41.737 -8.869 -30.936 1.00 30.31 363 ALA A CA 1
ATOM 2888 C C . ALA A 1 363 ? 41.706 -9.462 -32.359 1.00 30.31 363 ALA A C 1
ATOM 2890 O O . ALA A 1 363 ? 42.182 -8.851 -33.313 1.00 30.31 363 ALA A O 1
ATOM 2891 N N . THR A 1 364 ? 41.145 -10.659 -32.494 1.00 26.20 364 THR A N 1
ATOM 2892 C CA . THR A 1 364 ? 40.494 -11.119 -33.730 1.00 26.20 364 THR A CA 1
ATOM 2893 C C . THR A 1 364 ? 39.010 -10.771 -33.621 1.00 26.20 364 THR A C 1
ATOM 2895 O O . THR A 1 364 ? 38.456 -10.843 -32.530 1.00 26.20 364 THR A O 1
ATOM 2898 N N . ALA A 1 365 ? 38.398 -10.301 -34.712 1.00 31.47 365 ALA A N 1
ATOM 2899 C CA . ALA A 1 365 ? 37.079 -9.662 -34.750 1.00 31.47 365 ALA A CA 1
ATOM 2900 C C . ALA A 1 365 ? 35.989 -10.425 -33.966 1.00 31.47 365 ALA A C 1
ATOM 2902 O O . ALA A 1 365 ? 35.363 -11.348 -34.478 1.00 31.47 365 ALA A O 1
ATOM 2903 N N . VAL A 1 366 ? 35.749 -10.001 -32.725 1.00 32.53 366 VAL A N 1
ATOM 2904 C CA . VAL A 1 366 ? 34.708 -10.553 -31.857 1.00 32.53 366 VAL A CA 1
ATOM 2905 C C . VAL A 1 366 ? 33.361 -10.009 -32.326 1.00 32.53 366 VAL A C 1
ATOM 2907 O O . VAL A 1 366 ? 33.125 -8.800 -32.278 1.00 32.53 366 VAL A O 1
ATOM 2910 N N . ARG A 1 367 ? 32.452 -10.886 -32.767 1.00 38.25 367 ARG A N 1
ATOM 2911 C CA . ARG A 1 367 ? 31.040 -10.521 -32.958 1.00 38.25 367 ARG A CA 1
ATOM 2912 C C . ARG A 1 367 ? 30.374 -10.485 -31.584 1.00 38.25 367 ARG A C 1
ATOM 2914 O O . ARG A 1 367 ? 29.874 -11.496 -31.098 1.00 38.25 367 ARG A O 1
ATOM 2921 N N . ALA A 1 368 ? 30.432 -9.321 -30.941 1.00 36.97 368 ALA A N 1
ATOM 2922 C CA . ALA A 1 368 ? 29.764 -9.065 -29.672 1.00 36.97 368 ALA A CA 1
ATOM 2923 C C . ALA A 1 368 ? 28.368 -8.472 -29.919 1.00 36.97 368 ALA A C 1
ATOM 2925 O O . ALA A 1 368 ? 28.247 -7.390 -30.494 1.00 36.97 368 ALA A O 1
ATOM 2926 N N . LEU A 1 369 ? 27.315 -9.165 -29.479 1.00 36.25 369 LEU A N 1
ATOM 2927 C CA . LEU A 1 369 ? 25.963 -8.609 -29.408 1.00 36.25 369 LEU A CA 1
ATOM 2928 C C . LEU A 1 369 ? 25.716 -8.115 -27.982 1.00 36.25 369 LEU A C 1
ATOM 2930 O O . LEU A 1 369 ? 25.564 -8.919 -27.061 1.00 36.25 369 LEU A O 1
ATOM 2934 N N . THR A 1 370 ? 25.667 -6.798 -27.801 1.00 41.78 370 THR A N 1
ATOM 2935 C CA . THR A 1 370 ? 25.358 -6.182 -26.507 1.00 41.78 370 THR A CA 1
ATOM 2936 C C . THR A 1 370 ? 23.892 -5.777 -26.473 1.00 41.78 370 THR A C 1
ATOM 2938 O O . THR A 1 370 ? 23.460 -4.934 -27.256 1.00 41.78 370 THR A O 1
ATOM 2941 N N . ILE A 1 371 ? 23.124 -6.356 -25.553 1.00 49.88 371 ILE A N 1
ATOM 2942 C CA . ILE A 1 371 ? 21.724 -5.991 -25.329 1.00 49.88 371 ILE A CA 1
ATOM 2943 C C . ILE A 1 371 ? 21.646 -5.263 -23.992 1.00 49.88 371 ILE A C 1
ATOM 2945 O O . ILE A 1 371 ? 21.827 -5.876 -22.942 1.00 49.88 371 ILE A O 1
ATOM 2949 N N . CYS A 1 372 ? 21.369 -3.961 -24.033 1.00 43.72 372 CYS A N 1
ATOM 2950 C CA . CYS A 1 372 ? 21.131 -3.159 -22.837 1.00 43.72 372 CYS A CA 1
ATOM 2951 C C . CYS A 1 372 ? 19.631 -2.977 -22.609 1.00 43.72 372 CYS A C 1
ATOM 2953 O O . CYS A 1 372 ? 18.950 -2.321 -23.395 1.00 43.72 372 CYS A O 1
ATOM 2955 N N . CYS A 1 373 ? 19.123 -3.522 -21.510 1.00 48.66 373 CYS A N 1
ATOM 2956 C CA . CYS A 1 373 ? 17.740 -3.356 -21.081 1.00 48.66 373 CYS A CA 1
ATOM 2957 C C . CYS A 1 373 ? 17.673 -2.327 -19.951 1.00 48.66 373 CYS A C 1
ATOM 2959 O O . CYS A 1 373 ? 18.224 -2.567 -18.884 1.00 48.66 373 CYS A O 1
ATOM 2961 N N . TRP A 1 374 ? 16.992 -1.201 -20.156 1.00 44.41 374 TRP A N 1
ATOM 2962 C CA . TRP A 1 374 ? 16.897 -0.108 -19.184 1.00 44.41 374 TRP A CA 1
ATOM 2963 C C . TRP A 1 374 ? 15.433 0.145 -18.825 1.00 44.41 374 TRP A C 1
ATOM 2965 O O . TRP A 1 374 ? 14.610 0.293 -19.729 1.00 44.41 374 TRP A O 1
ATOM 2975 N N . TRP A 1 375 ? 15.102 0.167 -17.530 1.00 46.12 375 TRP A N 1
ATOM 2976 C CA . TRP A 1 375 ? 13.708 0.093 -17.102 1.00 46.12 375 TRP A CA 1
ATOM 2977 C C . TRP A 1 375 ? 13.382 0.943 -15.864 1.00 46.12 375 TRP A C 1
ATOM 2979 O O . TRP A 1 375 ? 13.746 0.596 -14.751 1.00 46.12 375 TRP A O 1
ATOM 2989 N N . MET A 1 376 ? 12.600 2.008 -16.048 1.00 29.34 376 MET A N 1
ATOM 2990 C CA . MET A 1 376 ? 11.580 2.467 -15.094 1.00 29.34 376 MET A CA 1
ATOM 2991 C C . MET A 1 376 ? 10.583 3.378 -15.825 1.00 29.34 376 MET A C 1
ATOM 2993 O O . MET A 1 376 ? 10.942 4.094 -16.767 1.00 29.34 376 MET A O 1
ATOM 2997 N N . ARG A 1 377 ? 9.321 3.335 -15.408 1.00 32.19 377 ARG A N 1
ATOM 2998 C CA . ARG A 1 377 ? 8.283 4.284 -15.824 1.00 32.19 377 ARG A CA 1
ATOM 2999 C C . ARG A 1 377 ? 8.068 5.339 -14.751 1.00 32.19 377 ARG A C 1
ATOM 3001 O O . ARG A 1 377 ? 8.474 5.098 -13.597 1.00 32.19 377 ARG A O 1
#